Protein AF-A0AAD2CDJ5-F1 (afdb_monomer_lite)

Secondary structure (DSSP, 8-state):
---SEEE-TTT-SEEE-GGGHHHHHHHHHHHHHHHHHHHHHHTT-GGG--TT-S-HHHHHHHHSS-THHHHHHHHHHHHHHHHHHHHHHHHHHHHHTTTGGGGGGSSHHHHHHHHHHHHHTTT-SS--HHHHHTT-S-SEEEETTTTTEEEEHHHHHHHHHHH---GGGGSHHHHHHHHHHHHHHTT--TTS--SHHHHHHHHHHHHHTTTHHHHHHHHHHHHHHHHHHHTSHHHHHHHHHHHHH-SS-TT---GGG----HHHHHHHHHHHHHHHHHHHTT---S--S-----GGG--SSHHHHHHHHHHHHHHHHHHHHH-HHHHHHHHHHHHHHHHHHHHHHHHHHHHHHHHHHHHHH-SPPPPPTTTS--S----TGGGT-EEGGGB-HHHHHHHHHHHHHHTT-S-HHHHHHHHTTPPPSS-HHHHHHHHHHHHHHHHHHHTTTSPPPHHHHHHHTTEE---SSPPP-B--

Organism: NCBI:txid2856

Radius of gyration: 31.12 Å; chains: 1; bounding box: 78×74×76 Å

Foldseek 3Di:
DPQQWFDDPLVGDTAGQLLCLLVVLLVVVVVLVVQLVCLVCCLVVLVCPDPPDPCNVLSVVLVVDDDPVNVVSSVVSNVVSVVVVVVSCVVCLCCLAQVVLSPLQFFLQRNLLSLLCLVCVVPDPDDALCSSNPPPPDQWDQDPGRVRDIDRSSSSSVVSVVSPDHPNNVDPVCVVCVVVSVCSNVRDNLSDDPDPVSVVSNVVCVVPPVCVRRVVVVVVVLVVVLVVVVVVDPVSNLVSVLVVVVLDDQPDDDVVPAPDDCVLVVVQVVQVVQCVVCVVVVHHRPDPDRDDDPCSSPHPDPVRVVVVVVVVVVVLVVVCVVPVPVSVVVVVVSVVVCVVCVVVVVVVVVVVVVVVVCVPPVDDDPDDPVVVPPDDPCDCVNVQKDFPVQFDCVQCVVVLLQQCVLLVQDDPVQNVCVVVVHDGPDGPVRSLVSQLVSQLVVVCVVCVVDDQDPVNSVVSSRIDRGPGPRDTDGDD

pLDDT: mean 70.73, std 19.28, range [29.03, 96.06]

Structure (mmCIF, N/CA/C/O backbone):
data_AF-A0AAD2CDJ5-F1
#
_entry.id   AF-A0AAD2CDJ5-F1
#
loop_
_atom_site.group_PDB
_atom_site.id
_atom_site.type_symbol
_atom_site.label_atom_id
_atom_site.label_alt_id
_atom_site.label_comp_id
_atom_site.label_asym_id
_atom_site.label_entity_id
_atom_site.label_seq_id
_atom_site.pdbx_PDB_ins_code
_atom_site.Cartn_x
_atom_site.Cartn_y
_atom_site.Cartn_z
_atom_site.occupancy
_atom_site.B_iso_or_equiv
_atom_site.auth_seq_id
_atom_site.auth_comp_id
_atom_site.auth_asym_id
_atom_site.auth_atom_id
_atom_site.pdbx_PDB_model_num
ATOM 1 N N . MET A 1 1 ? 6.019 -8.409 8.165 1.00 29.03 1 MET A N 1
ATOM 2 C CA . MET A 1 1 ? 5.757 -7.447 7.067 1.00 29.03 1 MET A CA 1
ATOM 3 C C . MET A 1 1 ? 6.982 -6.548 6.862 1.00 29.03 1 MET A C 1
ATOM 5 O O . MET A 1 1 ? 6.887 -5.334 6.973 1.00 29.03 1 MET A O 1
ATOM 9 N N . GLU A 1 2 ? 8.135 -7.136 6.541 1.00 32.28 2 GLU A N 1
ATOM 10 C CA . GLU A 1 2 ? 9.321 -6.415 6.058 1.00 32.28 2 GLU A CA 1
ATOM 11 C C . GLU A 1 2 ? 9.419 -6.697 4.557 1.00 32.28 2 GLU A C 1
ATOM 13 O O . GLU A 1 2 ? 9.948 -7.720 4.149 1.00 32.28 2 GLU A O 1
ATOM 18 N N . PHE A 1 3 ? 8.775 -5.870 3.731 1.00 44.03 3 PHE A N 1
ATOM 19 C CA . PHE A 1 3 ? 8.705 -6.109 2.278 1.00 44.03 3 PHE A CA 1
ATOM 20 C C . PHE A 1 3 ? 9.034 -4.883 1.430 1.00 44.03 3 PHE A C 1
ATOM 22 O O . PHE A 1 3 ? 9.086 -4.994 0.211 1.00 44.03 3 PHE A O 1
ATOM 29 N N . ASN A 1 4 ? 9.231 -3.707 2.031 1.00 46.84 4 ASN A N 1
ATOM 30 C CA . ASN A 1 4 ? 9.476 -2.491 1.253 1.00 46.84 4 ASN A CA 1
ATOM 31 C C . ASN A 1 4 ? 10.971 -2.250 0.990 1.00 46.84 4 ASN A C 1
ATOM 33 O O . ASN A 1 4 ? 11.303 -1.583 0.014 1.00 46.84 4 ASN A O 1
ATOM 37 N N . HIS A 1 5 ? 11.853 -2.859 1.786 1.00 49.66 5 HIS A N 1
ATOM 38 C CA . HIS A 1 5 ? 13.304 -2.773 1.643 1.00 49.66 5 HIS A CA 1
ATOM 39 C C . HIS A 1 5 ? 13.799 -4.142 1.182 1.00 49.66 5 HIS A C 1
ATOM 41 O O . HIS A 1 5 ? 13.552 -5.138 1.859 1.00 49.66 5 HIS A O 1
ATOM 47 N N . ALA A 1 6 ? 14.442 -4.204 0.020 1.00 50.62 6 ALA A N 1
ATOM 48 C CA . ALA A 1 6 ? 15.076 -5.427 -0.461 1.00 50.62 6 ALA A CA 1
ATOM 49 C C . ALA A 1 6 ? 16.413 -5.092 -1.121 1.00 50.62 6 ALA A C 1
ATOM 51 O O . ALA A 1 6 ? 16.660 -3.944 -1.499 1.00 50.62 6 ALA A O 1
ATOM 52 N N . LEU A 1 7 ? 17.275 -6.099 -1.221 1.00 50.91 7 LEU A N 1
ATOM 53 C CA . LEU A 1 7 ? 18.514 -6.018 -1.976 1.00 50.91 7 LEU A CA 1
ATOM 54 C C . LEU A 1 7 ? 18.220 -6.476 -3.405 1.00 50.91 7 LEU A C 1
ATOM 56 O O . LEU A 1 7 ? 17.924 -7.647 -3.628 1.00 50.91 7 LEU A O 1
ATOM 60 N N . ASP A 1 8 ? 18.295 -5.556 -4.362 1.00 56.50 8 ASP A N 1
ATOM 61 C CA . ASP A 1 8 ? 18.359 -5.916 -5.775 1.00 56.50 8 ASP A CA 1
ATOM 62 C C . ASP A 1 8 ? 19.834 -6.070 -6.155 1.00 56.50 8 ASP A C 1
ATOM 64 O O . ASP A 1 8 ? 20.628 -5.135 -5.986 1.00 56.50 8 ASP A O 1
ATOM 68 N N . LYS A 1 9 ? 20.211 -7.250 -6.657 1.00 63.28 9 LYS A N 1
ATOM 69 C CA . LYS A 1 9 ? 21.583 -7.535 -7.106 1.00 63.28 9 LYS A CA 1
ATOM 70 C C . LYS A 1 9 ? 22.050 -6.555 -8.188 1.00 63.28 9 LYS A C 1
ATOM 72 O O . LYS A 1 9 ? 23.247 -6.314 -8.296 1.00 63.28 9 LYS A O 1
ATOM 77 N N . ASN A 1 10 ? 21.114 -5.964 -8.932 1.00 58.16 10 ASN A N 1
ATOM 78 C CA . ASN A 1 10 ? 21.396 -5.019 -10.007 1.00 58.16 10 ASN A CA 1
ATOM 79 C C . ASN A 1 10 ? 21.607 -3.576 -9.504 1.00 58.16 10 ASN A C 1
ATOM 81 O O . ASN A 1 10 ? 22.060 -2.729 -10.265 1.00 58.16 10 ASN A O 1
ATOM 85 N N . ILE A 1 11 ? 21.298 -3.281 -8.231 1.00 56.53 11 ILE A N 1
ATOM 86 C CA . ILE A 1 11 ? 21.370 -1.925 -7.641 1.00 56.53 11 ILE A CA 1
ATOM 87 C C . ILE A 1 11 ? 22.415 -1.846 -6.516 1.00 56.53 11 ILE A C 1
ATOM 89 O O . ILE A 1 11 ? 22.934 -0.776 -6.205 1.00 56.53 11 ILE A O 1
ATOM 93 N N . GLY A 1 12 ? 22.780 -2.983 -5.914 1.00 45.75 12 GLY A N 1
ATOM 94 C CA . GLY A 1 12 ? 23.959 -3.109 -5.048 1.00 45.75 12 GLY A CA 1
ATOM 95 C C . GLY A 1 12 ? 23.813 -2.567 -3.620 1.00 45.75 12 GLY A C 1
ATOM 96 O O . GLY A 1 12 ? 24.712 -2.775 -2.805 1.00 45.75 12 GLY A O 1
ATOM 97 N N . ARG A 1 13 ? 22.696 -1.911 -3.268 1.00 50.66 13 ARG A N 1
ATOM 98 C CA . ARG A 1 13 ? 22.375 -1.483 -1.892 1.00 50.66 13 ARG A CA 1
ATOM 99 C C . ARG A 1 13 ? 20.931 -1.810 -1.526 1.00 50.66 13 ARG A C 1
ATOM 101 O O . ARG A 1 13 ? 20.034 -1.708 -2.357 1.00 50.66 13 ARG A O 1
ATOM 108 N N . THR A 1 14 ? 20.705 -2.183 -0.267 1.00 50.34 14 THR A N 1
ATOM 109 C CA . THR A 1 14 ? 19.358 -2.393 0.277 1.00 50.34 14 THR A CA 1
ATOM 110 C C . THR A 1 14 ? 18.618 -1.059 0.317 1.00 50.34 14 THR A C 1
ATOM 112 O O . THR A 1 14 ? 19.079 -0.124 0.969 1.00 50.34 14 THR A O 1
ATOM 115 N N . GLY A 1 15 ? 17.471 -0.968 -0.354 1.00 52.53 15 GLY A N 1
ATOM 116 C CA . GLY A 1 15 ? 16.707 0.277 -0.448 1.00 52.53 15 GLY A CA 1
ATOM 117 C C . GLY A 1 15 ? 15.260 0.061 -0.876 1.00 52.53 15 GLY A C 1
ATOM 118 O O . GLY A 1 15 ? 14.814 -1.077 -1.066 1.00 52.53 15 GLY A O 1
ATOM 119 N N . PHE A 1 16 ? 14.515 1.159 -1.002 1.00 58.34 16 PHE A N 1
ATOM 120 C CA . PHE A 1 16 ? 13.162 1.142 -1.544 1.00 58.34 16 PHE A CA 1
ATOM 121 C C . PHE A 1 16 ? 13.201 0.958 -3.064 1.00 58.34 16 PHE A C 1
ATOM 123 O O . PHE A 1 16 ? 13.621 1.835 -3.813 1.00 58.34 16 PHE A O 1
ATOM 130 N N . LEU A 1 17 ? 12.762 -0.212 -3.523 1.00 69.12 17 LEU A N 1
ATOM 131 C CA . LEU A 1 17 ? 12.752 -0.579 -4.939 1.00 69.12 17 LEU A CA 1
ATOM 132 C C . LEU A 1 17 ? 11.373 -0.287 -5.549 1.00 69.12 17 LEU A C 1
ATOM 134 O O . LEU A 1 17 ? 10.502 -1.163 -5.544 1.00 69.12 17 LEU A O 1
ATOM 138 N N . ALA A 1 18 ? 11.140 0.936 -6.037 1.00 68.69 18 ALA A N 1
ATOM 139 C CA . ALA A 1 18 ? 9.824 1.303 -6.583 1.00 68.69 18 ALA A CA 1
ATOM 140 C C . ALA A 1 18 ? 9.414 0.459 -7.795 1.00 68.69 18 ALA A C 1
ATOM 142 O O . ALA A 1 18 ? 8.232 0.168 -7.950 1.00 68.69 18 ALA A O 1
ATOM 143 N N . HIS A 1 19 ? 10.368 0.029 -8.624 1.00 81.81 19 HIS A N 1
ATOM 144 C CA . HIS A 1 19 ? 10.107 -0.801 -9.806 1.00 81.81 19 HIS A CA 1
ATOM 145 C C . HIS A 1 19 ? 9.572 -2.200 -9.468 1.00 81.81 19 HIS A C 1
ATOM 147 O O . HIS A 1 19 ? 8.961 -2.846 -10.311 1.00 81.81 19 HIS A O 1
ATOM 153 N N . HIS A 1 20 ? 9.700 -2.639 -8.211 1.00 84.19 20 HIS A N 1
ATOM 154 C CA . HIS A 1 20 ? 9.076 -3.869 -7.701 1.00 84.19 20 HIS A CA 1
ATOM 155 C C . HIS A 1 20 ? 7.786 -3.608 -6.915 1.00 84.19 20 HIS A C 1
ATOM 157 O O . HIS A 1 20 ? 7.142 -4.537 -6.425 1.00 84.19 20 HIS A O 1
ATOM 163 N N . HIS A 1 21 ? 7.386 -2.347 -6.733 1.00 85.38 21 HIS A N 1
ATOM 164 C CA . HIS A 1 21 ? 6.296 -2.013 -5.821 1.00 85.38 21 HIS A CA 1
ATOM 165 C C . HIS A 1 21 ? 4.924 -2.433 -6.345 1.00 85.38 21 HIS A C 1
ATOM 167 O O . HIS A 1 21 ? 4.111 -2.933 -5.570 1.00 85.38 21 HIS A O 1
ATOM 173 N N . LEU A 1 22 ? 4.709 -2.338 -7.657 1.00 90.81 22 LEU A N 1
ATOM 174 C CA . LEU A 1 22 ? 3.504 -2.828 -8.322 1.00 90.81 22 LEU A CA 1
ATOM 175 C C . LEU A 1 22 ? 3.295 -4.333 -8.092 1.00 90.81 22 LEU A C 1
ATOM 177 O O . LEU A 1 22 ? 2.220 -4.762 -7.678 1.00 90.81 22 LEU A O 1
ATOM 181 N N . VAL A 1 23 ? 4.352 -5.132 -8.266 1.00 91.94 23 VAL A N 1
ATOM 182 C CA . VAL A 1 23 ? 4.313 -6.582 -8.020 1.00 91.94 23 VAL A CA 1
ATOM 183 C C . VAL A 1 23 ? 4.057 -6.875 -6.538 1.00 91.94 23 VAL A C 1
ATOM 185 O O . VAL A 1 23 ? 3.237 -7.726 -6.196 1.00 91.94 23 VAL A O 1
ATOM 188 N N . ARG A 1 24 ? 4.687 -6.127 -5.623 1.00 89.94 24 ARG A N 1
ATOM 189 C CA . ARG A 1 24 ? 4.410 -6.237 -4.178 1.00 89.94 24 ARG A CA 1
ATOM 190 C C . ARG A 1 24 ? 2.962 -5.893 -3.841 1.00 89.94 24 ARG A C 1
ATOM 192 O O . ARG A 1 24 ? 2.388 -6.529 -2.961 1.00 89.94 24 ARG A O 1
ATOM 199 N N . TYR A 1 25 ? 2.387 -4.888 -4.488 1.00 91.50 25 TYR A N 1
ATOM 200 C CA . TYR A 1 25 ? 0.999 -4.494 -4.287 1.00 91.50 25 TYR A CA 1
ATOM 201 C C . TYR A 1 25 ? 0.037 -5.586 -4.769 1.00 91.50 25 TYR A C 1
ATOM 203 O O . TYR A 1 25 ? -0.849 -5.989 -4.011 1.00 91.50 25 TYR A O 1
ATOM 211 N N . PHE A 1 26 ? 0.278 -6.150 -5.951 1.00 94.19 26 PHE A N 1
ATOM 212 C CA . PHE A 1 26 ? -0.442 -7.324 -6.439 1.00 94.19 26 PHE A CA 1
ATOM 213 C C . PHE A 1 26 ? -0.380 -8.495 -5.444 1.00 94.19 26 PHE A C 1
ATOM 215 O O . PHE A 1 26 ? -1.415 -9.002 -5.010 1.00 94.19 26 PHE A O 1
ATOM 222 N N . LEU A 1 27 ? 0.826 -8.869 -5.002 1.00 92.50 27 LEU A N 1
ATOM 223 C CA . LEU A 1 27 ? 1.023 -9.966 -4.050 1.00 92.50 27 LEU A CA 1
ATOM 224 C C . LEU A 1 27 ? 0.288 -9.722 -2.726 1.00 92.50 27 LEU A C 1
ATOM 226 O O . LEU A 1 27 ? -0.370 -10.626 -2.219 1.00 92.50 27 LEU A O 1
ATOM 230 N N . LYS A 1 28 ? 0.346 -8.497 -2.185 1.00 89.81 28 LYS A N 1
ATOM 231 C CA . LYS A 1 28 ? -0.398 -8.120 -0.970 1.00 89.81 28 LYS A CA 1
ATOM 232 C C . LYS A 1 28 ? -1.909 -8.206 -1.174 1.00 89.81 28 LYS A C 1
ATOM 234 O O . LYS A 1 28 ? -2.621 -8.565 -0.243 1.00 89.81 28 LYS A O 1
ATOM 239 N N . THR A 1 29 ? -2.398 -7.880 -2.369 1.00 91.88 29 THR A N 1
ATOM 240 C CA . THR A 1 29 ? -3.826 -7.949 -2.702 1.00 91.88 29 THR A CA 1
ATOM 241 C C . THR A 1 29 ? -4.310 -9.397 -2.736 1.00 91.88 29 THR A C 1
ATOM 243 O O . THR A 1 29 ? -5.363 -9.698 -2.175 1.00 91.88 29 THR A O 1
ATOM 246 N N . ILE A 1 30 ? -3.526 -10.309 -3.322 1.00 91.56 30 ILE A N 1
ATOM 247 C CA . ILE A 1 30 ? -3.819 -11.751 -3.287 1.00 91.56 30 ILE A CA 1
ATOM 248 C C . ILE A 1 30 ? -3.805 -12.264 -1.850 1.00 91.56 30 ILE A C 1
ATOM 250 O O . ILE A 1 30 ? -4.790 -12.855 -1.410 1.00 91.56 30 ILE A O 1
ATOM 254 N N . GLU A 1 31 ? -2.735 -11.982 -1.102 1.00 89.12 31 GLU A N 1
ATOM 255 C CA . GLU A 1 31 ? -2.614 -12.427 0.289 1.00 89.12 31 GLU A CA 1
ATOM 256 C C . GLU A 1 31 ? -3.783 -11.934 1.137 1.00 89.12 31 GLU A C 1
ATOM 258 O O . GLU A 1 31 ? -4.359 -12.693 1.910 1.00 89.12 31 GLU A O 1
ATOM 263 N N . LEU A 1 32 ? -4.190 -10.677 0.962 1.00 89.81 32 LEU A N 1
ATOM 264 C CA . LEU A 1 32 ? -5.322 -10.117 1.681 1.00 89.81 32 LEU A CA 1
ATOM 265 C C . LEU A 1 32 ? -6.651 -10.783 1.302 1.00 89.81 32 LEU A C 1
ATOM 267 O O . LEU A 1 32 ? -7.465 -11.038 2.190 1.00 89.81 32 LEU A O 1
ATOM 271 N N . LYS A 1 33 ? -6.874 -11.092 0.016 1.00 89.94 33 LYS A N 1
ATOM 272 C CA . LYS A 1 33 ? -8.057 -11.847 -0.434 1.00 89.94 33 LYS A CA 1
ATOM 273 C C . LYS A 1 33 ? -8.099 -13.229 0.223 1.00 89.94 33 LYS A C 1
ATOM 275 O O . LYS A 1 33 ? -9.141 -13.613 0.751 1.00 89.94 33 LYS A O 1
ATOM 280 N N . GLU A 1 34 ? -6.976 -13.942 0.259 1.00 87.44 34 GLU A N 1
ATOM 281 C CA . GLU A 1 34 ? -6.879 -15.251 0.918 1.00 87.44 34 GLU A CA 1
ATOM 282 C C . GLU A 1 34 ? -7.115 -15.147 2.430 1.00 87.44 34 GLU A C 1
ATOM 284 O O . GLU A 1 34 ? -7.859 -15.951 2.984 1.00 87.44 34 GLU A O 1
ATOM 289 N N . LEU A 1 35 ? -6.559 -14.128 3.097 1.00 87.06 35 LEU A N 1
ATOM 290 C CA . LEU A 1 35 ? -6.782 -13.887 4.526 1.00 87.06 35 LEU A CA 1
ATOM 291 C C . LEU A 1 35 ? -8.246 -13.568 4.844 1.00 87.06 35 LEU A C 1
ATOM 293 O O . LEU A 1 35 ? -8.772 -14.043 5.848 1.00 87.06 35 LEU A O 1
ATOM 297 N N . LYS A 1 36 ? -8.924 -12.787 3.995 1.00 87.75 36 LYS A N 1
ATOM 298 C CA . LYS A 1 36 ? -10.361 -12.509 4.143 1.00 87.75 36 LYS A CA 1
ATOM 299 C C . LYS A 1 36 ? -11.175 -13.796 4.024 1.00 87.75 36 LYS A C 1
ATOM 301 O O . LYS A 1 36 ? -11.985 -14.066 4.906 1.00 87.75 36 LYS A O 1
ATOM 306 N N . GLN A 1 37 ? -10.893 -14.623 3.016 1.00 86.38 37 GLN A N 1
ATOM 307 C CA . GLN A 1 37 ? -11.535 -15.933 2.866 1.00 86.38 37 GLN A CA 1
ATOM 308 C C . GLN A 1 37 ? -11.241 -16.863 4.051 1.00 86.38 37 GLN A C 1
ATOM 310 O O . GLN A 1 37 ? -12.132 -17.580 4.499 1.00 86.38 37 GLN A O 1
ATOM 315 N N . GLU A 1 38 ? -10.010 -16.859 4.569 1.00 82.50 38 GLU A N 1
ATOM 316 C CA . GLU A 1 38 ? -9.616 -17.645 5.741 1.00 82.50 38 GLU A CA 1
ATOM 317 C C . GLU A 1 38 ? -10.405 -17.213 6.982 1.00 82.50 38 GLU A C 1
ATOM 319 O O . GLU A 1 38 ? -10.957 -18.064 7.670 1.00 82.50 38 GLU A O 1
ATOM 324 N N . VAL A 1 39 ? -10.533 -15.910 7.247 1.00 82.31 39 VAL A N 1
ATOM 325 C CA . VAL A 1 39 ? -11.316 -15.386 8.383 1.00 82.31 39 VAL A CA 1
ATOM 326 C C . VAL A 1 39 ? -12.820 -15.627 8.205 1.00 82.31 39 VAL A C 1
ATOM 328 O O . VAL A 1 39 ? -13.515 -15.925 9.177 1.00 82.31 39 VAL A O 1
ATOM 331 N N . GLU A 1 40 ? -13.340 -15.541 6.980 1.00 79.62 40 GLU A N 1
ATOM 332 C CA . GLU A 1 40 ? -14.743 -15.846 6.672 1.00 79.62 40 GLU A CA 1
ATOM 333 C C . GLU A 1 40 ? -15.075 -17.328 6.890 1.00 79.62 40 GLU A C 1
ATOM 335 O O . GLU A 1 40 ? -16.077 -17.632 7.537 1.00 79.62 40 GLU A O 1
ATOM 340 N N . LYS A 1 41 ? -14.217 -18.241 6.413 1.00 75.50 41 LYS A N 1
ATOM 341 C CA . LYS A 1 41 ? -14.386 -19.698 6.560 1.00 75.50 41 LYS A CA 1
ATOM 342 C C . LYS A 1 41 ? -14.055 -20.190 7.971 1.00 75.50 41 LYS A C 1
ATOM 344 O O . LYS A 1 41 ? -14.767 -21.027 8.517 1.00 75.50 41 LYS A O 1
ATOM 349 N N . GLY A 1 42 ? -12.992 -19.672 8.583 1.00 65.31 42 GLY A N 1
ATOM 350 C CA . GLY A 1 42 ? -12.514 -20.081 9.905 1.00 65.31 42 GLY A CA 1
ATOM 351 C C . GLY A 1 42 ? -13.469 -19.707 11.041 1.00 65.31 42 GLY A C 1
ATOM 352 O O . GLY A 1 42 ? -13.499 -20.401 12.053 1.00 65.31 42 GLY A O 1
ATOM 353 N N . ALA A 1 43 ? -14.351 -18.721 10.831 1.00 56.81 43 ALA A N 1
ATOM 354 C CA . ALA A 1 43 ? -15.487 -18.454 11.718 1.00 56.81 43 ALA A CA 1
ATOM 355 C C . ALA A 1 43 ? -16.427 -19.669 11.893 1.00 56.81 43 ALA A C 1
ATOM 357 O O . ALA A 1 43 ? -17.147 -19.740 12.885 1.00 56.81 43 ALA A O 1
ATOM 358 N N . GLN A 1 44 ? -16.417 -20.627 10.956 1.00 56.16 44 GLN A N 1
ATOM 359 C CA . GLN A 1 44 ? -17.219 -21.856 11.004 1.00 56.16 44 GLN A CA 1
ATOM 360 C C . GLN A 1 44 ? -16.437 -23.081 11.529 1.00 56.16 44 GLN A C 1
ATOM 362 O O . GLN A 1 44 ? -17.052 -24.092 11.851 1.00 56.16 44 GLN A O 1
ATOM 367 N N . TYR A 1 45 ? -15.103 -23.004 11.656 1.00 51.91 45 TYR A N 1
ATOM 368 C CA . TYR A 1 45 ? -14.213 -24.157 11.900 1.00 51.91 45 TYR A CA 1
ATOM 369 C C . TYR A 1 45 ? -13.163 -23.911 12.996 1.00 51.91 45 TYR A C 1
ATOM 371 O O . TYR A 1 45 ? -12.053 -24.435 12.943 1.00 51.91 45 TYR A O 1
ATOM 379 N N . ILE A 1 46 ? -13.504 -23.139 14.026 1.00 55.66 46 ILE A N 1
ATOM 380 C CA . ILE A 1 46 ? -12.589 -22.744 15.118 1.00 55.66 46 ILE A CA 1
ATOM 381 C C . ILE A 1 46 ? -11.957 -23.965 15.821 1.00 55.66 46 ILE A C 1
ATOM 383 O O . ILE A 1 46 ? -10.808 -23.912 16.257 1.00 55.66 46 ILE A O 1
ATOM 387 N N . ALA A 1 47 ? -12.655 -25.106 15.829 1.00 51.94 47 ALA A N 1
ATOM 388 C CA . ALA A 1 47 ? -12.168 -26.379 16.363 1.00 51.94 47 ALA A CA 1
ATOM 389 C C . ALA A 1 47 ? -11.165 -27.129 15.455 1.00 51.94 47 ALA A C 1
ATOM 391 O O . ALA A 1 47 ? -10.455 -28.010 15.930 1.00 51.94 47 ALA A O 1
ATOM 392 N N . GLN A 1 48 ? -11.087 -26.803 14.161 1.00 53.72 48 GLN A N 1
ATOM 393 C CA . GLN A 1 48 ? -10.264 -27.495 13.159 1.00 53.72 48 GLN A CA 1
ATOM 394 C C . GLN A 1 48 ? -9.278 -26.535 12.496 1.00 53.72 48 GLN A C 1
ATOM 396 O O . GLN A 1 48 ? -9.180 -26.487 11.272 1.00 53.72 48 GLN A O 1
ATOM 401 N N . SER A 1 49 ? -8.559 -25.739 13.292 1.00 53.03 49 SER A N 1
ATOM 402 C CA . SER A 1 49 ? -7.505 -24.872 12.765 1.00 53.03 49 SER A CA 1
ATOM 403 C C . SER A 1 49 ? -6.614 -25.646 11.801 1.00 53.03 49 SER A C 1
ATOM 405 O O . SER A 1 49 ? -5.923 -26.574 12.234 1.00 53.03 49 SER A O 1
ATOM 407 N N . PRO A 1 50 ? -6.596 -25.278 10.512 1.00 54.94 50 PRO A N 1
ATOM 408 C CA . PRO A 1 50 ? -5.750 -25.964 9.564 1.00 54.94 50 PRO A CA 1
ATOM 409 C C . PRO A 1 50 ? -4.304 -25.784 10.025 1.00 54.94 50 PRO A C 1
ATOM 411 O O . PRO A 1 50 ? -3.873 -24.662 10.297 1.00 54.94 50 PRO A O 1
ATOM 414 N N . GLN A 1 51 ? -3.524 -26.865 10.075 1.00 57.81 51 GLN A N 1
ATOM 415 C CA . GLN A 1 51 ? -2.059 -26.783 10.212 1.00 57.81 51 GLN A CA 1
ATOM 416 C C . GLN A 1 51 ? -1.426 -25.935 9.087 1.00 57.81 51 GLN A C 1
ATOM 418 O O . GLN A 1 51 ? -0.272 -25.535 9.175 1.00 57.81 51 GLN A O 1
ATOM 423 N N . THR A 1 52 ? -2.208 -25.629 8.049 1.00 63.19 52 THR A N 1
ATOM 424 C CA . THR A 1 52 ? -1.882 -24.822 6.875 1.00 63.19 52 THR A CA 1
ATOM 425 C C . THR A 1 52 ? -2.418 -23.381 6.933 1.00 63.19 52 THR A C 1
ATOM 427 O O . THR A 1 52 ? -2.398 -22.702 5.910 1.00 63.19 52 THR A O 1
ATOM 430 N N . ALA A 1 53 ? -2.949 -22.909 8.070 1.00 67.62 53 ALA A N 1
ATOM 431 C CA . ALA A 1 53 ? -3.497 -21.553 8.186 1.00 67.62 53 ALA A CA 1
ATOM 432 C C . ALA A 1 53 ? -2.409 -20.480 8.012 1.00 67.62 53 ALA A C 1
ATOM 434 O O . ALA A 1 53 ? -1.311 -20.614 8.560 1.00 67.62 53 ALA A O 1
ATOM 435 N N . LYS A 1 54 ? -2.710 -19.387 7.293 1.00 73.56 54 LYS A N 1
ATOM 436 C CA . LYS A 1 54 ? -1.742 -18.299 7.072 1.00 73.56 54 LYS A CA 1
ATOM 437 C C . LYS A 1 54 ? -1.537 -17.434 8.313 1.00 73.56 54 LYS A C 1
ATOM 439 O O . LYS A 1 54 ? -0.479 -16.821 8.453 1.00 73.56 54 LYS A O 1
ATOM 444 N N . LEU A 1 55 ? -2.513 -17.397 9.226 1.00 74.19 55 LEU A N 1
ATOM 445 C CA . LEU A 1 55 ? -2.406 -16.701 10.515 1.00 74.19 55 LEU A CA 1
ATOM 446 C C . LEU A 1 55 ? -2.442 -17.685 11.698 1.00 74.19 55 LEU A C 1
ATOM 448 O O . LEU A 1 55 ? -3.391 -17.676 12.485 1.00 74.19 55 LEU A O 1
ATOM 452 N N . PRO A 1 56 ? -1.412 -18.529 11.878 1.00 70.81 56 PRO A N 1
ATOM 453 C CA . PRO A 1 56 ? -1.438 -19.587 12.886 1.00 70.81 56 PRO A CA 1
ATOM 454 C C . PRO A 1 56 ? -1.550 -19.042 14.317 1.00 70.81 56 PRO A C 1
ATOM 456 O O . PRO A 1 56 ? -2.278 -19.603 15.133 1.00 70.81 56 PRO A O 1
ATOM 459 N N . SER A 1 57 ? -0.889 -17.920 14.619 1.00 72.62 57 SER A N 1
ATOM 460 C CA . SER A 1 57 ? -0.950 -17.272 15.937 1.00 72.62 57 SER A CA 1
ATOM 461 C C . SER A 1 57 ? -2.312 -16.648 16.236 1.00 72.62 57 SER A C 1
ATOM 463 O O . SER A 1 57 ? -2.771 -16.713 17.372 1.00 72.62 57 SER A O 1
ATOM 465 N N . PHE A 1 58 ? -2.974 -16.083 15.222 1.00 76.00 58 PHE A N 1
ATOM 466 C CA . PHE A 1 58 ? -4.336 -15.570 15.353 1.00 76.00 58 PHE A CA 1
ATOM 467 C C . PHE A 1 58 ? -5.290 -16.709 15.704 1.00 76.00 58 PHE A C 1
ATOM 469 O O . PHE A 1 58 ? -5.981 -16.627 16.710 1.00 76.00 58 PHE A O 1
ATOM 476 N N . TRP A 1 59 ? -5.274 -17.806 14.943 1.00 73.50 59 TRP A N 1
ATOM 477 C CA . TRP A 1 59 ? -6.168 -18.932 15.212 1.00 73.50 59 TRP A CA 1
ATOM 478 C C . TRP A 1 59 ? -5.861 -19.654 16.520 1.00 73.50 59 TRP A C 1
ATOM 480 O O . TRP A 1 59 ? -6.784 -20.175 17.139 1.00 73.50 59 TRP A O 1
ATOM 490 N N . GLN A 1 60 ? -4.598 -19.682 16.953 1.00 71.81 60 GLN A N 1
ATOM 491 C CA . GLN A 1 60 ? -4.244 -20.176 18.283 1.00 71.81 60 GLN A CA 1
ATOM 492 C C . GLN A 1 60 ? -4.899 -19.314 19.367 1.00 71.81 60 GLN A C 1
ATOM 494 O O . GLN A 1 60 ? -5.647 -19.848 20.175 1.00 71.81 60 GLN A O 1
ATOM 499 N N . ALA A 1 61 ? -4.729 -17.990 19.308 1.00 72.94 61 ALA A N 1
ATOM 500 C CA . ALA A 1 61 ? -5.376 -17.079 20.250 1.00 72.94 61 ALA A CA 1
ATOM 501 C C . ALA A 1 61 ? -6.912 -17.198 20.223 1.00 72.94 61 ALA A C 1
ATOM 503 O O . ALA A 1 61 ? -7.548 -17.155 21.266 1.00 72.94 61 ALA A O 1
ATOM 504 N N . MET A 1 62 ? -7.508 -17.415 19.045 1.00 72.69 62 MET A N 1
ATOM 505 C CA . MET A 1 62 ? -8.956 -17.610 18.892 1.00 72.69 62 MET A CA 1
ATOM 506 C C . MET A 1 62 ? -9.482 -18.896 19.542 1.00 72.69 62 MET A C 1
ATOM 508 O O . MET A 1 62 ? -10.634 -18.912 19.968 1.00 72.69 62 MET A O 1
ATOM 512 N N . ARG A 1 63 ? -8.677 -19.968 19.596 1.00 72.06 63 ARG A N 1
ATOM 513 C CA . ARG A 1 63 ? -9.030 -21.222 20.293 1.00 72.06 63 ARG A CA 1
ATOM 514 C C . ARG A 1 63 ? -8.987 -21.072 21.805 1.00 72.06 63 ARG A C 1
ATOM 516 O O . ARG A 1 63 ? -9.764 -21.718 22.497 1.00 72.06 63 ARG A O 1
ATOM 523 N N . ASP A 1 64 ? -8.075 -20.232 22.279 1.00 70.81 64 ASP A N 1
ATOM 524 C CA . ASP A 1 64 ? -7.865 -19.976 23.699 1.00 70.81 64 ASP A CA 1
ATOM 525 C C . ASP A 1 64 ? -8.909 -18.971 24.261 1.00 70.81 64 ASP A C 1
ATOM 527 O O . ASP A 1 64 ? -8.967 -18.754 25.469 1.00 70.81 64 ASP A O 1
ATOM 531 N N . CYS A 1 65 ? -9.758 -18.385 23.400 1.00 67.25 65 CYS A N 1
ATOM 532 C CA . CYS A 1 65 ? -10.876 -17.496 23.745 1.00 67.25 65 CYS A CA 1
ATOM 533 C C . CYS A 1 65 ? -12.210 -18.259 23.903 1.00 67.25 65 CYS A C 1
ATOM 535 O O . CYS A 1 65 ? -12.572 -19.074 23.053 1.00 67.25 65 CYS A O 1
ATOM 537 N N . GLU A 1 66 ? -13.009 -17.930 24.926 1.00 58.97 66 GLU A N 1
ATOM 538 C CA . GLU A 1 66 ? -14.323 -18.550 25.175 1.00 58.97 66 GLU A CA 1
ATOM 539 C C . GLU A 1 66 ? -15.501 -17.768 24.544 1.00 58.97 66 GLU A C 1
ATOM 541 O O . GLU A 1 66 ? -15.685 -16.569 24.769 1.00 58.97 66 GLU A O 1
ATOM 546 N N . GLY A 1 67 ? -16.370 -18.470 23.804 1.00 61.38 67 GLY A N 1
ATOM 547 C CA . GLY A 1 67 ? -17.738 -18.043 23.462 1.00 61.38 67 GLY A CA 1
ATOM 548 C C . GLY A 1 67 ? -17.892 -16.657 22.808 1.00 61.38 67 GLY A C 1
ATOM 549 O O . GLY A 1 67 ? -17.601 -16.472 21.625 1.00 61.38 67 GLY A O 1
ATOM 550 N N . LEU A 1 68 ? -18.443 -15.694 23.564 1.00 54.75 68 LEU A N 1
ATOM 551 C CA . LEU A 1 68 ? -18.738 -14.315 23.124 1.00 54.75 68 LEU A CA 1
ATOM 552 C C . LEU A 1 68 ? -17.486 -13.564 22.642 1.00 54.75 68 LEU A C 1
ATOM 554 O O . LEU A 1 68 ? -17.574 -12.754 21.715 1.00 54.75 68 LEU A O 1
ATOM 558 N N . ASP A 1 69 ? -16.320 -13.880 23.209 1.00 66.38 69 ASP A N 1
ATOM 559 C CA . ASP A 1 69 ? -15.043 -13.288 22.808 1.00 66.38 69 ASP A CA 1
ATOM 560 C C . ASP A 1 69 ? -14.665 -13.729 21.385 1.00 66.38 69 ASP A C 1
ATOM 562 O O . ASP A 1 69 ? -14.209 -12.940 20.563 1.00 66.38 69 ASP A O 1
ATOM 566 N N . THR A 1 70 ? -14.988 -14.963 21.001 1.00 65.88 70 THR A N 1
ATOM 567 C CA . THR A 1 70 ? -14.635 -15.505 19.689 1.00 65.88 70 THR A CA 1
ATOM 568 C C . THR A 1 70 ? -15.371 -14.808 18.534 1.00 65.88 70 THR A C 1
ATOM 570 O O . THR A 1 70 ? -14.766 -14.466 17.513 1.00 65.88 70 THR A O 1
ATOM 573 N N . LYS A 1 71 ? -16.676 -14.532 18.673 1.00 71.75 71 LYS A N 1
ATOM 574 C CA . LYS A 1 71 ? -17.421 -13.753 17.662 1.00 71.75 71 LYS A CA 1
ATOM 575 C C . LYS A 1 71 ? -16.864 -12.329 17.565 1.00 71.75 71 LYS A C 1
ATOM 577 O O . LYS A 1 71 ? -16.602 -11.841 16.466 1.00 71.75 71 LYS A O 1
ATOM 582 N N . TYR A 1 72 ? -16.606 -11.711 18.716 1.00 71.81 72 TYR A N 1
ATOM 583 C CA . TYR A 1 72 ? -16.056 -10.365 18.816 1.00 71.81 72 TYR A CA 1
ATOM 584 C C . TYR A 1 72 ? -14.677 -10.228 18.147 1.00 71.81 72 TYR A C 1
ATOM 586 O O . TYR A 1 72 ? -14.469 -9.337 17.316 1.00 71.81 72 TYR A O 1
ATOM 594 N N . GLN A 1 73 ? -13.739 -11.133 18.437 1.00 73.12 73 GLN A N 1
ATOM 595 C CA . GLN A 1 73 ? -12.411 -11.126 17.816 1.00 73.12 73 GLN A CA 1
ATOM 596 C C . GLN A 1 73 ? -12.479 -11.401 16.306 1.00 73.12 73 GLN A C 1
ATOM 598 O O . GLN A 1 73 ? -11.720 -10.805 15.536 1.00 73.12 73 GLN A O 1
ATOM 603 N N . THR A 1 74 ? -13.422 -12.235 15.856 1.00 75.44 74 THR A N 1
ATOM 604 C CA . THR A 1 74 ? -13.655 -12.475 14.423 1.00 75.44 74 THR A CA 1
ATOM 605 C C . THR A 1 74 ? -14.123 -11.201 13.718 1.00 75.44 74 THR A C 1
ATOM 607 O O . THR A 1 74 ? -13.565 -10.822 12.685 1.00 75.44 74 THR A O 1
ATOM 610 N N . ASP A 1 75 ? -15.103 -10.489 14.278 1.00 78.38 75 ASP A N 1
ATOM 611 C CA . ASP A 1 75 ? -15.602 -9.232 13.704 1.00 78.38 75 ASP A CA 1
ATOM 612 C C . ASP A 1 75 ? -14.532 -8.138 13.713 1.00 78.38 75 ASP A C 1
ATOM 614 O O . ASP A 1 75 ? -14.380 -7.376 12.750 1.00 78.38 75 ASP A O 1
ATOM 618 N N . ARG A 1 76 ? -13.701 -8.112 14.755 1.00 79.19 76 ARG A N 1
ATOM 619 C CA . ARG A 1 76 ? -12.533 -7.242 14.824 1.00 79.19 76 ARG A CA 1
ATOM 620 C C . ARG A 1 76 ? -11.503 -7.563 13.739 1.00 79.19 76 ARG A C 1
ATOM 622 O O . ARG A 1 76 ? -10.995 -6.633 13.108 1.00 79.19 76 ARG A O 1
ATOM 629 N N . ALA A 1 77 ? -11.211 -8.839 13.496 1.00 78.94 77 ALA A N 1
ATOM 630 C CA . ALA A 1 77 ? -10.318 -9.266 12.423 1.00 78.94 77 ALA A CA 1
ATOM 631 C C . ALA A 1 77 ? -10.872 -8.862 11.048 1.00 78.94 77 ALA A C 1
ATOM 633 O O . ALA A 1 77 ? -10.155 -8.246 10.259 1.00 78.94 77 ALA A O 1
ATOM 634 N N . ARG A 1 78 ? -12.169 -9.085 10.792 1.00 82.25 78 ARG A N 1
ATOM 635 C CA . ARG A 1 78 ? -12.848 -8.628 9.563 1.00 82.25 78 ARG A CA 1
ATOM 636 C C . ARG A 1 78 ? -12.715 -7.120 9.370 1.00 82.25 78 ARG A C 1
ATOM 638 O O . ARG A 1 78 ? -12.349 -6.657 8.288 1.00 82.25 78 ARG A O 1
ATOM 645 N N . LYS A 1 79 ? -12.966 -6.342 10.427 1.00 80.94 79 LYS A N 1
ATOM 646 C CA . LYS A 1 79 ? -12.842 -4.880 10.389 1.00 80.94 79 LYS A CA 1
ATOM 647 C C . LYS A 1 79 ? -11.405 -4.442 10.118 1.00 80.94 79 LYS A C 1
ATOM 649 O O . LYS A 1 79 ? -11.194 -3.531 9.321 1.00 80.94 79 LYS A O 1
ATOM 654 N N . PHE A 1 80 ? -10.425 -5.095 10.740 1.00 83.62 80 PHE A N 1
ATOM 655 C CA . PHE A 1 80 ? -9.012 -4.836 10.482 1.00 83.62 80 PHE A CA 1
ATOM 656 C C . PHE A 1 80 ? -8.648 -5.105 9.018 1.00 83.62 80 PHE A C 1
ATOM 658 O O . PHE A 1 80 ? -8.083 -4.223 8.378 1.00 83.62 80 PHE A O 1
ATOM 665 N N . LEU A 1 81 ? -9.020 -6.265 8.467 1.00 84.44 81 LEU A N 1
ATOM 666 C CA . LEU A 1 81 ? -8.727 -6.617 7.074 1.00 84.44 81 LEU A CA 1
ATOM 667 C C . LEU A 1 81 ? -9.382 -5.639 6.090 1.00 84.44 81 LEU A C 1
ATOM 669 O O . LEU A 1 81 ? -8.739 -5.226 5.130 1.00 84.44 81 LEU A O 1
ATOM 673 N N . LYS A 1 82 ? -10.614 -5.192 6.364 1.00 84.88 82 LYS A N 1
ATOM 674 C CA . LYS A 1 82 ? -11.292 -4.159 5.565 1.00 84.88 82 LYS A CA 1
ATOM 675 C C . LYS A 1 82 ? -10.559 -2.815 5.607 1.00 84.88 82 LYS A C 1
ATOM 677 O O . LYS A 1 82 ? -10.384 -2.171 4.578 1.00 84.88 82 LYS A O 1
ATOM 682 N N . LEU A 1 83 ? -10.115 -2.375 6.786 1.00 80.00 83 LEU A N 1
ATOM 683 C CA . LEU A 1 83 ? -9.330 -1.141 6.915 1.00 80.00 83 LEU A CA 1
ATOM 684 C C . LEU A 1 83 ? -7.960 -1.267 6.239 1.00 80.00 83 LEU A C 1
ATOM 686 O O . LEU A 1 83 ? -7.481 -0.309 5.630 1.00 80.00 83 LEU A O 1
ATOM 690 N N . TYR A 1 84 ? -7.346 -2.446 6.325 1.00 82.62 84 TYR A N 1
ATOM 691 C CA . TYR A 1 84 ? -6.082 -2.742 5.669 1.00 82.62 84 TYR A CA 1
ATOM 692 C C . TYR A 1 84 ? -6.220 -2.713 4.145 1.00 82.62 84 TYR A C 1
ATOM 694 O O . TYR A 1 84 ? -5.376 -2.116 3.493 1.00 82.62 84 TYR A O 1
ATOM 702 N N . GLU A 1 85 ? -7.301 -3.257 3.582 1.00 87.06 85 GLU A N 1
ATOM 703 C CA . GLU A 1 85 ? -7.619 -3.196 2.147 1.00 87.06 85 GLU A CA 1
ATOM 704 C C . GLU A 1 85 ? -7.720 -1.751 1.651 1.00 87.06 85 GLU A C 1
ATOM 706 O O . GLU A 1 85 ? -7.034 -1.362 0.708 1.00 87.06 85 GLU A O 1
ATOM 711 N N . VAL A 1 86 ? -8.496 -0.914 2.349 1.00 81.81 86 VAL A N 1
ATOM 712 C CA . VAL A 1 86 ? -8.623 0.516 2.019 1.00 81.81 86 VAL A CA 1
ATOM 713 C C . VAL A 1 86 ? -7.265 1.217 2.077 1.00 81.81 86 VAL A C 1
ATOM 715 O O . VAL A 1 86 ? -6.930 2.006 1.194 1.00 81.81 86 VAL A O 1
ATOM 718 N N . SER A 1 87 ? -6.469 0.935 3.110 1.00 79.94 87 SER A N 1
ATOM 719 C CA . SER A 1 87 ? -5.125 1.496 3.254 1.00 79.94 87 SER A CA 1
ATOM 720 C C . SER A 1 87 ? -4.193 1.021 2.135 1.00 79.94 87 SER A C 1
ATOM 722 O O . SER A 1 87 ? -3.473 1.835 1.557 1.00 79.94 87 SER A O 1
ATOM 724 N N . LEU A 1 88 ? -4.243 -0.266 1.790 1.00 83.88 88 LEU A N 1
ATOM 725 C CA . LEU A 1 88 ? -3.441 -0.872 0.737 1.00 83.88 88 LEU A CA 1
ATOM 726 C C . LEU A 1 88 ? -3.729 -0.197 -0.607 1.00 83.88 88 LEU A C 1
ATOM 728 O O . LEU A 1 88 ? -2.799 0.318 -1.220 1.00 83.88 88 LEU A O 1
ATOM 732 N N . HIS A 1 89 ? -4.994 -0.105 -1.019 1.00 85.69 89 HIS A N 1
ATOM 733 C CA . HIS A 1 89 ? -5.357 0.568 -2.266 1.00 85.69 89 HIS A CA 1
ATOM 734 C C . HIS A 1 89 ? -4.924 2.036 -2.258 1.00 85.69 89 HIS A C 1
ATOM 736 O O . HIS A 1 89 ? -4.211 2.478 -3.155 1.00 85.69 89 HIS A O 1
ATOM 742 N N . LYS A 1 90 ? -5.252 2.775 -1.191 1.00 81.50 90 LYS A N 1
ATOM 743 C CA . LYS A 1 90 ? -4.937 4.204 -1.079 1.00 81.50 90 LYS A CA 1
ATOM 744 C C . LYS A 1 90 ? -3.444 4.510 -1.205 1.00 81.50 90 LYS A C 1
ATOM 746 O O . LYS A 1 90 ? -3.078 5.510 -1.808 1.00 81.50 90 LYS A O 1
ATOM 751 N N . HIS A 1 91 ? -2.581 3.697 -0.599 1.00 77.75 91 HIS A N 1
ATOM 752 C CA . HIS A 1 91 ? -1.140 3.962 -0.595 1.00 77.75 91 HIS A CA 1
ATOM 753 C C . HIS A 1 91 ? -0.413 3.449 -1.837 1.00 77.75 91 HIS A C 1
ATOM 755 O O . HIS A 1 91 ? 0.706 3.885 -2.084 1.00 77.75 91 HIS A O 1
ATOM 761 N N . ASN A 1 92 ? -1.022 2.544 -2.607 1.00 83.38 92 ASN A N 1
ATOM 762 C CA . ASN A 1 92 ? -0.388 1.960 -3.790 1.00 83.38 92 ASN A CA 1
ATOM 763 C C . ASN A 1 92 ? -1.014 2.441 -5.107 1.00 83.38 92 ASN A C 1
ATOM 765 O O . ASN A 1 92 ? -0.464 2.152 -6.163 1.00 83.38 92 ASN A O 1
ATOM 769 N N . GLN A 1 93 ? -2.106 3.215 -5.062 1.00 82.81 93 GLN A N 1
ATOM 770 C CA . GLN A 1 93 ? -2.822 3.696 -6.248 1.00 82.81 93 GLN A CA 1
ATOM 771 C C . GLN A 1 93 ? -1.909 4.403 -7.262 1.00 82.81 93 GLN A C 1
ATOM 773 O O . GLN A 1 93 ? -2.016 4.140 -8.454 1.00 82.81 93 GLN A O 1
ATOM 778 N N . HIS A 1 94 ? -0.962 5.227 -6.805 1.00 82.38 94 HIS A N 1
ATOM 779 C CA . HIS A 1 94 ? -0.025 5.926 -7.695 1.00 82.38 94 HIS A CA 1
ATOM 780 C C . HIS A 1 94 ? 0.842 4.969 -8.531 1.00 82.38 94 HIS A C 1
ATOM 782 O O . HIS A 1 94 ? 1.183 5.291 -9.661 1.00 82.38 94 HIS A O 1
ATOM 788 N N . PHE A 1 95 ? 1.152 3.771 -8.024 1.00 84.56 95 PHE A N 1
ATOM 789 C CA . PHE A 1 95 ? 1.947 2.760 -8.739 1.00 84.56 95 PHE A CA 1
ATOM 790 C C . PHE A 1 95 ? 1.149 1.987 -9.789 1.00 84.56 95 PHE A C 1
ATOM 792 O O . PHE A 1 95 ? 1.743 1.305 -10.615 1.00 84.56 95 PHE A O 1
ATOM 799 N N . CYS A 1 96 ? -0.177 2.104 -9.764 1.00 85.25 96 CYS A N 1
ATOM 800 C CA . CYS A 1 96 ? -1.073 1.607 -10.804 1.00 85.25 96 CYS A CA 1
ATOM 801 C C . CYS A 1 96 ? -1.533 2.715 -11.756 1.00 85.25 96 CYS A C 1
ATOM 803 O O . CYS A 1 96 ? -2.235 2.431 -12.718 1.00 85.25 96 CYS A O 1
ATOM 805 N N . ASN A 1 97 ? -1.143 3.960 -11.477 1.00 83.75 97 ASN A N 1
ATOM 806 C CA . ASN A 1 97 ?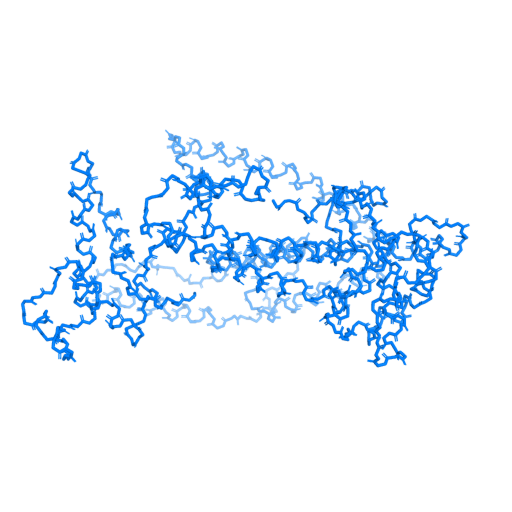 -1.522 5.137 -12.238 1.00 83.75 97 ASN A CA 1
ATOM 807 C C . ASN A 1 97 ? -0.246 5.878 -12.686 1.00 83.75 97 ASN A C 1
ATOM 809 O O . ASN A 1 97 ? 0.585 5.280 -13.362 1.00 83.75 97 ASN A O 1
ATOM 813 N N . GLU A 1 98 ? -0.023 7.115 -12.238 1.00 83.00 98 GLU A N 1
ATOM 814 C CA . GLU A 1 98 ? 1.106 8.002 -12.585 1.00 83.00 98 GLU A CA 1
ATOM 815 C C . GLU A 1 98 ? 2.497 7.331 -12.646 1.00 83.00 98 GLU A C 1
ATOM 817 O O . GLU A 1 98 ? 3.314 7.659 -13.504 1.00 83.00 98 GLU A O 1
ATOM 822 N N . LEU A 1 99 ? 2.785 6.388 -11.743 1.00 84.56 99 LEU A N 1
ATOM 823 C CA . LEU A 1 99 ? 4.083 5.715 -11.615 1.00 84.56 99 LEU A CA 1
ATOM 824 C C . LEU A 1 99 ? 4.104 4.296 -12.203 1.00 84.56 99 LEU A C 1
ATOM 826 O O . LEU A 1 99 ? 5.075 3.567 -11.993 1.00 84.56 99 LEU A O 1
ATOM 830 N N . LEU A 1 100 ? 3.064 3.888 -12.934 1.00 88.62 100 LEU A N 1
ATOM 831 C CA . LEU A 1 100 ? 2.937 2.542 -13.502 1.00 88.62 100 LEU A CA 1
ATOM 832 C C . LEU A 1 100 ? 4.126 2.164 -14.396 1.00 88.62 100 LEU A C 1
ATOM 834 O O . LEU A 1 100 ? 4.591 1.024 -14.353 1.00 88.62 100 LEU A O 1
ATOM 838 N N . PHE A 1 101 ? 4.685 3.131 -15.130 1.00 88.56 101 PHE A N 1
ATOM 839 C CA . PHE A 1 101 ? 5.857 2.921 -15.984 1.00 88.56 101 PHE A CA 1
ATOM 840 C C . PHE A 1 101 ? 7.070 2.360 -15.221 1.00 88.56 101 PHE A C 1
ATOM 842 O O . PHE A 1 101 ? 7.860 1.618 -15.802 1.00 88.56 101 PHE A O 1
ATOM 849 N N . LEU A 1 102 ? 7.200 2.628 -13.913 1.00 87.75 102 LEU A N 1
ATOM 850 C CA . LEU A 1 102 ? 8.278 2.063 -13.094 1.00 87.75 102 LEU A CA 1
ATOM 851 C C . LEU A 1 102 ? 8.200 0.532 -13.016 1.00 87.75 102 LEU A C 1
ATOM 853 O O . LEU A 1 102 ? 9.233 -0.124 -12.897 1.00 87.75 102 LEU A O 1
ATOM 857 N N . GLY A 1 103 ? 7.001 -0.048 -13.129 1.00 90.88 103 GLY A N 1
ATOM 858 C CA . GLY A 1 103 ? 6.802 -1.497 -13.166 1.00 90.88 103 GLY A CA 1
ATOM 859 C C . GLY A 1 103 ? 7.454 -2.180 -14.374 1.00 90.88 103 GLY A C 1
ATOM 860 O O . GLY A 1 103 ? 7.740 -3.375 -14.312 1.00 90.88 103 GLY A O 1
ATOM 861 N N . CYS A 1 104 ? 7.769 -1.432 -15.438 1.00 93.00 104 CYS A N 1
ATOM 862 C CA . CYS A 1 104 ? 8.482 -1.950 -16.611 1.00 93.00 104 CYS A CA 1
ATOM 863 C C . CYS A 1 104 ? 9.954 -2.262 -16.322 1.00 93.00 104 CYS A C 1
ATOM 865 O O . CYS A 1 104 ? 10.596 -2.962 -17.093 1.00 93.00 104 CYS A O 1
ATOM 867 N N . PHE A 1 105 ? 10.494 -1.780 -15.204 1.00 90.75 105 PHE A N 1
ATOM 868 C CA . PHE A 1 105 ? 11.886 -2.000 -14.814 1.00 90.75 105 PHE A CA 1
ATOM 869 C C . PHE A 1 105 ? 12.005 -3.039 -13.689 1.00 90.75 105 PHE A C 1
ATOM 871 O O . PHE A 1 105 ? 13.005 -3.080 -12.979 1.00 90.75 105 PHE A O 1
ATOM 878 N N . GLY A 1 106 ? 10.976 -3.869 -13.491 1.00 89.75 106 GLY A N 1
ATOM 879 C CA . GLY A 1 106 ? 10.973 -4.994 -12.552 1.00 89.75 106 GLY A CA 1
ATOM 880 C C . GLY A 1 106 ? 11.706 -6.239 -13.075 1.00 89.75 106 GLY A C 1
ATOM 881 O O . GLY A 1 106 ? 12.590 -6.162 -13.926 1.00 89.75 106 GLY A O 1
ATOM 882 N N . GLU A 1 107 ? 11.337 -7.420 -12.567 1.00 91.62 107 GLU A N 1
ATOM 883 C CA . GLU A 1 107 ? 11.815 -8.694 -13.125 1.00 91.62 107 GLU A CA 1
ATOM 884 C C . GLU A 1 107 ? 11.204 -8.926 -14.514 1.00 91.62 107 GLU A C 1
ATOM 886 O O . GLU A 1 107 ? 10.015 -8.664 -14.717 1.00 91.62 107 GLU A O 1
ATOM 891 N N . LYS A 1 108 ? 12.007 -9.453 -15.451 1.00 93.31 108 LYS A N 1
ATOM 892 C CA . LYS A 1 108 ? 11.669 -9.578 -16.879 1.00 93.31 108 LYS A CA 1
ATOM 893 C C . LYS A 1 108 ? 10.221 -10.029 -17.154 1.00 93.31 108 LYS A C 1
ATOM 895 O O . LYS A 1 108 ? 9.536 -9.313 -17.879 1.00 93.31 108 LYS A O 1
ATOM 900 N N . PRO A 1 109 ? 9.697 -11.133 -16.582 1.00 94.75 109 PRO A N 1
ATOM 901 C CA . PRO A 1 109 ? 8.352 -11.600 -16.934 1.00 94.75 109 PRO A CA 1
ATOM 902 C C . PRO A 1 109 ? 7.250 -10.612 -16.538 1.00 94.75 109 PRO A C 1
ATOM 904 O O . PRO A 1 109 ? 6.351 -10.330 -17.325 1.00 94.75 109 PRO A O 1
ATOM 907 N N . THR A 1 110 ? 7.344 -10.030 -15.339 1.00 95.06 110 THR A N 1
ATOM 908 C CA . THR A 1 110 ? 6.392 -9.013 -14.871 1.00 95.06 110 THR A CA 1
ATOM 909 C C . THR A 1 110 ? 6.562 -7.683 -15.603 1.00 95.06 110 THR A C 1
ATOM 911 O O . THR A 1 110 ? 5.570 -7.052 -15.950 1.00 95.06 110 THR A O 1
ATOM 914 N N . ALA A 1 111 ? 7.803 -7.289 -15.895 1.00 95.31 111 ALA A N 1
ATOM 915 C CA . ALA A 1 111 ? 8.132 -6.074 -16.631 1.00 95.31 111 ALA A CA 1
ATOM 916 C C . ALA A 1 111 ? 7.553 -6.087 -18.050 1.00 95.31 111 ALA A C 1
ATOM 918 O O . ALA A 1 111 ? 6.938 -5.110 -18.471 1.00 95.31 111 ALA A O 1
ATOM 919 N N . THR A 1 112 ? 7.685 -7.210 -18.762 1.00 95.56 112 THR A N 1
ATOM 920 C CA . THR A 1 112 ? 7.117 -7.377 -20.105 1.00 95.56 112 THR A CA 1
ATOM 921 C C . THR A 1 112 ? 5.596 -7.238 -20.101 1.00 95.56 112 THR A C 1
ATOM 923 O O . THR A 1 112 ? 5.060 -6.593 -20.993 1.00 95.56 112 THR A O 1
ATOM 926 N N . ILE A 1 113 ? 4.898 -7.777 -19.096 1.00 95.62 113 ILE A N 1
ATOM 927 C CA . ILE A 1 113 ? 3.435 -7.641 -18.976 1.00 95.62 113 ILE A CA 1
ATOM 928 C C . ILE A 1 113 ? 3.033 -6.174 -18.787 1.00 95.62 113 ILE A C 1
ATOM 930 O O . ILE A 1 113 ? 2.126 -5.701 -19.466 1.00 95.62 113 ILE A O 1
ATOM 934 N N . VAL A 1 114 ? 3.720 -5.442 -17.903 1.00 95.06 114 VAL A N 1
ATOM 935 C CA . VAL A 1 114 ? 3.437 -4.014 -17.672 1.00 95.06 114 VAL A CA 1
ATOM 936 C C . VAL A 1 114 ? 3.735 -3.196 -18.929 1.00 95.06 114 VAL A C 1
ATOM 938 O O . VAL A 1 114 ? 2.926 -2.360 -19.317 1.00 95.06 114 VAL A O 1
ATOM 941 N N . ALA A 1 115 ? 4.855 -3.462 -19.603 1.00 94.62 115 ALA A N 1
ATOM 942 C CA . ALA A 1 115 ? 5.205 -2.771 -20.838 1.00 94.62 115 ALA A CA 1
ATOM 943 C C . ALA A 1 115 ? 4.183 -3.053 -21.949 1.00 94.62 115 ALA A C 1
ATOM 945 O O . ALA A 1 115 ? 3.718 -2.120 -22.590 1.00 94.62 115 ALA A O 1
ATOM 946 N N . LYS A 1 116 ? 3.769 -4.312 -22.141 1.00 93.50 116 LYS A N 1
ATOM 947 C CA . LYS A 1 116 ? 2.697 -4.670 -23.085 1.00 93.50 116 LYS A CA 1
ATOM 948 C C . LYS A 1 116 ? 1.388 -3.959 -22.768 1.00 93.50 116 LYS A C 1
ATOM 950 O O . LYS A 1 116 ? 0.770 -3.422 -23.676 1.00 93.50 116 LYS A O 1
ATOM 955 N N . TYR A 1 117 ? 1.007 -3.907 -21.493 1.00 93.06 117 TYR A N 1
ATOM 956 C CA . TYR A 1 117 ? -0.176 -3.173 -21.054 1.00 93.06 117 TYR A CA 1
ATOM 957 C C . TYR A 1 117 ? -0.106 -1.703 -21.464 1.00 93.06 117 TYR A C 1
ATOM 959 O O . TYR A 1 117 ? -1.022 -1.206 -22.106 1.00 93.06 117 TYR A O 1
ATOM 967 N N . LEU A 1 118 ? 1.006 -1.026 -21.177 1.00 91.19 118 LEU A N 1
ATOM 968 C CA . LEU A 1 118 ? 1.176 0.378 -21.551 1.00 91.19 118 LEU A CA 1
ATOM 969 C C . LEU A 1 118 ? 1.198 0.606 -23.066 1.00 91.19 118 LEU A C 1
ATOM 971 O O . LEU A 1 118 ? 0.734 1.644 -23.518 1.00 91.19 118 LEU A O 1
ATOM 975 N N . MET A 1 119 ? 1.723 -0.345 -23.841 1.00 89.00 119 MET A N 1
ATOM 976 C CA . MET A 1 119 ? 1.763 -0.237 -25.300 1.00 89.00 119 MET A CA 1
ATOM 977 C C . MET A 1 119 ? 0.396 -0.476 -25.950 1.00 89.00 119 MET A C 1
ATOM 979 O O . MET A 1 119 ? 0.087 0.182 -26.932 1.00 89.00 119 MET A O 1
ATOM 983 N N . LEU A 1 120 ? -0.416 -1.391 -25.413 1.00 85.56 120 LEU A N 1
ATOM 984 C CA . LEU A 1 120 ? -1.690 -1.786 -26.025 1.00 85.56 120 LEU A CA 1
ATOM 985 C C . LEU A 1 120 ? -2.885 -0.949 -25.544 1.00 85.56 120 LEU A C 1
ATOM 987 O O . LEU A 1 120 ? -3.810 -0.715 -26.311 1.00 85.56 120 LEU A O 1
ATOM 991 N N . VAL A 1 121 ? -2.859 -0.424 -24.313 1.00 77.94 121 VAL A N 1
ATOM 992 C CA . VAL A 1 121 ? -3.912 0.481 -23.791 1.00 77.94 121 VAL A CA 1
ATOM 993 C C . VAL A 1 121 ? -3.961 1.822 -24.541 1.00 77.94 121 VAL A C 1
ATOM 995 O O . VAL A 1 121 ? -4.941 2.564 -24.438 1.00 77.94 121 VAL A O 1
ATOM 998 N N . CYS A 1 122 ? -2.916 2.147 -25.306 1.00 62.12 122 CYS A N 1
ATOM 999 C CA . CYS A 1 122 ? -2.927 3.269 -26.240 1.00 62.12 122 CYS A CA 1
ATOM 1000 C C . CYS A 1 122 ? -3.866 3.039 -27.436 1.00 62.12 122 CYS A C 1
ATOM 1002 O O . CYS A 1 122 ? -4.406 4.016 -27.952 1.00 62.12 122 CYS A O 1
ATOM 1004 N N . ASP A 1 123 ? -4.081 1.779 -27.832 1.00 60.84 123 ASP A N 1
ATOM 1005 C CA . ASP A 1 123 ? -4.653 1.417 -29.132 1.00 60.84 123 ASP A CA 1
ATOM 1006 C C . ASP A 1 123 ? -5.951 0.585 -29.043 1.00 60.84 123 ASP A C 1
ATOM 1008 O O . ASP A 1 123 ? -6.740 0.608 -29.989 1.00 60.84 123 ASP A O 1
ATOM 1012 N N . GLU A 1 124 ? -6.214 -0.123 -27.934 1.00 63.22 124 GLU A N 1
ATOM 1013 C CA . GLU A 1 124 ? -7.349 -1.054 -27.810 1.00 63.22 124 GLU A CA 1
ATOM 1014 C C . GLU A 1 124 ? -8.265 -0.764 -26.606 1.00 63.22 124 GLU A C 1
ATOM 1016 O O . GLU A 1 124 ? -7.809 -0.630 -25.469 1.00 63.22 124 GLU A O 1
ATOM 1021 N N . ASP A 1 125 ? -9.582 -0.725 -26.856 1.00 62.84 125 ASP A N 1
ATOM 1022 C CA . ASP A 1 125 ? -10.611 -0.497 -25.827 1.00 62.84 125 ASP A CA 1
ATOM 1023 C C . ASP A 1 125 ? -10.932 -1.758 -24.989 1.00 62.84 125 ASP A C 1
ATOM 1025 O O . ASP A 1 125 ? -11.375 -1.628 -23.849 1.00 62.84 125 ASP A O 1
ATOM 1029 N N . ASP A 1 126 ? -10.672 -2.968 -25.508 1.00 73.06 126 ASP A N 1
ATOM 1030 C CA . ASP A 1 126 ? -11.022 -4.256 -24.876 1.00 73.06 126 ASP A CA 1
ATOM 1031 C C . ASP A 1 126 ? -9.799 -5.182 -24.729 1.00 73.06 126 ASP A C 1
ATOM 1033 O O . ASP A 1 126 ? -9.687 -6.234 -25.359 1.00 73.06 126 ASP A O 1
ATOM 1037 N N . LEU A 1 127 ? -8.869 -4.792 -23.857 1.00 84.31 127 LEU A N 1
ATOM 1038 C CA . LEU A 1 127 ? -7.652 -5.556 -23.591 1.00 84.31 127 LEU A CA 1
ATOM 1039 C C . LEU A 1 127 ? -7.923 -6.792 -22.715 1.00 84.31 127 LEU A C 1
ATOM 1041 O O 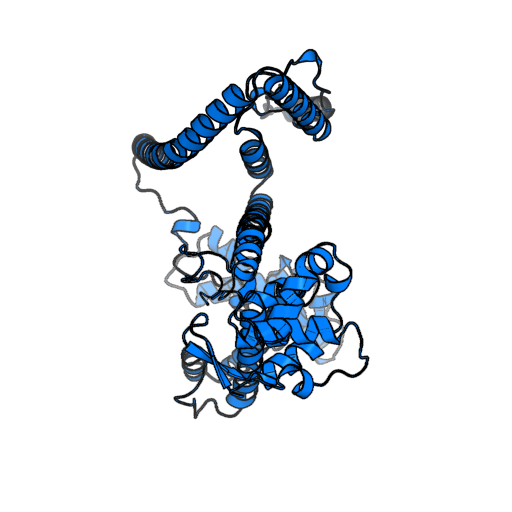. LEU A 1 127 ? -8.438 -6.670 -21.598 1.00 84.31 127 LEU A O 1
ATOM 1045 N N . SER A 1 128 ? -7.507 -7.984 -23.152 1.00 88.12 128 SER A N 1
ATOM 1046 C CA . SER A 1 128 ? -7.603 -9.201 -22.342 1.00 88.12 128 SER A CA 1
ATOM 1047 C C . SER A 1 128 ? -6.282 -9.544 -21.644 1.00 88.12 128 SER A C 1
ATOM 1049 O O . SER A 1 128 ? -5.182 -9.199 -22.076 1.00 88.12 128 SER A O 1
ATOM 1051 N N . ALA A 1 129 ? -6.365 -10.297 -20.543 1.00 88.25 129 ALA A N 1
ATOM 1052 C CA . ALA A 1 129 ? -5.165 -10.780 -19.858 1.00 88.25 129 ALA A CA 1
ATOM 1053 C C . ALA A 1 129 ? -4.323 -11.722 -20.732 1.00 88.25 129 ALA A C 1
ATOM 1055 O O . ALA A 1 129 ? -3.118 -11.834 -20.506 1.00 88.25 129 ALA A O 1
ATOM 1056 N N . GLN A 1 130 ? -4.941 -12.387 -21.715 1.00 88.69 130 GLN A N 1
ATOM 1057 C CA . GLN A 1 130 ? -4.259 -13.313 -22.613 1.00 88.69 130 GLN A CA 1
ATOM 1058 C C . GLN A 1 130 ? -3.304 -12.571 -23.559 1.00 88.69 130 GLN A C 1
ATOM 1060 O O . GLN A 1 130 ? -2.186 -13.043 -23.769 1.00 88.69 130 GLN A O 1
ATOM 1065 N N . ASP A 1 131 ? -3.700 -11.387 -24.032 1.00 88.12 131 ASP A N 1
ATOM 1066 C CA . ASP A 1 131 ? -2.902 -10.538 -24.932 1.00 88.12 131 ASP A CA 1
ATOM 1067 C C . ASP A 1 131 ? -1.601 -10.081 -24.243 1.00 88.12 131 ASP A C 1
ATOM 1069 O O . ASP A 1 131 ? -0.510 -10.042 -24.824 1.00 88.12 131 ASP A O 1
ATOM 1073 N N . LEU A 1 132 ? -1.686 -9.833 -22.933 1.00 90.38 132 LEU A N 1
ATOM 1074 C CA . LEU A 1 132 ? -0.549 -9.422 -22.110 1.00 90.38 132 LEU A CA 1
ATOM 1075 C C . LEU A 1 132 ? 0.446 -10.548 -21.817 1.00 90.38 132 LEU A C 1
ATOM 1077 O O . LEU A 1 132 ? 1.650 -10.299 -21.714 1.00 90.38 132 LEU A O 1
ATOM 1081 N N . VAL A 1 133 ? -0.034 -11.783 -21.666 1.00 92.06 133 VAL A N 1
ATOM 1082 C CA . VAL A 1 133 ? 0.821 -12.943 -21.355 1.00 92.06 133 VAL A CA 1
ATOM 1083 C C . VAL A 1 133 ? 1.283 -13.700 -22.597 1.00 92.06 133 VAL A C 1
ATOM 1085 O O . VAL A 1 133 ? 2.096 -14.619 -22.482 1.00 92.06 133 VAL A O 1
ATOM 1088 N N . GLU A 1 134 ? 0.812 -13.328 -23.788 1.00 86.88 134 GLU A N 1
ATOM 1089 C CA . GLU A 1 134 ? 1.238 -13.955 -25.035 1.00 86.88 134 GLU A CA 1
ATOM 1090 C C . GLU A 1 134 ? 2.769 -13.886 -25.196 1.00 86.88 134 GLU A C 1
ATOM 1092 O O . GLU A 1 134 ? 3.406 -12.877 -24.889 1.00 86.88 134 GLU A O 1
ATOM 1097 N N . GLY A 1 135 ? 3.396 -14.980 -25.636 1.00 81.12 135 GLY A N 1
ATOM 1098 C CA . GLY A 1 135 ? 4.854 -15.069 -25.783 1.00 81.12 135 GLY A CA 1
ATOM 1099 C C . GLY A 1 135 ? 5.637 -15.273 -24.477 1.00 81.12 135 GLY A C 1
ATOM 1100 O O . GLY A 1 135 ? 6.857 -15.437 -24.525 1.00 81.12 135 GLY A O 1
ATOM 1101 N N . GLN A 1 136 ? 4.974 -15.322 -23.314 1.00 85.31 136 GLN A N 1
ATOM 1102 C CA . GLN A 1 136 ? 5.623 -15.736 -22.067 1.00 85.31 136 GLN A CA 1
ATOM 1103 C C . GLN A 1 136 ? 5.909 -17.243 -22.077 1.00 85.31 136 GLN A C 1
ATOM 1105 O O . GLN A 1 136 ? 5.064 -18.057 -22.447 1.00 85.31 136 GLN A O 1
ATOM 1110 N N . GLN A 1 137 ? 7.106 -17.629 -21.627 1.00 78.69 137 GLN A N 1
ATOM 1111 C CA . GLN A 1 137 ? 7.541 -19.034 -21.620 1.00 78.69 137 GLN A CA 1
ATOM 1112 C C . GLN A 1 137 ? 6.804 -19.893 -20.581 1.00 78.69 137 GLN A C 1
ATOM 1114 O O . GLN A 1 137 ? 6.691 -21.105 -20.753 1.00 78.69 137 GLN A O 1
ATOM 1119 N N . ALA A 1 138 ? 6.318 -19.287 -19.495 1.00 83.88 138 ALA A N 1
ATOM 1120 C CA . ALA A 1 138 ? 5.641 -19.984 -18.409 1.00 83.88 138 ALA A CA 1
ATOM 1121 C C . ALA A 1 138 ? 4.507 -19.130 -17.837 1.00 83.88 138 ALA A C 1
ATOM 1123 O O . ALA A 1 138 ? 4.647 -17.919 -17.707 1.00 83.88 138 ALA A O 1
ATOM 1124 N N . LYS A 1 139 ? 3.405 -19.776 -17.435 1.00 87.12 139 LYS A N 1
ATOM 1125 C CA . LYS A 1 139 ? 2.284 -19.113 -16.739 1.00 87.12 139 LYS A CA 1
ATOM 1126 C C . LYS A 1 139 ? 2.619 -18.728 -15.295 1.00 87.12 139 LYS A C 1
ATOM 1128 O O . LYS A 1 139 ? 2.076 -17.766 -14.763 1.00 87.12 139 LYS A O 1
ATOM 1133 N N . LEU A 1 140 ? 3.508 -19.496 -14.668 1.00 93.12 140 LEU A N 1
ATOM 1134 C CA . LEU A 1 140 ? 3.972 -19.284 -13.303 1.00 93.12 140 LEU A CA 1
ATOM 1135 C C . LEU A 1 140 ? 5.429 -18.830 -13.334 1.00 93.12 140 LEU A C 1
ATOM 1137 O O . LEU A 1 140 ? 6.276 -19.486 -13.938 1.00 93.12 140 LEU A O 1
ATOM 1141 N N . PHE A 1 141 ? 5.717 -17.729 -12.652 1.00 93.31 141 PHE A N 1
ATOM 1142 C CA . PHE A 1 141 ? 7.050 -17.157 -12.540 1.00 93.31 141 PHE A CA 1
ATOM 1143 C C . PHE A 1 141 ? 7.518 -17.188 -11.085 1.00 93.31 141 PHE A C 1
ATOM 1145 O O . PHE A 1 141 ? 6.873 -16.622 -10.208 1.00 93.31 141 PHE A O 1
ATOM 1152 N N . MET A 1 142 ? 8.653 -17.828 -10.810 1.00 93.25 142 MET A N 1
ATOM 1153 C CA . MET A 1 142 ? 9.268 -17.777 -9.485 1.00 93.25 142 MET A CA 1
ATOM 1154 C C . MET A 1 142 ? 10.157 -16.539 -9.384 1.00 93.25 142 MET A C 1
ATOM 1156 O O . MET A 1 142 ? 11.234 -16.482 -9.973 1.00 93.25 142 MET A O 1
ATOM 1160 N N . SER A 1 143 ? 9.698 -15.554 -8.620 1.00 88.56 143 SER A N 1
ATOM 1161 C CA . SER A 1 143 ? 10.389 -14.282 -8.463 1.00 88.56 143 SER A CA 1
ATOM 1162 C C . SER A 1 143 ? 11.525 -14.414 -7.447 1.00 88.56 143 SER A C 1
ATOM 1164 O O . SER A 1 143 ? 11.277 -14.669 -6.264 1.00 88.56 143 SER A O 1
ATOM 1166 N N . SER A 1 144 ? 12.748 -14.115 -7.866 1.00 84.75 144 SER A N 1
ATOM 1167 C CA . SER A 1 144 ? 13.921 -14.114 -6.986 1.00 84.75 144 SER A CA 1
ATOM 1168 C C . SER A 1 144 ? 13.915 -12.951 -5.989 1.00 84.75 144 SER A C 1
ATOM 1170 O O . SER A 1 144 ? 14.447 -13.069 -4.886 1.00 84.75 144 SER A O 1
ATOM 1172 N N . ILE A 1 145 ? 13.263 -11.840 -6.343 1.00 82.50 145 ILE A N 1
ATOM 1173 C CA . ILE A 1 145 ? 13.283 -10.596 -5.558 1.00 82.50 145 ILE A CA 1
ATOM 1174 C C . ILE A 1 145 ? 12.216 -10.592 -4.459 1.00 82.50 145 ILE A C 1
ATOM 1176 O O . ILE A 1 145 ? 12.424 -10.064 -3.367 1.00 82.50 145 ILE A O 1
ATOM 1180 N N . HIS A 1 146 ? 11.076 -11.230 -4.707 1.00 83.25 146 HIS A N 1
ATOM 1181 C CA . HIS A 1 146 ? 9.961 -11.337 -3.766 1.00 83.25 146 HIS A CA 1
ATOM 1182 C C . HIS A 1 146 ? 10.035 -12.613 -2.913 1.00 83.25 146 HIS A C 1
ATOM 1184 O O . HIS A 1 146 ? 9.017 -13.267 -2.693 1.00 83.25 146 HIS A O 1
ATOM 1190 N N . ASN A 1 147 ? 11.228 -12.966 -2.419 1.00 81.38 147 ASN A N 1
ATOM 1191 C CA . ASN A 1 147 ? 11.480 -14.134 -1.561 1.00 81.38 147 ASN A CA 1
ATOM 1192 C C . ASN A 1 147 ? 11.041 -15.471 -2.187 1.00 81.38 147 ASN A C 1
ATOM 1194 O O . ASN A 1 147 ? 10.372 -16.270 -1.532 1.00 81.38 147 ASN A O 1
ATOM 1198 N N . ASN A 1 148 ? 11.390 -15.709 -3.456 1.00 84.56 148 ASN A N 1
ATOM 1199 C CA . ASN A 1 148 ? 11.044 -16.930 -4.201 1.00 84.56 148 ASN A CA 1
ATOM 1200 C C . ASN A 1 148 ? 9.534 -17.213 -4.276 1.00 84.56 148 ASN A C 1
ATOM 1202 O O . ASN A 1 148 ? 9.111 -18.358 -4.441 1.00 84.56 148 ASN A O 1
ATOM 1206 N N . LYS A 1 149 ? 8.699 -16.172 -4.168 1.00 87.38 149 LYS A N 1
ATOM 1207 C CA . LYS A 1 149 ? 7.258 -16.306 -4.382 1.00 87.38 149 LYS A CA 1
ATOM 1208 C C . LYS A 1 149 ? 6.964 -16.656 -5.834 1.00 87.38 149 LYS A C 1
ATOM 1210 O O . LYS A 1 149 ? 7.552 -16.094 -6.757 1.00 87.38 149 LYS A O 1
ATOM 1215 N N . THR A 1 150 ? 6.014 -17.566 -6.015 1.00 93.06 150 THR A N 1
ATOM 1216 C CA . THR A 1 150 ? 5.462 -17.884 -7.331 1.00 93.06 150 THR A CA 1
ATOM 1217 C C . THR A 1 150 ? 4.383 -16.864 -7.678 1.00 93.06 150 THR A C 1
ATOM 1219 O O . THR A 1 150 ? 3.458 -16.642 -6.899 1.00 93.06 150 THR A O 1
ATOM 1222 N N . ILE A 1 151 ? 4.529 -16.232 -8.834 1.00 94.25 151 ILE A N 1
ATOM 1223 C CA . ILE A 1 151 ? 3.647 -15.214 -9.390 1.00 94.25 151 ILE A CA 1
ATOM 1224 C C . ILE A 1 151 ? 2.902 -15.853 -10.558 1.00 94.25 151 ILE A C 1
ATOM 1226 O O . ILE A 1 151 ? 3.524 -16.329 -11.506 1.00 94.25 151 ILE A O 1
ATOM 1230 N N . ASP A 1 152 ? 1.575 -15.859 -10.487 1.00 95.69 152 ASP A N 1
ATOM 1231 C CA . ASP A 1 152 ? 0.725 -16.181 -11.630 1.00 95.69 152 ASP A CA 1
ATOM 1232 C C . ASP A 1 152 ? 0.658 -14.955 -12.548 1.00 95.69 152 ASP A C 1
ATOM 1234 O O . ASP A 1 152 ? 0.137 -13.903 -12.166 1.00 95.69 152 ASP A O 1
ATOM 1238 N N . LEU A 1 153 ? 1.242 -15.088 -13.739 1.00 95.50 153 LEU A N 1
ATOM 1239 C CA . LEU A 1 153 ? 1.356 -14.000 -14.706 1.00 95.50 153 LEU A CA 1
ATOM 1240 C C . LEU A 1 153 ? -0.002 -13.596 -15.291 1.00 95.50 153 LEU A C 1
ATOM 1242 O O . LEU A 1 153 ? -0.217 -12.420 -15.572 1.00 95.50 153 LEU A O 1
ATOM 1246 N N . GLU A 1 154 ? -0.935 -14.538 -15.427 1.00 95.25 154 GLU A N 1
ATOM 1247 C CA . GLU A 1 154 ? -2.279 -14.271 -15.942 1.00 95.25 154 GLU A CA 1
ATOM 1248 C C . GLU A 1 154 ? -3.118 -13.542 -14.885 1.00 95.25 154 GLU A C 1
ATOM 1250 O O . GLU A 1 154 ? -3.809 -12.568 -15.183 1.00 95.25 154 GLU A O 1
ATOM 1255 N N . ALA A 1 155 ? -3.008 -13.949 -13.617 1.00 95.00 155 ALA A N 1
ATOM 1256 C CA . ALA A 1 155 ? -3.620 -13.220 -12.509 1.00 95.00 155 ALA A CA 1
ATOM 1257 C C . ALA A 1 155 ? -3.030 -11.809 -12.348 1.00 95.00 155 ALA A C 1
ATOM 1259 O O . ALA A 1 155 ? -3.773 -10.870 -12.057 1.00 95.00 155 ALA A O 1
ATOM 1260 N N . PHE A 1 156 ? -1.721 -11.648 -12.563 1.00 96.06 156 PHE A N 1
ATOM 1261 C CA . PHE A 1 156 ? -1.071 -10.338 -12.545 1.00 96.06 156 PHE A CA 1
ATOM 1262 C C . PHE A 1 156 ? -1.557 -9.442 -13.689 1.00 96.06 156 PHE A C 1
ATOM 1264 O O . PHE A 1 156 ? -1.892 -8.284 -13.453 1.00 96.06 156 PHE A O 1
ATOM 1271 N N . ALA A 1 157 ? -1.682 -9.985 -14.901 1.00 94.69 157 ALA A N 1
ATOM 1272 C CA . ALA A 1 157 ? -2.243 -9.278 -16.049 1.00 94.69 157 ALA A CA 1
ATOM 1273 C C . ALA A 1 157 ? -3.689 -8.811 -15.792 1.00 94.69 157 ALA A C 1
ATOM 1275 O O . ALA A 1 157 ? -3.996 -7.636 -15.989 1.00 94.69 157 ALA A O 1
ATOM 1276 N N . ARG A 1 158 ? -4.560 -9.686 -15.261 1.00 94.19 158 ARG A N 1
ATOM 1277 C CA . ARG A 1 158 ? -5.933 -9.303 -14.869 1.00 94.19 158 ARG A CA 1
ATOM 1278 C C . ARG A 1 158 ? -5.943 -8.190 -13.826 1.00 94.19 158 ARG A C 1
ATOM 1280 O O . ARG A 1 158 ? -6.723 -7.256 -13.947 1.00 94.19 158 ARG A O 1
ATOM 1287 N N . PHE A 1 159 ? -5.060 -8.264 -12.832 1.00 94.12 159 PHE A N 1
ATOM 1288 C CA . PHE A 1 159 ? -4.937 -7.221 -11.816 1.00 94.12 159 PHE A CA 1
ATOM 1289 C C . PHE A 1 159 ? -4.589 -5.851 -12.419 1.00 94.12 159 PHE A C 1
ATOM 1291 O O . PHE A 1 159 ? -5.140 -4.847 -11.976 1.00 94.12 159 PHE A O 1
ATOM 1298 N N . LEU A 1 160 ? -3.713 -5.793 -13.429 1.00 92.12 160 LEU A N 1
ATOM 1299 C CA . LEU A 1 160 ? -3.390 -4.536 -14.115 1.00 92.12 160 LEU A CA 1
ATOM 1300 C C . LEU A 1 160 ? -4.591 -3.978 -14.877 1.00 92.12 160 LEU A C 1
ATOM 1302 O O . LEU A 1 160 ? -4.876 -2.792 -14.757 1.00 92.12 160 LEU A O 1
ATOM 1306 N N . ILE A 1 161 ? -5.326 -4.835 -15.587 1.00 90.56 161 ILE A N 1
ATOM 1307 C CA . ILE A 1 161 ? -6.548 -4.439 -16.301 1.00 90.56 161 ILE A CA 1
ATOM 1308 C C . ILE A 1 161 ? -7.604 -3.914 -15.312 1.00 90.56 161 ILE A C 1
ATOM 1310 O O . ILE A 1 161 ? -8.206 -2.870 -15.545 1.00 90.56 161 ILE A O 1
ATOM 1314 N N . GLU A 1 162 ? -7.776 -4.575 -14.162 1.00 89.31 162 GLU A N 1
ATOM 1315 C CA . GLU A 1 162 ? -8.682 -4.135 -13.087 1.00 89.31 162 GLU A CA 1
ATOM 1316 C C . GLU A 1 162 ? -8.291 -2.775 -12.482 1.00 89.31 162 GLU A C 1
ATOM 1318 O O . GLU A 1 162 ? -9.147 -2.086 -11.926 1.00 89.31 162 GLU A O 1
ATOM 1323 N N . CYS A 1 163 ? -7.019 -2.369 -12.577 1.00 84.62 163 CYS A N 1
ATOM 1324 C CA . CYS A 1 163 ? -6.583 -1.045 -12.129 1.00 84.62 163 CYS A CA 1
ATOM 1325 C C . CYS A 1 163 ? -7.069 0.085 -13.048 1.00 84.62 163 CYS A C 1
ATOM 1327 O O . CYS A 1 163 ? -7.138 1.229 -12.598 1.00 84.62 163 CYS A O 1
ATOM 1329 N N . GLY A 1 164 ? -7.445 -0.234 -14.289 1.00 79.44 164 GLY A N 1
ATOM 1330 C CA . GLY A 1 164 ? -7.972 0.710 -15.267 1.00 79.44 164 GLY A CA 1
ATOM 1331 C C . GLY A 1 164 ? -6.901 1.535 -15.982 1.00 79.44 164 GLY A C 1
ATOM 1332 O O . GLY A 1 164 ? -5.693 1.371 -15.774 1.00 79.44 164 GLY A O 1
ATOM 1333 N N . LYS A 1 165 ? -7.365 2.428 -16.865 1.00 76.94 165 LYS A N 1
ATOM 1334 C CA . LYS A 1 165 ? -6.495 3.287 -17.675 1.00 76.94 165 LYS A CA 1
ATOM 1335 C C . LYS A 1 165 ? -5.624 4.160 -16.773 1.00 76.94 165 LYS A C 1
ATOM 1337 O O . LYS A 1 165 ? -6.111 4.744 -15.808 1.00 76.94 165 LYS A O 1
ATOM 1342 N N . SER A 1 166 ? -4.340 4.216 -17.104 1.00 79.19 166 SER A N 1
ATOM 1343 C CA . SER A 1 166 ? -3.344 4.945 -16.331 1.00 79.19 166 SER A CA 1
ATOM 1344 C C . SER A 1 166 ? -3.052 6.308 -16.955 1.00 79.19 166 SER A C 1
ATOM 1346 O O . SER A 1 166 ? -2.707 6.392 -18.132 1.00 79.19 166 SER A O 1
ATOM 1348 N N . ASP A 1 167 ? -3.080 7.347 -16.128 1.00 81.69 167 ASP A N 1
ATOM 1349 C CA . ASP A 1 167 ? -2.656 8.718 -16.421 1.00 81.69 167 ASP A CA 1
ATOM 1350 C C . ASP A 1 167 ? -1.157 8.799 -16.764 1.00 81.69 167 ASP A C 1
ATOM 1352 O O . ASP A 1 167 ? -0.679 9.828 -17.236 1.00 81.69 167 ASP A O 1
ATOM 1356 N N . CYS A 1 168 ? -0.376 7.729 -16.540 1.00 82.12 168 CYS A N 1
ATOM 1357 C CA . CYS A 1 168 ? 1.049 7.726 -16.877 1.00 82.12 168 CYS A CA 1
ATOM 1358 C C . CYS A 1 168 ? 1.309 7.933 -18.377 1.00 82.12 168 CYS A C 1
ATOM 1360 O O . CYS A 1 168 ? 2.363 8.468 -18.723 1.00 82.12 168 CYS A O 1
ATOM 1362 N N . LEU A 1 169 ? 0.356 7.557 -19.240 1.00 81.88 169 LEU A N 1
ATOM 1363 C CA . LEU A 1 169 ? 0.459 7.692 -20.696 1.00 81.88 169 LEU A CA 1
ATOM 1364 C C . LEU A 1 169 ? 0.555 9.161 -21.132 1.00 81.88 169 LEU A C 1
ATOM 1366 O O . LEU A 1 169 ? 1.238 9.468 -22.103 1.00 81.88 169 LEU A O 1
ATOM 1370 N N . ASP A 1 170 ? -0.043 10.069 -20.358 1.00 81.44 170 ASP A N 1
ATOM 1371 C CA . ASP A 1 170 ? -0.049 11.511 -20.627 1.00 81.44 170 ASP A CA 1
ATOM 1372 C C . ASP A 1 170 ? 1.167 12.236 -20.018 1.00 81.44 170 ASP A C 1
ATOM 1374 O O . ASP A 1 170 ? 1.264 13.466 -20.041 1.00 81.44 170 ASP A O 1
ATOM 1378 N N . THR A 1 171 ? 2.114 11.496 -19.431 1.00 80.62 171 THR A N 1
ATOM 1379 C CA . THR A 1 171 ? 3.279 12.085 -18.760 1.00 80.62 171 THR A CA 1
ATOM 1380 C C . THR A 1 171 ? 4.492 12.183 -19.682 1.00 80.62 171 THR A C 1
ATOM 1382 O O . THR A 1 171 ? 4.782 11.287 -20.474 1.00 80.62 171 THR A O 1
ATOM 1385 N N . MET A 1 172 ? 5.319 13.215 -19.469 1.00 79.44 172 MET A N 1
ATOM 1386 C CA . MET A 1 172 ? 6.616 13.356 -20.155 1.00 79.44 172 MET A CA 1
ATOM 1387 C C . MET A 1 172 ? 7.567 12.167 -19.915 1.00 79.44 172 MET A C 1
ATOM 1389 O O . MET A 1 172 ? 8.554 11.998 -20.629 1.00 79.44 172 MET A O 1
ATOM 1393 N N . HIS A 1 173 ? 7.331 11.382 -18.859 1.00 81.50 173 HIS A N 1
ATOM 1394 C CA . HIS A 1 173 ? 8.139 10.213 -18.530 1.00 81.50 173 HIS A CA 1
ATOM 1395 C C . HIS A 1 173 ? 7.855 9.058 -19.483 1.00 81.50 173 HIS A C 1
ATOM 1397 O O . HIS A 1 173 ? 8.799 8.396 -19.909 1.00 81.50 173 HIS A O 1
ATOM 1403 N N . PHE A 1 174 ? 6.587 8.854 -19.845 1.00 82.75 174 PHE A N 1
ATOM 1404 C CA . PHE A 1 174 ? 6.195 7.842 -20.816 1.00 82.75 174 PHE A CA 1
ATOM 1405 C C . PHE A 1 174 ? 6.781 8.149 -22.195 1.00 82.75 174 PHE A C 1
ATOM 1407 O O . PHE A 1 174 ? 7.475 7.304 -22.751 1.00 82.75 174 PHE A O 1
ATOM 1414 N N . GLU A 1 175 ? 6.631 9.385 -22.680 1.00 83.81 175 GLU A N 1
ATOM 1415 C CA . GLU A 1 175 ? 7.213 9.828 -23.956 1.00 83.81 175 GLU A CA 1
ATOM 1416 C C . GLU A 1 175 ? 8.735 9.602 -24.003 1.00 83.81 175 GLU A C 1
ATOM 1418 O O . GLU A 1 175 ? 9.262 9.016 -24.945 1.00 83.81 175 GLU A O 1
ATOM 1423 N N . ARG A 1 176 ? 9.454 9.988 -22.940 1.00 85.81 176 ARG A N 1
ATOM 1424 C CA . ARG A 1 176 ? 10.916 9.817 -22.855 1.00 85.81 176 ARG A CA 1
ATOM 1425 C C . ARG A 1 176 ? 11.376 8.366 -22.777 1.00 85.81 176 ARG A C 1
ATOM 1427 O O . ARG A 1 176 ? 12.534 8.093 -23.081 1.00 85.81 176 ARG A O 1
ATOM 1434 N N . LEU A 1 177 ? 10.530 7.466 -22.288 1.00 89.25 177 LEU A N 1
ATOM 1435 C CA . LEU A 1 177 ? 10.864 6.055 -22.100 1.00 89.25 177 LEU A CA 1
ATOM 1436 C C . LEU A 1 177 ? 10.276 5.162 -23.193 1.00 89.25 177 LEU A C 1
ATOM 1438 O O . LEU A 1 177 ? 10.591 3.975 -23.205 1.00 89.25 177 LEU A O 1
ATOM 1442 N N . TYR A 1 178 ? 9.475 5.707 -24.110 1.00 90.56 178 TYR A N 1
ATOM 1443 C CA . TYR A 1 178 ? 8.690 4.956 -25.088 1.00 90.56 178 TYR A CA 1
ATOM 1444 C C . TYR A 1 178 ? 9.504 3.886 -25.831 1.00 90.56 178 TYR A C 1
ATOM 1446 O O . TYR A 1 178 ? 9.138 2.711 -25.823 1.00 90.56 178 TYR A O 1
ATOM 1454 N N . ASP A 1 179 ? 10.667 4.250 -26.377 1.00 91.94 179 ASP A N 1
ATOM 1455 C CA . ASP A 1 179 ? 11.532 3.313 -27.106 1.00 91.94 179 ASP A CA 1
ATOM 1456 C C . ASP A 1 179 ? 12.048 2.168 -26.223 1.00 91.94 179 ASP A C 1
ATOM 1458 O O . ASP A 1 179 ? 12.182 1.029 -26.674 1.00 91.94 179 ASP A O 1
ATOM 1462 N N . ILE A 1 180 ? 12.329 2.454 -24.950 1.00 93.94 180 ILE A N 1
ATOM 1463 C CA . ILE A 1 180 ? 12.767 1.452 -23.973 1.00 93.94 180 ILE A CA 1
ATOM 1464 C C . ILE A 1 180 ? 11.595 0.524 -23.637 1.00 93.94 180 ILE A C 1
ATOM 1466 O O . ILE A 1 180 ? 11.756 -0.698 -23.637 1.00 93.94 180 ILE A O 1
ATOM 1470 N N . LEU A 1 181 ? 10.405 1.086 -23.410 1.00 93.62 181 LEU A N 1
ATOM 1471 C CA . LEU A 1 181 ? 9.189 0.324 -23.123 1.00 93.62 181 LEU A CA 1
ATOM 1472 C C . LEU A 1 181 ? 8.812 -0.599 -24.288 1.00 93.62 181 LEU A C 1
ATOM 1474 O O . LEU A 1 181 ? 8.496 -1.763 -24.055 1.00 93.62 181 LEU A O 1
ATOM 1478 N N . CYS A 1 182 ? 8.944 -0.132 -25.530 1.00 93.19 182 CYS A N 1
ATOM 1479 C CA . CYS A 1 182 ? 8.720 -0.935 -26.732 1.00 93.19 182 CYS A CA 1
ATOM 1480 C C . CYS A 1 182 ? 9.690 -2.129 -26.828 1.00 93.19 182 CYS A C 1
ATOM 1482 O O . CYS A 1 182 ? 9.311 -3.238 -27.205 1.00 93.19 182 CYS A O 1
ATOM 1484 N N . LYS A 1 183 ? 10.956 -1.969 -26.426 1.00 94.25 183 LYS A N 1
ATOM 1485 C CA . LYS A 1 183 ? 11.896 -3.106 -26.361 1.00 94.25 183 LYS A CA 1
ATOM 1486 C C . LYS A 1 183 ? 11.480 -4.111 -25.281 1.00 94.25 183 LYS A C 1
ATOM 1488 O O . LYS A 1 183 ? 11.527 -5.320 -25.514 1.00 94.25 183 LYS A O 1
ATOM 1493 N N . ILE A 1 184 ? 11.055 -3.628 -24.113 1.00 94.94 184 ILE A N 1
ATOM 1494 C CA . ILE A 1 184 ? 10.639 -4.472 -22.979 1.00 94.94 184 ILE A CA 1
ATOM 1495 C C . ILE A 1 184 ? 9.334 -5.224 -23.287 1.00 94.94 184 ILE A C 1
ATOM 1497 O O . ILE A 1 184 ? 9.221 -6.405 -22.943 1.00 94.94 184 ILE A O 1
ATOM 1501 N N . SER A 1 185 ? 8.373 -4.590 -23.970 1.00 93.75 185 SER A N 1
ATOM 1502 C CA . SER A 1 185 ? 7.113 -5.225 -24.389 1.00 93.75 185 SER A CA 1
ATOM 1503 C C . SER A 1 185 ? 7.350 -6.372 -25.380 1.00 93.75 185 SER A C 1
ATOM 1505 O O . SER A 1 185 ? 6.670 -7.396 -25.314 1.00 93.75 185 SER A O 1
ATOM 1507 N N . ASN A 1 186 ? 8.392 -6.256 -26.209 1.00 91.75 186 ASN A N 1
ATOM 1508 C CA . ASN A 1 186 ? 8.885 -7.307 -27.103 1.00 91.75 186 ASN A CA 1
ATOM 1509 C C . ASN A 1 186 ? 9.742 -8.382 -26.397 1.00 91.75 186 ASN A C 1
ATOM 1511 O O . ASN A 1 186 ? 10.296 -9.269 -27.046 1.00 91.75 186 ASN A O 1
ATOM 1515 N N . GLY A 1 187 ? 9.861 -8.334 -25.066 1.00 90.75 187 GLY A N 1
ATOM 1516 C CA . GLY A 1 187 ? 10.531 -9.361 -24.267 1.00 90.75 187 GLY A CA 1
ATOM 1517 C C . GLY A 1 187 ? 12.034 -9.150 -24.060 1.00 90.75 187 GLY A C 1
ATOM 1518 O O . GLY A 1 187 ? 12.725 -10.095 -23.655 1.00 90.75 187 GLY A O 1
ATOM 1519 N N . ALA A 1 188 ? 12.561 -7.947 -24.314 1.00 91.75 188 ALA A N 1
ATOM 1520 C CA . ALA A 1 188 ? 13.931 -7.608 -23.932 1.00 91.75 188 ALA A CA 1
ATOM 1521 C C . ALA A 1 188 ? 14.099 -7.632 -22.402 1.00 91.75 188 ALA A C 1
ATOM 1523 O O . ALA A 1 188 ? 13.218 -7.207 -21.656 1.00 91.75 188 ALA A O 1
ATOM 1524 N N . ASP A 1 189 ? 15.243 -8.132 -21.931 1.00 91.44 189 ASP A N 1
ATOM 1525 C CA . ASP A 1 189 ? 15.608 -8.061 -20.515 1.00 91.44 189 ASP A CA 1
ATOM 1526 C C . ASP A 1 189 ? 16.361 -6.758 -20.247 1.00 91.44 189 ASP A C 1
ATOM 1528 O O . ASP A 1 189 ? 17.520 -6.611 -20.637 1.00 91.44 189 ASP A O 1
ATOM 1532 N N . PHE A 1 190 ? 15.693 -5.811 -19.592 1.00 90.19 190 PHE A N 1
ATOM 1533 C CA . PHE A 1 190 ? 16.257 -4.496 -19.302 1.00 90.19 190 PHE A CA 1
ATOM 1534 C C . PHE A 1 190 ? 17.531 -4.564 -18.445 1.00 90.19 190 PHE A C 1
ATOM 1536 O O . PHE A 1 190 ? 18.461 -3.785 -18.640 1.00 90.19 190 PHE A O 1
ATOM 1543 N N . TRP A 1 191 ? 17.592 -5.515 -17.510 1.00 87.25 191 TRP A N 1
ATOM 1544 C CA . TRP A 1 191 ? 18.704 -5.641 -16.565 1.00 87.25 191 TRP A CA 1
ATOM 1545 C C . TRP A 1 191 ? 19.855 -6.500 -17.088 1.00 87.25 191 TRP A C 1
ATOM 1547 O O . TRP A 1 191 ? 20.903 -6.570 -16.448 1.00 87.25 191 TRP A O 1
ATOM 1557 N N . ASN A 1 192 ? 19.676 -7.149 -18.238 1.00 89.25 192 ASN A N 1
ATOM 1558 C CA . ASN A 1 192 ? 20.711 -7.931 -18.903 1.00 89.25 192 ASN A CA 1
ATOM 1559 C C . ASN A 1 192 ? 20.833 -7.521 -20.382 1.00 89.25 192 ASN A C 1
ATOM 1561 O O . ASN A 1 192 ? 20.502 -8.311 -21.276 1.00 89.25 192 ASN A O 1
ATOM 1565 N N . PRO A 1 193 ? 21.262 -6.273 -20.655 1.00 87.50 193 PRO A N 1
ATOM 1566 C CA . PRO A 1 193 ? 21.356 -5.760 -22.012 1.00 87.50 193 PRO A CA 1
ATOM 1567 C C . PRO A 1 193 ? 22.425 -6.512 -22.813 1.00 87.50 193 PRO A C 1
ATOM 1569 O O . PRO A 1 193 ? 23.587 -6.611 -22.422 1.00 87.50 193 PRO A O 1
ATOM 1572 N N . THR A 1 194 ? 22.033 -7.011 -23.983 1.00 86.62 194 THR A N 1
ATOM 1573 C CA . THR A 1 194 ? 22.923 -7.719 -24.920 1.00 86.62 194 THR A CA 1
ATOM 1574 C C . THR A 1 194 ? 23.441 -6.827 -26.049 1.00 86.62 194 THR A C 1
ATOM 1576 O O . THR A 1 194 ? 24.272 -7.261 -26.843 1.00 86.62 194 THR A O 1
ATOM 1579 N N . THR A 1 195 ? 22.959 -5.585 -26.135 1.00 89.12 195 THR A N 1
ATOM 1580 C CA . THR A 1 195 ? 23.302 -4.615 -27.184 1.00 89.12 195 THR A CA 1
ATOM 1581 C C . THR A 1 195 ? 23.874 -3.341 -26.574 1.00 89.12 195 THR A C 1
ATOM 1583 O O . THR A 1 195 ? 23.541 -2.988 -25.443 1.00 89.12 195 THR A O 1
ATOM 1586 N N . GLU A 1 196 ? 24.705 -2.624 -27.332 1.00 87.06 196 GLU A N 1
ATOM 1587 C CA . GLU A 1 196 ? 25.258 -1.322 -26.927 1.00 87.06 196 GLU A CA 1
ATOM 1588 C C . GLU A 1 196 ? 24.148 -0.316 -26.590 1.00 87.06 196 GLU A C 1
ATOM 1590 O O . GLU A 1 196 ? 24.173 0.317 -25.537 1.00 87.06 196 GLU A O 1
ATOM 1595 N N . GLN A 1 197 ? 23.103 -0.254 -27.420 1.00 86.56 197 GLN A N 1
ATOM 1596 C CA . GLN A 1 197 ? 21.941 0.587 -27.141 1.00 86.56 197 GLN A CA 1
ATOM 1597 C C . GLN A 1 197 ? 21.245 0.198 -25.826 1.00 86.56 197 GLN A C 1
ATOM 1599 O O . GLN A 1 197 ? 20.846 1.077 -25.071 1.00 86.56 197 GLN A O 1
ATOM 1604 N N . GLY A 1 198 ? 21.133 -1.097 -25.513 1.00 83.56 198 GLY A N 1
ATOM 1605 C CA . GLY A 1 198 ? 20.572 -1.547 -24.235 1.00 83.56 198 GLY A CA 1
ATOM 1606 C C . GLY A 1 198 ? 21.385 -1.071 -23.025 1.00 83.56 198 GLY A C 1
ATOM 1607 O O . GLY A 1 198 ? 20.809 -0.727 -21.995 1.00 83.56 198 GLY A O 1
ATOM 1608 N N . TRP A 1 199 ? 22.713 -0.986 -23.149 1.00 83.25 199 TRP A N 1
ATOM 1609 C CA . TRP A 1 199 ? 23.564 -0.396 -22.110 1.00 83.25 199 TRP A CA 1
ATOM 1610 C C . TRP A 1 199 ? 23.330 1.109 -21.954 1.00 83.25 199 TRP A C 1
ATOM 1612 O O . TRP A 1 199 ? 23.261 1.596 -20.824 1.00 83.25 199 TRP A O 1
ATOM 1622 N N . HIS A 1 200 ? 23.160 1.844 -23.056 1.00 83.44 200 HIS A N 1
ATOM 1623 C CA . HIS A 1 200 ? 22.794 3.262 -23.005 1.00 83.44 200 HIS A CA 1
ATOM 1624 C C . HIS A 1 200 ? 21.439 3.485 -22.324 1.00 83.44 200 HIS A C 1
ATOM 1626 O O . HIS A 1 200 ? 21.330 4.360 -21.464 1.00 83.44 200 HIS A O 1
ATOM 1632 N N . ASP A 1 201 ? 20.441 2.663 -22.652 1.00 83.50 201 ASP A N 1
ATOM 1633 C CA . ASP A 1 201 ? 19.106 2.709 -22.050 1.00 83.50 201 ASP A CA 1
ATOM 1634 C C . ASP A 1 201 ? 19.169 2.443 -20.531 1.00 83.50 201 ASP A C 1
ATOM 1636 O O . ASP A 1 201 ? 18.542 3.153 -19.738 1.00 83.50 201 ASP A O 1
ATOM 1640 N N . LEU A 1 202 ? 19.986 1.469 -20.105 1.00 81.75 202 LEU A N 1
ATOM 1641 C CA . LEU A 1 202 ? 20.224 1.170 -18.691 1.00 81.75 202 LEU A CA 1
ATOM 1642 C C . LEU A 1 202 ? 20.878 2.349 -17.960 1.00 81.75 202 LEU A C 1
ATOM 1644 O O . LEU A 1 202 ? 20.402 2.758 -16.903 1.00 81.75 202 LEU A O 1
ATOM 1648 N N . ILE A 1 203 ? 21.943 2.928 -18.520 1.00 77.00 203 ILE A N 1
ATOM 1649 C CA . ILE A 1 203 ? 22.629 4.089 -17.929 1.00 77.00 203 ILE A CA 1
ATOM 1650 C C . ILE A 1 203 ? 21.675 5.283 -17.820 1.00 77.00 203 ILE A C 1
ATOM 1652 O O . ILE A 1 203 ? 21.636 5.955 -16.788 1.00 77.00 203 ILE A O 1
ATOM 1656 N N . PHE A 1 204 ? 20.876 5.530 -18.860 1.00 79.75 204 PHE A N 1
ATOM 1657 C CA . PHE A 1 204 ? 19.861 6.576 -18.857 1.00 79.75 204 PHE A CA 1
ATOM 1658 C C . PHE A 1 204 ? 18.869 6.383 -17.702 1.00 79.75 204 PHE A C 1
ATOM 1660 O O . PHE A 1 204 ? 18.688 7.284 -16.881 1.00 79.75 204 PHE A O 1
ATOM 1667 N N . TYR A 1 205 ? 18.286 5.191 -17.564 1.00 79.81 205 TYR A N 1
ATOM 1668 C CA . TYR A 1 205 ? 17.391 4.890 -16.447 1.00 79.81 205 TYR A CA 1
ATOM 1669 C C . TYR A 1 205 ? 18.067 5.074 -15.084 1.00 79.81 205 TYR A C 1
ATOM 1671 O O . TYR A 1 205 ? 17.494 5.696 -14.186 1.00 79.81 205 TYR A O 1
ATOM 1679 N N . MET A 1 206 ? 19.298 4.581 -14.928 1.00 75.50 206 MET A N 1
ATOM 1680 C CA . MET A 1 206 ? 20.036 4.673 -13.667 1.00 75.50 206 MET A CA 1
ATOM 1681 C C . MET A 1 206 ? 20.318 6.120 -13.251 1.00 75.50 206 MET A C 1
ATOM 1683 O O . MET A 1 206 ? 20.278 6.430 -12.063 1.00 75.50 206 MET A O 1
ATOM 1687 N N . ASN A 1 207 ? 20.540 7.018 -14.211 1.00 69.56 207 ASN A N 1
ATOM 1688 C CA . ASN A 1 207 ? 20.806 8.428 -13.932 1.00 69.56 207 ASN A CA 1
ATOM 1689 C C . ASN A 1 207 ? 19.537 9.229 -13.608 1.00 69.56 207 ASN A C 1
ATOM 1691 O O . ASN A 1 207 ? 19.579 10.116 -12.757 1.00 69.56 207 ASN A O 1
ATOM 1695 N N . PHE A 1 208 ? 18.418 8.939 -14.278 1.00 71.44 208 PHE A N 1
ATOM 1696 C CA . PHE A 1 208 ? 17.225 9.794 -14.216 1.00 71.44 208 PHE A CA 1
ATOM 1697 C C . PHE A 1 208 ? 16.073 9.224 -13.383 1.00 71.44 208 PHE A C 1
ATOM 1699 O O . PHE A 1 208 ? 15.282 9.994 -12.841 1.00 71.44 208 PHE A O 1
ATOM 1706 N N . TYR A 1 209 ? 15.970 7.900 -13.259 1.00 74.06 209 TYR A N 1
ATOM 1707 C CA . TYR A 1 209 ? 14.791 7.236 -12.696 1.00 74.06 209 TYR A CA 1
ATOM 1708 C C . TYR A 1 209 ? 15.107 6.322 -11.517 1.00 74.06 209 TYR A C 1
ATOM 1710 O O . TYR A 1 209 ? 14.321 6.278 -10.576 1.00 74.06 209 TYR A O 1
ATOM 1718 N N . ALA A 1 210 ? 16.263 5.654 -11.491 1.00 66.94 210 ALA A N 1
ATOM 1719 C CA . ALA A 1 210 ? 16.655 4.830 -10.344 1.00 66.94 210 ALA A CA 1
ATOM 1720 C C . ALA A 1 210 ? 16.757 5.587 -8.995 1.00 66.94 210 ALA A C 1
ATOM 1722 O O . ALA A 1 210 ? 16.514 4.953 -7.966 1.00 66.94 210 ALA A O 1
ATOM 1723 N N . PRO A 1 211 ? 17.063 6.904 -8.935 1.00 63.19 211 PRO A N 1
ATOM 1724 C CA . PRO A 1 211 ? 17.055 7.662 -7.676 1.00 63.19 211 PRO A CA 1
ATOM 1725 C C . PRO A 1 211 ? 15.654 8.068 -7.186 1.00 63.19 211 PRO A C 1
ATOM 1727 O O . PRO A 1 211 ? 15.454 8.239 -5.982 1.00 63.19 211 PRO A O 1
ATOM 1730 N N . LEU A 1 212 ? 14.683 8.190 -8.101 1.00 62.94 212 LEU A N 1
ATOM 1731 C CA . LEU A 1 212 ? 13.304 8.633 -7.840 1.00 62.94 212 LEU A CA 1
ATOM 1732 C C . LEU A 1 212 ? 12.630 7.909 -6.643 1.00 62.94 212 LEU A C 1
ATOM 1734 O O . LEU A 1 212 ? 12.010 8.580 -5.813 1.00 62.94 212 LEU A O 1
ATOM 1738 N N . PRO A 1 213 ? 12.775 6.576 -6.483 1.00 53.41 213 PRO A N 1
ATOM 1739 C CA . PRO A 1 213 ? 12.191 5.803 -5.384 1.00 53.41 213 PRO A CA 1
ATOM 1740 C C . PRO A 1 213 ? 12.760 6.170 -4.012 1.00 53.41 213 PRO A C 1
ATOM 1742 O O . PRO A 1 213 ? 12.008 6.331 -3.052 1.00 53.41 213 PRO A O 1
ATOM 1745 N N . SER A 1 214 ? 14.082 6.325 -3.929 1.00 48.66 214 SER A N 1
ATOM 1746 C CA . SER A 1 214 ? 14.796 6.652 -2.691 1.00 48.66 214 SER A CA 1
ATOM 1747 C C . SER A 1 214 ? 14.463 8.070 -2.234 1.00 48.66 214 SER A C 1
ATOM 1749 O O . SER A 1 214 ? 14.188 8.299 -1.059 1.00 48.66 214 SER A O 1
ATOM 1751 N N . THR A 1 215 ? 14.392 9.020 -3.172 1.00 50.22 215 THR A N 1
ATOM 1752 C CA . THR A 1 215 ? 14.007 10.403 -2.870 1.00 50.22 215 THR A CA 1
ATOM 1753 C C . THR A 1 215 ? 12.546 10.495 -2.420 1.00 50.22 215 THR A C 1
ATOM 1755 O O . THR A 1 215 ? 12.244 11.215 -1.471 1.00 50.22 215 THR A O 1
ATOM 1758 N N . MET A 1 216 ? 11.632 9.730 -3.031 1.00 52.34 216 MET A N 1
ATOM 1759 C CA . MET A 1 216 ? 10.233 9.676 -2.591 1.00 52.34 216 MET A CA 1
ATOM 1760 C C . MET A 1 216 ? 10.069 9.059 -1.198 1.00 52.34 216 MET A C 1
ATOM 1762 O O . MET A 1 216 ? 9.295 9.589 -0.400 1.00 52.34 216 MET A O 1
ATOM 1766 N N . GLU A 1 217 ? 10.798 7.987 -0.871 1.00 51.50 217 GLU A N 1
ATOM 1767 C CA . GLU A 1 217 ? 10.766 7.390 0.470 1.00 51.50 217 GLU A CA 1
ATOM 1768 C C . GLU A 1 217 ? 11.290 8.373 1.524 1.00 51.50 217 GLU A C 1
ATOM 1770 O O . GLU A 1 217 ? 10.656 8.563 2.562 1.00 51.50 217 GLU A O 1
ATOM 1775 N N . GLU A 1 218 ? 12.414 9.042 1.260 1.00 48.81 218 GLU A N 1
ATOM 1776 C CA . GLU A 1 218 ? 12.977 10.037 2.174 1.00 48.81 218 GLU A CA 1
ATOM 1777 C C . GLU A 1 218 ? 12.031 11.220 2.383 1.00 48.81 218 GLU A C 1
ATOM 1779 O O . GLU A 1 218 ? 11.841 11.661 3.522 1.00 48.81 218 GLU A O 1
ATOM 1784 N N . ILE A 1 219 ? 11.372 11.693 1.323 1.00 44.81 219 ILE A N 1
ATOM 1785 C CA . ILE A 1 219 ? 10.348 12.738 1.408 1.00 44.81 219 ILE A CA 1
ATOM 1786 C C . ILE A 1 219 ? 9.140 12.238 2.204 1.00 44.81 219 ILE A C 1
ATOM 1788 O O . ILE A 1 219 ? 8.697 12.920 3.127 1.00 44.81 219 ILE A O 1
ATOM 1792 N N . GLU A 1 220 ? 8.611 11.047 1.919 1.00 47.41 220 GLU A N 1
ATOM 1793 C CA . GLU A 1 220 ? 7.433 10.518 2.611 1.00 47.41 220 GLU A CA 1
ATOM 1794 C C . GLU A 1 220 ? 7.735 10.241 4.091 1.00 47.41 220 GLU A C 1
ATOM 1796 O O . GLU A 1 220 ? 6.940 10.575 4.975 1.00 47.41 220 GLU A O 1
ATOM 1801 N N . ARG A 1 221 ? 8.916 9.697 4.391 1.00 48.25 221 ARG A N 1
ATOM 1802 C CA . ARG A 1 221 ? 9.421 9.509 5.751 1.00 48.25 221 ARG A CA 1
ATOM 1803 C C . ARG A 1 221 ? 9.590 10.847 6.452 1.00 48.25 221 ARG A C 1
ATOM 1805 O O . ARG A 1 221 ? 9.199 10.959 7.613 1.00 48.25 221 ARG A O 1
ATOM 1812 N N . SER A 1 222 ? 10.087 11.868 5.762 1.00 43.16 222 SER A N 1
ATOM 1813 C CA . SER A 1 222 ? 10.199 13.228 6.292 1.00 43.16 222 SER A CA 1
ATOM 1814 C C . SER A 1 222 ? 8.829 13.851 6.552 1.00 43.16 222 SER A C 1
ATOM 1816 O O . SER A 1 222 ? 8.627 14.428 7.613 1.00 43.16 222 SER A O 1
ATOM 1818 N N . VAL A 1 223 ? 7.842 13.660 5.672 1.00 43.53 223 VAL A N 1
ATOM 1819 C CA . VAL A 1 223 ? 6.458 14.132 5.856 1.00 43.53 223 VAL A CA 1
ATOM 1820 C C . VAL A 1 223 ? 5.769 13.398 7.007 1.00 43.53 223 VAL A C 1
ATOM 1822 O O . VAL A 1 223 ? 5.112 14.033 7.833 1.00 43.53 223 VAL A O 1
ATOM 1825 N N . LYS A 1 224 ? 5.930 12.075 7.115 1.00 49.19 224 LYS A N 1
ATOM 1826 C CA . LYS A 1 224 ? 5.406 11.270 8.231 1.00 49.19 224 LYS A CA 1
ATOM 1827 C C . LYS A 1 224 ? 6.060 11.678 9.548 1.00 49.19 224 LYS A C 1
ATOM 1829 O O . LYS A 1 224 ? 5.353 11.871 10.535 1.00 49.19 224 LYS A O 1
ATOM 1834 N N . THR A 1 225 ? 7.374 11.890 9.545 1.00 44.34 225 THR A N 1
ATOM 1835 C CA . THR A 1 225 ? 8.136 12.386 10.700 1.00 44.34 225 THR A CA 1
ATOM 1836 C C . THR A 1 225 ? 7.688 13.796 11.076 1.00 44.34 225 THR A C 1
ATOM 1838 O O . THR A 1 225 ? 7.364 14.036 12.230 1.00 44.34 225 THR A O 1
ATOM 1841 N N . ALA A 1 226 ? 7.515 14.701 10.112 1.00 40.94 226 ALA A N 1
ATOM 1842 C CA . ALA A 1 226 ? 6.991 16.046 10.335 1.00 40.94 226 ALA A CA 1
ATOM 1843 C C . ALA A 1 226 ? 5.537 16.034 10.834 1.00 40.94 226 ALA A C 1
ATOM 1845 O O . ALA A 1 226 ? 5.151 16.867 11.650 1.00 40.94 226 ALA A O 1
ATOM 1846 N N . ARG A 1 227 ? 4.710 15.081 10.389 1.00 39.56 227 ARG A N 1
ATOM 1847 C CA . ARG A 1 227 ? 3.335 14.883 10.876 1.00 39.56 227 ARG A CA 1
ATOM 1848 C C . ARG A 1 227 ? 3.308 14.318 12.299 1.00 39.56 227 ARG A C 1
ATOM 1850 O O . ARG A 1 227 ? 2.429 14.686 13.075 1.00 39.56 227 ARG A O 1
ATOM 1857 N N . LEU A 1 228 ? 4.282 13.482 12.654 1.00 36.75 228 LEU A N 1
ATOM 1858 C CA . LEU A 1 228 ? 4.553 13.062 14.029 1.00 36.75 228 LEU A CA 1
ATOM 1859 C C . LEU A 1 228 ? 5.013 14.255 14.885 1.00 36.75 228 LEU A C 1
ATOM 1861 O O . LEU A 1 228 ? 4.434 14.466 15.945 1.00 36.75 228 LEU A O 1
ATOM 1865 N N . CYS A 1 229 ? 5.911 15.104 14.374 1.00 37.03 229 CYS A N 1
ATOM 1866 C CA . CYS A 1 229 ? 6.341 16.352 15.019 1.00 37.03 229 CYS A CA 1
ATOM 1867 C C . CYS A 1 229 ? 5.207 17.387 15.144 1.00 37.03 229 CYS A C 1
ATOM 1869 O O . CYS A 1 229 ? 5.147 18.148 16.103 1.00 37.03 229 CYS A O 1
ATOM 1871 N N . LYS A 1 230 ? 4.232 17.399 14.220 1.00 37.03 230 LYS A N 1
ATOM 1872 C CA . LYS A 1 230 ? 2.996 18.197 14.356 1.00 37.03 230 LYS A CA 1
ATOM 1873 C C . LYS A 1 230 ? 2.160 17.773 15.566 1.00 37.03 230 LYS A C 1
ATOM 1875 O O . LYS A 1 230 ? 1.427 18.603 16.099 1.00 37.03 230 LYS A O 1
ATOM 1880 N N . ARG A 1 231 ? 2.264 16.512 16.000 1.00 43.09 231 ARG A N 1
ATOM 1881 C CA . ARG A 1 231 ? 1.610 15.992 17.211 1.00 43.09 231 ARG A CA 1
ATOM 1882 C C . ARG A 1 231 ? 2.319 16.447 18.493 1.00 43.09 231 ARG A C 1
ATOM 1884 O O . ARG A 1 231 ? 1.699 16.432 19.550 1.00 43.09 231 ARG A O 1
ATOM 1891 N N . THR A 1 232 ? 3.573 16.883 18.393 1.00 40.66 232 THR A N 1
ATOM 1892 C CA . THR A 1 232 ? 4.464 17.263 19.497 1.00 40.66 232 THR A CA 1
ATOM 1893 C C . THR A 1 232 ? 4.889 18.737 19.393 1.00 40.66 232 THR A C 1
ATOM 1895 O O . THR A 1 232 ? 6.056 19.095 19.403 1.00 40.66 232 THR A O 1
ATOM 1898 N N . GLY A 1 233 ? 3.902 19.637 19.356 1.00 39.88 233 GLY A N 1
ATOM 1899 C CA . GLY A 1 233 ? 4.088 21.059 19.671 1.00 39.88 233 GLY A CA 1
ATOM 1900 C C . GLY A 1 233 ? 4.832 21.933 18.641 1.00 39.88 233 GLY A C 1
ATOM 1901 O O . GLY A 1 233 ? 5.604 21.496 17.794 1.00 39.88 233 GLY A O 1
ATOM 1902 N N . LYS A 1 234 ? 4.589 23.247 18.745 1.00 40.44 234 LYS A N 1
ATOM 1903 C CA . LYS A 1 234 ? 5.079 24.307 17.835 1.00 40.44 234 LYS A CA 1
ATOM 1904 C C . LYS A 1 234 ? 6.617 24.406 17.767 1.00 40.44 234 LYS A C 1
ATOM 1906 O O . LYS A 1 234 ? 7.166 24.828 16.754 1.00 40.44 234 LYS A O 1
ATOM 1911 N N . ASN A 1 235 ? 7.312 23.993 18.829 1.00 42.56 235 ASN A N 1
ATOM 1912 C CA . ASN A 1 235 ? 8.772 24.074 18.922 1.00 42.56 235 ASN A CA 1
ATOM 1913 C C . ASN A 1 235 ? 9.489 23.026 18.054 1.00 42.56 235 ASN A C 1
ATOM 1915 O O . ASN A 1 235 ? 10.529 23.340 17.484 1.00 42.56 235 ASN A O 1
ATOM 1919 N N . GLU A 1 236 ? 8.930 21.824 17.878 1.00 43.16 236 GLU A N 1
ATOM 1920 C CA . GLU A 1 236 ? 9.546 20.779 17.042 1.00 43.16 236 GLU A CA 1
ATOM 1921 C C . GLU A 1 236 ? 9.303 21.000 15.541 1.00 43.16 236 GLU A C 1
ATOM 1923 O O . GLU A 1 236 ? 10.150 20.649 14.714 1.00 43.16 236 GLU A O 1
ATOM 1928 N N . GLN A 1 237 ? 8.195 21.666 15.187 1.00 41.38 237 GLN A N 1
ATOM 1929 C CA . GLN A 1 237 ? 7.943 22.151 13.823 1.00 41.38 237 GLN A CA 1
ATOM 1930 C C . GLN A 1 237 ? 9.026 23.138 13.376 1.00 41.38 237 GLN A C 1
ATOM 1932 O O . GLN A 1 237 ? 9.586 22.984 12.294 1.00 41.38 237 GLN A O 1
ATOM 1937 N N . ASN A 1 238 ? 9.371 24.108 14.228 1.00 44.09 238 ASN A N 1
ATOM 1938 C CA . ASN A 1 238 ? 10.420 25.080 13.929 1.00 44.09 238 ASN A CA 1
ATOM 1939 C C . ASN A 1 238 ? 11.797 24.411 13.839 1.00 44.09 238 ASN A C 1
ATOM 1941 O O . ASN A 1 238 ? 12.538 24.682 12.903 1.00 44.09 238 ASN A O 1
ATOM 1945 N N . VAL A 1 239 ? 12.132 23.485 14.741 1.00 40.09 239 VAL A N 1
ATOM 1946 C CA . VAL A 1 239 ? 13.422 22.769 14.699 1.00 40.09 239 VAL A CA 1
ATOM 1947 C C . VAL A 1 239 ? 13.575 21.919 13.430 1.00 40.09 239 VAL A C 1
ATOM 1949 O O . VAL A 1 239 ? 14.675 21.856 12.889 1.00 40.09 239 VAL A O 1
ATOM 1952 N N . SER A 1 240 ? 12.495 21.332 12.906 1.00 39.56 240 SER A N 1
ATOM 1953 C CA . SER A 1 240 ? 12.534 20.556 11.654 1.00 39.56 240 SER A CA 1
ATOM 1954 C C . SER A 1 240 ? 12.665 21.450 10.416 1.00 39.56 240 SER A C 1
ATOM 1956 O O . SER A 1 240 ? 13.509 21.190 9.562 1.00 39.56 240 SER A O 1
ATOM 1958 N N . SER A 1 241 ? 11.902 22.545 10.344 1.00 41.41 241 SER A N 1
ATOM 1959 C CA . SER A 1 241 ? 12.003 23.526 9.253 1.00 41.41 241 SER A CA 1
ATOM 1960 C C . SER A 1 241 ? 13.372 24.218 9.231 1.00 41.41 241 SER A C 1
ATOM 1962 O O . SER A 1 241 ? 13.975 24.376 8.172 1.00 41.41 241 SER A O 1
ATOM 1964 N N . TYR A 1 242 ? 13.914 24.563 10.405 1.00 40.56 242 TYR A N 1
ATOM 1965 C CA . TYR A 1 242 ? 15.259 25.122 10.531 1.00 40.56 242 TYR A CA 1
ATOM 1966 C C . TYR A 1 242 ? 16.357 24.078 10.334 1.00 40.56 242 TYR A C 1
ATOM 1968 O O . TYR A 1 242 ? 17.421 24.439 9.853 1.00 40.56 242 TYR A O 1
ATOM 1976 N N . GLY A 1 243 ? 16.121 22.801 10.644 1.00 37.44 243 GLY A N 1
ATOM 1977 C CA . GLY A 1 243 ? 17.048 21.707 10.337 1.00 37.44 243 GLY A CA 1
ATOM 1978 C C . GLY A 1 243 ? 17.248 21.514 8.833 1.00 37.44 243 GLY A C 1
ATOM 1979 O O . GLY A 1 243 ? 18.370 21.282 8.395 1.00 37.44 243 GLY A O 1
ATOM 1980 N N . ILE A 1 244 ? 16.184 21.707 8.048 1.00 40.34 244 ILE A N 1
ATOM 1981 C CA . ILE A 1 244 ? 16.224 21.686 6.579 1.00 40.34 244 ILE A CA 1
ATOM 1982 C C . ILE A 1 244 ? 16.884 22.966 6.025 1.00 40.34 244 ILE A C 1
ATOM 1984 O O . ILE A 1 244 ? 17.634 22.900 5.056 1.00 40.34 244 ILE A O 1
ATOM 1988 N N . ALA A 1 245 ? 16.674 24.126 6.660 1.00 38.44 245 ALA A N 1
ATOM 1989 C CA . ALA A 1 245 ? 17.215 25.410 6.197 1.00 38.44 245 ALA A CA 1
ATOM 1990 C C . ALA A 1 245 ? 18.659 25.730 6.660 1.00 38.44 245 ALA A C 1
ATOM 1992 O O . ALA A 1 245 ? 19.334 26.545 6.035 1.00 38.44 245 ALA A O 1
ATOM 1993 N N . ARG A 1 246 ? 19.160 25.126 7.751 1.00 37.94 246 ARG A N 1
ATOM 1994 C CA . ARG A 1 246 ? 20.442 25.500 8.399 1.00 37.94 246 ARG A CA 1
ATOM 1995 C C . ARG A 1 246 ? 21.707 24.904 7.781 1.00 37.94 246 ARG A C 1
ATOM 1997 O O . ARG A 1 246 ? 22.790 25.193 8.284 1.00 37.94 246 ARG A O 1
ATOM 2004 N N . ALA A 1 247 ? 21.621 24.081 6.741 1.00 38.41 247 ALA A N 1
ATOM 2005 C CA . ALA A 1 247 ? 22.782 23.296 6.323 1.00 38.41 247 ALA A CA 1
ATOM 2006 C C . ALA A 1 247 ? 23.935 24.099 5.668 1.00 38.41 247 ALA A C 1
ATOM 2008 O O . ALA A 1 247 ? 25.048 23.576 5.688 1.00 38.41 247 ALA A O 1
ATOM 2009 N N . PRO A 1 248 ? 23.754 25.343 5.153 1.00 35.66 248 PRO A N 1
ATOM 2010 C CA . PRO A 1 248 ? 24.949 26.136 4.807 1.00 35.66 248 PRO A CA 1
ATOM 2011 C C . PRO A 1 248 ? 24.984 27.659 5.091 1.00 35.66 248 PRO A C 1
ATOM 2013 O O . PRO A 1 248 ? 26.006 28.265 4.791 1.00 35.66 248 PRO A O 1
ATOM 2016 N N . LEU A 1 249 ? 23.951 28.342 5.607 1.00 39.88 249 LEU A N 1
ATOM 2017 C CA . LEU A 1 249 ? 23.799 29.794 5.309 1.00 39.88 249 LEU A CA 1
ATOM 2018 C C . LEU A 1 249 ? 23.686 30.764 6.497 1.00 39.88 249 LEU A C 1
ATOM 2020 O O . LEU A 1 249 ? 23.005 31.784 6.426 1.00 39.88 249 LEU A O 1
ATOM 2024 N N . LEU A 1 250 ? 24.401 30.505 7.590 1.00 35.78 250 LEU A N 1
ATOM 2025 C CA . LEU A 1 250 ? 24.330 31.322 8.812 1.00 35.78 250 LEU A CA 1
ATOM 2026 C C . LEU A 1 250 ? 25.153 32.631 8.808 1.00 35.78 250 LEU A C 1
ATOM 2028 O O . LEU A 1 250 ? 25.582 33.072 9.870 1.00 35.78 250 LEU A O 1
ATOM 2032 N N . THR A 1 251 ? 25.363 33.293 7.667 1.00 43.72 251 THR A N 1
ATOM 2033 C CA . THR A 1 251 ? 26.155 34.547 7.643 1.00 43.72 251 THR A CA 1
ATOM 2034 C C . THR A 1 251 ? 25.532 35.756 6.952 1.00 43.72 251 THR A C 1
ATOM 2036 O O . THR A 1 251 ? 26.170 36.802 6.946 1.00 43.72 251 THR A O 1
ATOM 2039 N N . LYS A 1 252 ? 24.299 35.703 6.428 1.00 42.03 252 LYS A N 1
ATOM 2040 C CA . LYS A 1 252 ? 23.673 36.894 5.812 1.00 42.03 252 LYS A CA 1
ATOM 2041 C C . LYS A 1 252 ? 22.179 37.015 6.109 1.00 42.03 252 LYS A C 1
ATOM 2043 O O . LYS A 1 252 ? 21.339 36.828 5.233 1.00 42.03 252 LYS A O 1
ATOM 2048 N N . CYS A 1 253 ? 21.841 37.335 7.353 1.00 39.59 253 CYS A N 1
ATOM 2049 C CA . CYS A 1 253 ? 20.550 37.944 7.667 1.00 39.59 253 CYS A CA 1
ATOM 2050 C C . CYS A 1 253 ? 20.830 39.368 8.148 1.00 39.59 253 CYS A C 1
ATOM 2052 O O . CYS A 1 253 ? 21.122 39.570 9.321 1.00 39.59 253 CYS A O 1
ATOM 2054 N N . ASP A 1 254 ? 20.781 40.336 7.235 1.00 48.16 254 ASP A N 1
ATOM 2055 C CA . ASP A 1 254 ? 20.847 41.748 7.608 1.00 48.16 254 ASP A CA 1
ATOM 2056 C C . ASP A 1 254 ? 19.504 42.143 8.241 1.00 48.16 254 ASP A C 1
ATOM 2058 O O . ASP A 1 254 ? 18.462 42.150 7.576 1.00 48.16 254 ASP A O 1
ATOM 2062 N N . GLU A 1 255 ? 19.535 42.456 9.540 1.00 43.75 255 GLU A N 1
ATOM 2063 C CA . GLU A 1 255 ? 18.380 42.865 10.355 1.00 43.75 255 GLU A CA 1
ATOM 2064 C C . GLU A 1 255 ? 17.478 43.956 9.735 1.00 43.75 255 GLU A C 1
ATOM 2066 O O . GLU A 1 255 ? 16.261 43.849 9.904 1.00 43.75 255 GLU A O 1
ATOM 2071 N N . PRO A 1 256 ? 17.977 44.954 8.970 1.00 50.56 256 PRO A N 1
ATOM 2072 C CA . PRO A 1 256 ? 17.128 46.014 8.418 1.00 50.56 256 PRO A CA 1
ATOM 2073 C C . PRO A 1 256 ? 16.085 45.548 7.390 1.00 50.56 256 PRO A C 1
ATOM 2075 O O . PRO A 1 256 ? 15.128 46.273 7.134 1.00 50.56 256 PRO A O 1
ATOM 2078 N N . ASN A 1 257 ? 16.249 44.361 6.792 1.00 45.28 257 ASN A N 1
ATOM 2079 C CA . ASN A 1 257 ? 15.378 43.861 5.717 1.00 45.28 257 ASN A CA 1
ATOM 2080 C C . ASN A 1 257 ? 14.341 42.826 6.186 1.00 45.28 257 ASN A C 1
ATOM 2082 O O . ASN A 1 257 ? 13.600 42.265 5.373 1.00 45.28 257 ASN A O 1
ATOM 2086 N N . LEU A 1 258 ? 14.282 42.545 7.490 1.00 48.38 258 LEU A N 1
ATOM 2087 C CA . LEU A 1 258 ? 13.301 41.637 8.070 1.00 48.38 258 LEU A CA 1
ATOM 2088 C C . LEU A 1 258 ? 11.959 42.354 8.249 1.00 48.38 258 LEU A C 1
ATOM 2090 O O . LEU A 1 258 ? 11.844 43.299 9.026 1.00 48.38 258 LEU A O 1
ATOM 2094 N N . LEU A 1 259 ? 10.909 41.867 7.579 1.00 47.06 259 LEU A N 1
ATOM 2095 C CA . LEU A 1 259 ? 9.547 42.308 7.880 1.00 47.06 259 LEU A CA 1
ATOM 2096 C C . LEU A 1 259 ? 9.161 41.785 9.267 1.00 47.06 259 LEU A C 1
ATOM 2098 O O . LEU A 1 259 ? 8.866 40.594 9.419 1.00 47.06 259 LEU A O 1
ATOM 2102 N N . LEU A 1 260 ? 9.190 42.666 10.269 1.00 49.00 260 LEU A N 1
ATOM 2103 C CA . LEU A 1 260 ? 8.784 42.355 11.638 1.00 49.00 260 LEU A CA 1
ATOM 2104 C C . LEU A 1 260 ? 7.348 41.826 11.652 1.00 49.00 260 LEU A C 1
ATOM 2106 O O . LEU A 1 260 ? 6.463 42.300 10.933 1.00 49.00 260 LEU A O 1
ATOM 2110 N N . SER A 1 261 ? 7.123 40.782 12.444 1.00 49.44 261 SER A N 1
ATOM 2111 C CA . SER A 1 261 ? 5.807 40.173 12.543 1.00 49.44 261 SER A CA 1
ATOM 2112 C C . SER A 1 261 ? 4.922 40.925 13.539 1.00 49.44 261 SER A C 1
ATOM 2114 O O . SER A 1 261 ? 5.370 41.301 14.620 1.00 49.44 261 SER A O 1
ATOM 2116 N N . SER A 1 262 ? 3.628 41.063 13.230 1.00 53.56 262 SER A N 1
ATOM 2117 C CA . SER A 1 262 ? 2.614 41.569 14.177 1.00 53.56 262 SER A CA 1
ATOM 2118 C C . SER A 1 262 ? 2.469 40.690 15.430 1.00 53.56 262 SER A C 1
ATOM 2120 O O . SER A 1 262 ? 1.800 41.067 16.385 1.00 53.56 262 SER A O 1
ATOM 2122 N N . TYR A 1 263 ? 3.114 39.518 15.457 1.00 52.03 263 TYR A N 1
ATOM 2123 C CA . TYR A 1 263 ? 3.173 38.640 16.621 1.00 52.03 263 TYR A CA 1
ATOM 2124 C C . TYR A 1 263 ? 3.955 39.274 17.776 1.00 52.03 263 TYR A C 1
ATOM 2126 O O . TYR A 1 263 ? 3.571 39.100 18.927 1.00 52.03 263 TYR A O 1
ATOM 2134 N N . GLY A 1 264 ? 5.007 40.053 17.492 1.00 57.06 264 GLY A N 1
ATOM 2135 C CA . GLY A 1 264 ? 5.732 40.787 18.532 1.00 57.06 264 GLY A CA 1
ATOM 2136 C C . GLY A 1 264 ? 4.880 41.873 19.195 1.00 57.06 264 GLY A C 1
ATOM 2137 O O . GLY A 1 264 ? 4.988 42.100 20.397 1.00 57.06 264 GLY A O 1
ATOM 2138 N N . GLU A 1 265 ? 3.994 42.519 18.440 1.00 59.06 265 GLU A N 1
ATOM 2139 C CA . GLU A 1 265 ? 3.004 43.470 18.965 1.00 59.06 265 GLU A CA 1
ATOM 2140 C C . GLU A 1 265 ? 1.896 42.754 19.739 1.00 59.06 265 GLU A C 1
ATOM 2142 O O . GLU A 1 265 ? 1.681 43.072 20.905 1.00 59.06 265 GLU A O 1
ATOM 2147 N N . ALA A 1 266 ? 1.303 41.702 19.170 1.00 59.91 266 ALA A N 1
ATOM 2148 C CA . ALA A 1 266 ? 0.259 40.916 19.827 1.00 59.91 266 ALA A CA 1
ATOM 2149 C C . ALA A 1 266 ? 0.733 40.277 21.147 1.00 59.91 266 ALA A C 1
ATOM 2151 O O . ALA A 1 266 ? 0.005 40.271 22.136 1.00 59.91 266 ALA A O 1
ATOM 2152 N N . MET A 1 267 ? 1.972 39.776 21.204 1.00 58.66 267 MET A N 1
ATOM 2153 C CA . MET A 1 267 ? 2.553 39.228 22.435 1.00 58.66 267 MET A CA 1
ATOM 2154 C C . MET A 1 267 ? 2.876 40.314 23.464 1.00 58.66 267 MET A C 1
ATOM 2156 O O . MET A 1 267 ? 2.819 40.040 24.663 1.00 58.66 267 MET A O 1
ATOM 2160 N N . ARG A 1 268 ? 3.212 41.537 23.029 1.00 67.50 268 ARG A N 1
ATOM 2161 C CA . ARG A 1 268 ? 3.376 42.686 23.932 1.00 67.50 268 ARG A CA 1
ATOM 2162 C C . ARG A 1 268 ? 2.036 43.107 24.525 1.00 67.50 268 ARG A C 1
ATOM 2164 O O . ARG A 1 268 ? 1.956 43.259 25.739 1.00 67.50 268 ARG A O 1
ATOM 2171 N N . GLU A 1 269 ? 0.990 43.208 23.709 1.00 70.56 269 GLU A N 1
ATOM 2172 C CA . GLU A 1 269 ? -0.369 43.522 24.167 1.00 70.56 269 GLU A CA 1
ATOM 2173 C C . GLU A 1 269 ? -0.917 42.446 25.108 1.00 70.56 269 GLU A C 1
ATOM 2175 O O . GLU A 1 269 ? -1.417 42.762 26.188 1.00 70.56 269 GLU A O 1
ATOM 2180 N N . GLN A 1 270 ? -0.751 41.168 24.756 1.00 69.06 270 GLN A N 1
ATOM 2181 C CA . GLN A 1 270 ? -1.189 40.056 25.594 1.00 69.06 270 GLN A CA 1
ATOM 2182 C C . GLN A 1 270 ? -0.458 40.046 26.943 1.00 69.06 270 GLN A C 1
ATOM 2184 O O . GLN A 1 270 ? -1.099 39.927 27.984 1.00 69.06 270 GLN A O 1
ATOM 2189 N N . ARG A 1 271 ? 0.870 40.233 26.958 1.00 70.62 271 ARG A N 1
ATOM 2190 C CA . ARG A 1 271 ? 1.638 40.298 28.213 1.00 70.62 271 ARG A CA 1
ATOM 2191 C C . ARG A 1 271 ? 1.304 41.530 29.044 1.00 70.62 271 ARG A C 1
ATOM 2193 O O . ARG A 1 271 ? 1.284 41.429 30.265 1.00 70.62 271 ARG A O 1
ATOM 2200 N N . ALA A 1 272 ? 1.024 42.670 28.412 1.00 71.56 272 ALA A N 1
ATOM 2201 C CA . ALA A 1 272 ? 0.565 43.867 29.112 1.00 71.56 272 ALA A CA 1
ATOM 2202 C C . ALA A 1 272 ? -0.809 43.637 29.764 1.00 71.56 272 ALA A C 1
ATOM 2204 O O . ALA A 1 272 ? -1.011 44.006 30.920 1.00 71.56 272 ALA A O 1
ATOM 2205 N N . SER A 1 273 ? -1.722 42.961 29.062 1.00 73.06 273 SER A N 1
ATOM 2206 C CA . SER A 1 273 ? -3.033 42.574 29.590 1.00 73.06 273 SER A CA 1
ATOM 2207 C C . SER A 1 273 ? -2.915 41.581 30.753 1.00 73.06 273 SER A C 1
ATOM 2209 O O . SER A 1 273 ? -3.512 41.796 31.806 1.00 73.06 273 SER A O 1
ATOM 2211 N N . GLU A 1 274 ? -2.081 40.547 30.620 1.00 69.81 274 GLU A N 1
ATOM 2212 C CA . GLU A 1 274 ? -1.837 39.549 31.671 1.00 69.81 274 GLU A CA 1
ATOM 2213 C C . GLU A 1 274 ? -1.133 40.151 32.897 1.00 69.81 274 GLU A C 1
ATOM 2215 O O . GLU A 1 274 ? -1.477 39.820 34.031 1.00 69.81 274 GLU A O 1
ATOM 2220 N N . ALA A 1 275 ? -0.188 41.075 32.696 1.00 70.81 275 ALA A N 1
ATOM 2221 C CA . ALA A 1 275 ? 0.465 41.794 33.787 1.00 70.81 275 ALA A CA 1
ATOM 2222 C C . ALA A 1 275 ? -0.506 42.735 34.517 1.00 70.81 275 ALA A C 1
ATOM 2224 O O . ALA A 1 275 ? -0.484 42.809 35.746 1.00 70.81 275 ALA A O 1
ATOM 2225 N N . SER A 1 276 ? -1.386 43.414 33.776 1.00 72.81 276 SER A N 1
ATOM 2226 C CA . SER A 1 276 ? -2.435 44.259 34.351 1.00 72.81 276 SER A CA 1
ATOM 2227 C C . SER A 1 276 ? -3.444 43.431 35.159 1.00 72.81 276 SER A C 1
ATOM 2229 O O . SER A 1 276 ? -3.766 43.801 36.287 1.00 72.81 276 SER A O 1
ATOM 2231 N N . ALA A 1 277 ? -3.859 42.269 34.643 1.00 71.44 277 ALA A N 1
ATOM 2232 C CA . ALA A 1 277 ? -4.749 41.342 35.340 1.00 71.44 277 ALA A CA 1
ATOM 2233 C C . ALA A 1 277 ? -4.107 40.743 36.606 1.00 71.44 277 ALA A C 1
ATOM 2235 O O . ALA A 1 277 ? -4.743 40.693 37.655 1.00 71.44 277 ALA A O 1
ATOM 2236 N N . ALA A 1 278 ? -2.831 40.347 36.546 1.00 67.38 278 ALA A N 1
ATOM 2237 C CA . ALA A 1 278 ? -2.112 39.819 37.706 1.00 67.38 278 ALA A CA 1
ATOM 2238 C C . ALA A 1 278 ? -1.945 40.877 38.813 1.00 67.38 278 ALA A C 1
ATOM 2240 O O . ALA A 1 278 ? -2.170 40.578 39.986 1.00 67.38 278 ALA A O 1
ATOM 2241 N N . SER A 1 279 ? -1.638 42.124 38.432 1.00 71.00 279 SER A N 1
ATOM 2242 C CA . SER A 1 279 ? -1.555 43.265 39.353 1.00 71.00 279 SER A CA 1
ATOM 2243 C C . SER A 1 279 ? -2.894 43.546 40.045 1.00 71.00 279 SER A C 1
ATOM 2245 O O . SER A 1 279 ? -2.935 43.713 41.263 1.00 71.00 279 SER A O 1
ATOM 2247 N N . ALA A 1 280 ? -4.005 43.503 39.299 1.00 71.56 280 ALA A N 1
ATOM 2248 C CA . ALA A 1 280 ? -5.349 43.664 39.859 1.00 71.56 280 ALA A CA 1
ATOM 2249 C C . ALA A 1 280 ? -5.719 42.556 40.868 1.00 71.56 280 ALA A C 1
ATOM 2251 O O . ALA A 1 280 ? -6.480 42.800 41.801 1.00 71.56 280 ALA A O 1
ATOM 2252 N N . GLU A 1 281 ? -5.152 41.356 40.717 1.00 74.94 281 GLU A N 1
ATOM 2253 C CA . GLU A 1 281 ? -5.320 40.229 41.644 1.00 74.94 281 GLU A CA 1
ATOM 2254 C C . GLU A 1 281 ? -4.272 40.181 42.777 1.00 74.94 281 GLU A C 1
ATOM 2256 O O . GLU A 1 281 ? -4.274 39.235 43.568 1.00 74.94 281 GLU A O 1
ATOM 2261 N N . GLY A 1 282 ? -3.363 41.162 42.866 1.00 67.75 282 GLY A N 1
ATOM 2262 C CA . GLY A 1 282 ? -2.292 41.201 43.871 1.00 67.75 282 GLY A CA 1
ATOM 2263 C C . GLY A 1 282 ? -1.228 40.108 43.703 1.00 67.75 282 GLY A C 1
ATOM 2264 O O . GLY A 1 282 ? -0.562 39.742 44.672 1.00 67.75 282 GLY A O 1
ATOM 2265 N N . LYS A 1 283 ? -1.079 39.556 42.493 1.00 64.56 283 LYS A N 1
ATOM 2266 C CA . LYS A 1 283 ? -0.128 38.487 42.157 1.00 64.56 283 LYS A CA 1
ATOM 2267 C C . LYS A 1 283 ? 0.973 39.018 41.242 1.00 64.56 283 LYS A C 1
ATOM 2269 O O . LYS A 1 283 ? 0.723 39.826 40.351 1.00 64.56 283 LYS A O 1
ATOM 2274 N N . GLU A 1 284 ? 2.193 38.512 41.402 1.00 55.56 284 GLU A N 1
ATOM 2275 C CA . GLU A 1 284 ? 3.259 38.785 40.436 1.00 55.56 284 GLU A CA 1
ATOM 2276 C C . GLU A 1 284 ? 2.963 38.104 39.092 1.00 55.56 284 GLU A C 1
ATOM 2278 O O . GLU A 1 284 ? 2.635 36.915 39.020 1.00 55.56 284 GLU A O 1
ATOM 2283 N N . SER A 1 285 ? 3.093 38.870 38.006 1.00 54.25 285 SER A N 1
ATOM 2284 C CA . SER A 1 285 ? 3.008 38.343 36.643 1.00 54.25 285 SER A CA 1
ATOM 2285 C C . SER A 1 285 ? 4.087 37.284 36.415 1.00 54.25 285 SER A C 1
ATOM 2287 O O . SER A 1 285 ? 5.267 37.516 36.673 1.00 54.25 285 SER A O 1
ATOM 2289 N N . ARG A 1 286 ? 3.705 36.138 35.835 1.00 52.91 286 ARG A N 1
ATOM 2290 C CA . ARG A 1 286 ? 4.648 35.074 35.435 1.00 52.91 286 ARG A CA 1
ATOM 2291 C C . ARG A 1 286 ? 5.623 35.503 34.330 1.00 52.91 286 ARG A C 1
ATOM 2293 O O . ARG A 1 286 ? 6.581 34.781 34.062 1.00 52.91 286 ARG A O 1
ATOM 2300 N N . TYR A 1 287 ? 5.392 36.649 33.688 1.00 57.31 287 TYR A N 1
ATOM 2301 C CA . TYR A 1 287 ? 6.216 37.174 32.604 1.00 57.31 287 TYR A CA 1
ATOM 2302 C C . TYR A 1 287 ? 6.579 38.636 32.892 1.00 57.31 287 TYR A C 1
ATOM 2304 O O . TYR A 1 287 ? 5.830 39.547 32.554 1.00 57.31 287 TYR A O 1
ATOM 2312 N N . SER A 1 288 ? 7.734 38.858 33.524 1.00 47.72 288 SER A N 1
ATOM 2313 C CA . SER A 1 288 ? 8.218 40.185 33.943 1.00 47.72 288 SER A CA 1
ATOM 2314 C C . SER A 1 288 ? 9.118 40.897 32.919 1.00 47.72 288 SER A C 1
ATOM 2316 O O . SER A 1 288 ? 9.637 41.971 33.206 1.00 47.72 288 SER A O 1
ATOM 2318 N N . GLY A 1 289 ? 9.325 40.323 31.727 1.00 57.62 289 GLY A N 1
ATOM 2319 C CA . GLY A 1 289 ? 10.251 40.856 30.718 1.00 57.62 289 GLY A CA 1
ATOM 2320 C C . GLY A 1 289 ? 9.587 41.300 29.412 1.00 57.62 289 GLY A C 1
ATOM 2321 O O . GLY A 1 289 ? 8.652 40.648 28.925 1.00 57.62 289 GLY A O 1
ATOM 2322 N N . GLU A 1 290 ? 10.135 42.361 28.803 1.00 57.91 290 GLU A N 1
ATOM 2323 C CA . GLU A 1 290 ? 9.837 42.746 27.418 1.00 57.91 290 GLU A CA 1
ATOM 2324 C C . GLU A 1 290 ? 10.034 41.552 26.477 1.00 57.91 290 GLU A C 1
ATOM 2326 O O . GLU A 1 290 ? 11.028 40.823 26.539 1.00 57.91 290 GLU A O 1
ATOM 2331 N N . TYR A 1 291 ? 9.064 41.332 25.591 1.00 56.00 291 TYR A N 1
ATOM 2332 C CA . TYR A 1 291 ? 9.196 40.324 24.550 1.00 56.00 291 TYR A CA 1
ATOM 2333 C C . TYR A 1 291 ? 10.222 40.794 23.509 1.00 56.00 291 TYR A C 1
ATOM 2335 O O . TYR A 1 291 ? 9.972 41.757 22.788 1.00 56.00 291 TYR A O 1
ATOM 2343 N N . LYS A 1 292 ? 11.357 40.092 23.416 1.00 57.41 292 LYS A N 1
ATOM 2344 C CA . LYS A 1 292 ? 12.300 40.195 22.296 1.00 57.41 292 LYS A CA 1
ATOM 2345 C C . LYS A 1 292 ? 12.178 38.950 21.425 1.00 57.41 292 LYS A C 1
ATOM 2347 O O . LYS A 1 292 ? 12.270 37.830 21.928 1.00 57.41 292 LYS A O 1
ATOM 2352 N N . GLU A 1 293 ? 11.944 39.148 20.133 1.00 53.78 293 GLU A N 1
ATOM 2353 C CA . GLU A 1 293 ? 11.912 38.058 19.160 1.00 53.78 293 GLU A CA 1
ATOM 2354 C C . GLU A 1 293 ? 13.341 37.519 18.966 1.00 53.78 293 GLU A C 1
ATOM 2356 O O . GLU A 1 293 ? 14.272 38.277 18.702 1.00 53.78 293 GLU A O 1
ATOM 2361 N N . ASP A 1 294 ? 13.541 36.212 19.162 1.00 54.72 294 ASP A N 1
ATOM 2362 C CA . ASP A 1 294 ? 14.855 35.569 19.043 1.00 54.72 294 ASP A CA 1
ATOM 2363 C C . ASP A 1 294 ? 15.202 35.331 17.564 1.00 54.72 294 ASP A C 1
ATOM 2365 O O . ASP A 1 294 ? 14.933 34.264 17.004 1.00 54.72 294 ASP A O 1
ATOM 2369 N N . LEU A 1 295 ? 15.805 36.342 16.931 1.00 48.53 295 LEU A N 1
ATOM 2370 C CA . LEU A 1 295 ? 16.211 36.312 15.521 1.00 48.53 295 LEU A CA 1
ATOM 2371 C C . LEU A 1 295 ? 17.361 35.328 15.238 1.00 48.53 295 LEU A C 1
ATOM 2373 O O . LEU A 1 295 ? 17.542 34.920 14.091 1.00 48.53 295 LEU A O 1
ATOM 2377 N N . SER A 1 296 ? 18.086 34.857 16.265 1.00 43.31 296 SER A N 1
ATOM 2378 C CA . SER A 1 296 ? 19.149 33.842 16.112 1.00 43.31 296 SER A CA 1
ATOM 2379 C C . SER A 1 296 ? 18.616 32.478 15.640 1.00 43.31 296 SER A C 1
ATOM 2381 O O . SER A 1 296 ? 19.362 31.605 15.174 1.00 43.31 296 SER A O 1
ATOM 2383 N N . ARG A 1 297 ? 17.295 32.291 15.743 1.00 42.28 297 ARG A N 1
ATOM 2384 C CA . ARG A 1 297 ? 16.579 31.106 15.271 1.00 42.28 297 ARG A CA 1
ATOM 2385 C C . ARG A 1 297 ? 16.077 31.235 13.836 1.00 42.28 297 ARG A C 1
ATOM 2387 O O . ARG A 1 297 ? 15.624 30.226 13.321 1.00 42.28 297 ARG A O 1
ATOM 2394 N N . GLY A 1 298 ? 16.224 32.391 13.186 1.00 43.62 298 GLY A N 1
ATOM 2395 C CA . GLY A 1 298 ? 15.749 32.657 11.825 1.00 43.62 298 GLY A CA 1
ATOM 2396 C C . GLY A 1 298 ? 14.375 33.340 11.787 1.00 43.62 298 GLY A C 1
ATOM 2397 O O . GLY A 1 298 ? 13.686 33.419 12.809 1.00 43.62 298 GLY A O 1
ATOM 2398 N N . PRO A 1 299 ? 13.967 33.882 10.626 1.00 46.72 299 PRO A N 1
ATOM 2399 C CA . PRO A 1 299 ? 12.772 34.705 10.550 1.00 46.72 299 PRO A CA 1
ATOM 2400 C C . PRO A 1 299 ? 11.487 33.871 10.607 1.00 46.72 299 PRO A C 1
ATOM 2402 O O . PRO A 1 299 ? 11.268 32.977 9.795 1.00 46.72 299 PRO A O 1
ATOM 2405 N N . ALA A 1 300 ? 10.589 34.210 11.534 1.00 47.44 300 ALA A N 1
ATOM 2406 C CA . ALA A 1 300 ? 9.373 33.439 11.804 1.00 47.44 300 ALA A CA 1
ATOM 2407 C C . ALA A 1 300 ? 8.294 33.519 10.700 1.00 47.44 300 ALA A C 1
ATOM 2409 O O . ALA A 1 300 ? 7.376 32.697 10.671 1.00 47.44 300 ALA A O 1
ATOM 2410 N N . ARG A 1 301 ? 8.369 34.506 9.794 1.00 47.62 301 ARG A N 1
ATOM 2411 C CA . ARG A 1 301 ? 7.402 34.688 8.698 1.00 47.62 301 ARG A CA 1
ATOM 2412 C C . ARG A 1 301 ? 7.847 33.958 7.435 1.00 47.62 301 ARG A C 1
ATOM 2414 O O . ARG A 1 301 ? 8.955 34.177 6.957 1.00 47.62 301 ARG A O 1
ATOM 2421 N N . LEU A 1 302 ? 6.928 33.190 6.843 1.00 45.62 302 LEU A N 1
ATOM 2422 C CA . LEU A 1 302 ? 7.126 32.472 5.576 1.00 45.62 302 LEU A CA 1
ATOM 2423 C C . LEU A 1 302 ? 7.669 33.385 4.465 1.00 45.62 302 LEU A C 1
ATOM 2425 O O . LEU A 1 302 ? 8.540 32.983 3.709 1.00 45.62 302 LEU A O 1
ATOM 2429 N N . GLU A 1 303 ? 7.215 34.635 4.403 1.00 45.97 303 GLU A N 1
ATOM 2430 C CA . GLU A 1 303 ? 7.681 35.609 3.412 1.00 45.97 303 GLU A CA 1
ATOM 2431 C C . GLU A 1 303 ? 9.155 36.010 3.602 1.00 45.97 303 GLU A C 1
ATOM 2433 O O . GLU A 1 303 ? 9.892 36.153 2.630 1.00 45.97 303 GLU A O 1
ATOM 2438 N N . ASN A 1 304 ? 9.620 36.122 4.848 1.00 48.81 304 ASN A N 1
ATOM 2439 C CA . ASN A 1 304 ? 11.028 36.379 5.149 1.00 48.81 304 ASN A CA 1
ATOM 2440 C C . ASN A 1 304 ? 11.885 35.132 4.893 1.00 48.81 304 ASN A C 1
ATOM 2442 O O . ASN A 1 304 ? 13.020 35.264 4.448 1.00 48.81 304 ASN A O 1
ATOM 2446 N N . VAL A 1 305 ? 11.337 33.930 5.122 1.00 51.25 305 VAL A N 1
ATOM 2447 C CA . VAL A 1 305 ? 11.980 32.667 4.725 1.00 51.25 305 VAL A CA 1
ATOM 2448 C C . VAL A 1 305 ? 12.158 32.629 3.207 1.00 51.25 305 VAL A C 1
ATOM 2450 O O . VAL A 1 305 ? 13.263 32.389 2.738 1.00 51.25 305 VAL A O 1
ATOM 2453 N N . LEU A 1 306 ? 11.113 32.954 2.441 1.00 48.88 306 LEU A N 1
ATOM 2454 C CA . LEU A 1 306 ? 11.159 32.985 0.978 1.00 48.88 306 LEU A CA 1
ATOM 2455 C C . LEU A 1 306 ? 12.138 34.043 0.450 1.00 48.88 306 LEU A C 1
ATOM 2457 O O . LEU A 1 306 ? 12.948 33.735 -0.421 1.00 48.88 306 LEU A O 1
ATOM 2461 N N . LYS A 1 307 ? 12.127 35.262 1.005 1.00 52.75 307 LYS A N 1
ATOM 2462 C CA . LYS A 1 307 ? 13.087 36.324 0.649 1.00 52.75 307 LYS A CA 1
ATOM 2463 C C . LYS A 1 307 ? 14.525 35.926 0.971 1.00 52.75 307 LYS A C 1
ATOM 2465 O O . LYS A 1 307 ? 15.422 36.155 0.164 1.00 52.75 307 LYS A O 1
ATOM 2470 N N . HIS A 1 308 ? 14.748 35.285 2.115 1.00 51.09 308 HIS A N 1
ATOM 2471 C CA . HIS A 1 308 ? 16.067 34.791 2.490 1.00 51.09 308 HIS A CA 1
ATOM 2472 C C . HIS A 1 308 ? 16.535 33.673 1.547 1.00 51.09 308 HIS A C 1
ATOM 2474 O O . HIS A 1 308 ? 17.633 33.763 1.004 1.00 51.09 308 HIS A O 1
ATOM 2480 N N . SER A 1 309 ? 15.686 32.678 1.266 1.00 49.22 309 SER A N 1
ATOM 2481 C CA . SER A 1 309 ? 15.969 31.611 0.296 1.00 49.22 309 SER A CA 1
ATOM 2482 C C . SER A 1 309 ? 16.270 32.151 -1.104 1.00 49.22 309 SER A C 1
ATOM 2484 O O . SER A 1 309 ? 17.161 31.638 -1.775 1.00 49.22 309 SER A O 1
ATOM 2486 N N . LEU A 1 310 ? 15.581 33.212 -1.531 1.00 52.50 310 LEU A N 1
ATOM 2487 C CA . LEU A 1 310 ? 15.826 33.855 -2.819 1.00 52.50 310 LEU A CA 1
ATOM 2488 C C . LEU A 1 310 ? 17.178 34.589 -2.852 1.00 52.50 310 LEU A C 1
ATOM 2490 O O . LEU A 1 310 ? 17.928 34.459 -3.815 1.00 52.50 310 LEU A O 1
ATOM 2494 N N . ASN A 1 311 ? 17.534 35.304 -1.782 1.00 56.19 311 ASN A N 1
ATOM 2495 C CA . ASN A 1 311 ? 18.834 35.976 -1.672 1.00 56.19 311 ASN A CA 1
ATOM 2496 C C . ASN A 1 311 ? 19.998 34.980 -1.655 1.00 56.19 311 ASN A C 1
ATOM 2498 O O . ASN A 1 311 ? 21.030 35.206 -2.283 1.00 56.19 311 ASN A O 1
ATOM 2502 N N . ILE A 1 312 ? 19.810 33.858 -0.963 1.00 53.31 312 ILE A N 1
ATOM 2503 C CA . ILE A 1 312 ? 20.738 32.728 -0.958 1.00 53.31 312 ILE A CA 1
ATOM 2504 C C . ILE A 1 312 ? 20.933 32.189 -2.373 1.00 53.31 312 ILE A C 1
ATOM 2506 O O . ILE A 1 312 ? 22.069 32.009 -2.808 1.00 53.31 312 ILE A O 1
ATOM 2510 N N . TYR A 1 313 ? 19.829 31.919 -3.071 1.00 54.16 313 TYR A N 1
ATOM 2511 C CA . TYR A 1 313 ? 19.852 31.374 -4.422 1.00 54.16 313 TYR A CA 1
ATOM 2512 C C . TYR A 1 313 ? 20.635 32.294 -5.362 1.00 54.16 313 TYR A C 1
ATOM 2514 O O . TYR A 1 313 ? 21.566 31.849 -6.028 1.00 54.16 313 TYR A O 1
ATOM 2522 N N . ASN A 1 314 ? 20.338 33.593 -5.329 1.00 59.78 314 ASN A N 1
ATOM 2523 C CA . ASN A 1 314 ? 21.021 34.583 -6.156 1.00 59.78 314 ASN A CA 1
ATOM 2524 C C . ASN A 1 314 ? 22.524 34.668 -5.842 1.00 59.78 314 ASN A C 1
ATOM 2526 O O . ASN A 1 314 ? 23.337 34.696 -6.761 1.00 59.78 314 ASN A O 1
ATOM 2530 N N . TYR A 1 315 ? 22.908 34.631 -4.561 1.00 62.12 315 TYR A N 1
ATOM 2531 C CA . TYR A 1 315 ? 24.316 34.634 -4.153 1.00 62.12 315 TYR A CA 1
ATOM 2532 C C . TYR A 1 315 ? 25.066 33.381 -4.628 1.00 62.12 315 TYR A C 1
ATOM 2534 O O . TYR A 1 315 ? 26.194 33.473 -5.109 1.00 62.12 315 TYR A O 1
ATOM 2542 N N . VAL A 1 316 ? 24.448 32.203 -4.512 1.00 56.97 316 VAL A N 1
ATOM 2543 C CA . VAL A 1 316 ? 25.029 30.945 -5.003 1.00 56.97 316 VAL A CA 1
ATOM 2544 C C . VAL A 1 316 ? 25.207 30.983 -6.519 1.00 56.97 316 VAL A C 1
ATOM 2546 O O . VAL A 1 316 ? 26.259 30.590 -7.021 1.00 56.97 316 VAL A O 1
ATOM 2549 N N . GLU A 1 317 ? 24.216 31.491 -7.246 1.00 62.88 317 GLU A N 1
ATOM 2550 C CA . GLU A 1 317 ? 24.290 31.636 -8.699 1.00 62.88 317 GLU A CA 1
ATOM 2551 C C . GLU A 1 317 ? 25.368 32.643 -9.132 1.00 62.88 317 GLU A C 1
ATOM 2553 O O . GLU A 1 317 ? 26.070 32.409 -10.115 1.00 62.88 317 GLU A O 1
ATOM 2558 N N . GLU A 1 318 ? 25.578 33.727 -8.383 1.00 67.81 318 GLU A N 1
ATOM 2559 C CA . GLU A 1 318 ? 26.690 34.655 -8.620 1.00 67.81 318 GLU A CA 1
ATOM 2560 C C . GLU A 1 318 ? 28.059 34.016 -8.359 1.00 67.81 318 GLU A C 1
ATOM 2562 O O . GLU A 1 318 ? 28.974 34.186 -9.164 1.00 67.81 318 GLU A O 1
ATOM 2567 N N . GLN A 1 319 ? 28.207 33.238 -7.283 1.00 62.03 319 GLN A N 1
ATOM 2568 C CA . GLN A 1 319 ? 29.461 32.537 -6.981 1.00 62.03 319 GLN A CA 1
ATOM 2569 C C . GLN A 1 319 ? 29.796 31.476 -8.037 1.00 62.03 319 GLN A C 1
ATOM 2571 O O . GLN A 1 319 ? 30.936 31.405 -8.492 1.00 62.03 319 GLN A O 1
ATOM 2576 N N . LYS A 1 320 ? 28.799 30.712 -8.502 1.00 61.19 320 LYS A N 1
ATOM 2577 C CA . LYS A 1 320 ? 28.972 29.758 -9.610 1.00 61.19 320 LYS A CA 1
ATOM 2578 C C . LYS A 1 320 ? 29.396 30.432 -10.913 1.00 61.19 320 LYS A C 1
ATOM 2580 O O . LYS A 1 320 ? 30.149 29.840 -11.679 1.00 61.19 320 LYS A O 1
ATOM 2585 N N . LYS A 1 321 ? 28.911 31.649 -11.185 1.00 69.44 321 LYS A N 1
ATOM 2586 C CA . LYS A 1 321 ? 29.318 32.423 -12.369 1.00 69.44 321 LYS A CA 1
ATOM 2587 C C . LYS A 1 321 ? 30.759 32.927 -12.278 1.00 69.44 321 LYS A C 1
ATOM 2589 O O . LYS A 1 321 ? 31.387 33.100 -13.316 1.00 69.44 321 LYS A O 1
ATOM 2594 N N . GLN A 1 322 ? 31.262 33.181 -11.070 1.00 70.94 322 GLN A N 1
ATOM 2595 C CA . GLN A 1 322 ? 32.612 33.704 -10.842 1.00 70.94 322 GLN A CA 1
ATOM 2596 C C . GLN A 1 322 ? 33.687 32.609 -10.826 1.00 70.94 322 GLN A C 1
ATOM 2598 O O . GLN A 1 322 ? 34.759 32.820 -11.383 1.00 70.94 322 GLN A O 1
ATOM 2603 N N . ASP A 1 323 ? 33.410 31.457 -10.210 1.00 68.06 323 ASP A N 1
ATOM 2604 C CA . ASP A 1 323 ? 34.353 30.336 -10.105 1.00 68.06 323 ASP A CA 1
ATOM 2605 C C . ASP A 1 323 ? 33.591 29.015 -9.917 1.00 68.06 323 ASP A C 1
ATOM 2607 O O . ASP A 1 323 ? 33.344 28.549 -8.800 1.00 68.06 323 ASP A O 1
ATOM 2611 N N . LYS A 1 324 ? 33.162 28.434 -11.041 1.00 65.50 324 LYS A N 1
ATOM 2612 C CA . LYS A 1 324 ? 32.319 27.235 -11.055 1.00 65.50 324 LYS A CA 1
ATOM 2613 C C . LYS A 1 324 ? 33.039 26.017 -10.471 1.00 65.50 324 LYS A C 1
ATOM 2615 O O . LYS A 1 324 ? 32.477 25.344 -9.610 1.00 65.50 324 LYS A O 1
ATOM 2620 N N . GLU A 1 325 ? 34.275 25.764 -10.895 1.00 65.00 325 GLU A N 1
ATOM 2621 C CA . GLU A 1 325 ? 35.058 24.603 -10.449 1.00 65.00 325 GLU A CA 1
ATOM 2622 C C . GLU A 1 325 ? 35.460 24.724 -8.974 1.00 65.00 325 GLU A C 1
ATOM 2624 O O . GLU A 1 325 ? 35.334 23.761 -8.215 1.00 65.00 325 GLU A O 1
ATOM 2629 N N . GLY A 1 326 ? 35.868 25.915 -8.518 1.00 62.16 326 GLY A N 1
ATOM 2630 C CA . GLY A 1 326 ? 36.177 26.144 -7.108 1.00 62.16 326 GLY A CA 1
ATOM 2631 C C . GLY A 1 326 ? 34.947 26.053 -6.202 1.00 62.16 326 GLY A C 1
ATOM 2632 O O . GLY A 1 326 ? 35.060 25.609 -5.053 1.00 62.16 326 GLY A O 1
ATOM 2633 N N . TYR A 1 327 ? 33.764 26.428 -6.699 1.00 62.19 327 TYR A N 1
ATOM 2634 C CA . TYR A 1 327 ? 32.500 26.237 -5.987 1.00 62.19 327 TYR A CA 1
ATOM 2635 C C . TYR A 1 327 ? 32.109 24.756 -5.894 1.00 62.19 327 TYR A C 1
ATOM 2637 O O . TYR A 1 327 ? 31.799 24.289 -4.799 1.00 62.19 327 TYR A O 1
ATOM 2645 N N . GLU A 1 328 ? 32.160 24.012 -7.003 1.00 57.31 328 GLU A N 1
ATOM 2646 C CA . GLU A 1 328 ? 31.847 22.575 -7.042 1.00 57.31 328 GLU A CA 1
ATOM 2647 C C . GLU A 1 328 ? 32.801 21.774 -6.141 1.00 57.31 328 GLU A C 1
ATOM 2649 O O . GLU A 1 328 ? 32.349 20.988 -5.309 1.00 57.31 328 GLU A O 1
ATOM 2654 N N . HIS A 1 329 ? 34.101 22.081 -6.162 1.00 58.06 329 HIS A N 1
ATOM 2655 C CA . HIS A 1 329 ? 35.073 21.447 -5.270 1.00 58.06 329 HIS A CA 1
ATOM 2656 C C . HIS A 1 329 ? 34.807 21.739 -3.779 1.00 58.06 329 HIS A C 1
ATOM 2658 O O . HIS A 1 329 ? 34.870 20.843 -2.932 1.00 58.06 329 HIS A O 1
ATOM 2664 N N . LYS A 1 330 ? 34.467 22.989 -3.426 1.00 54.72 330 LYS A N 1
ATOM 2665 C CA . LYS A 1 330 ? 34.082 23.359 -2.049 1.00 54.72 330 LYS A CA 1
ATOM 2666 C C . LYS A 1 330 ? 32.773 22.698 -1.623 1.00 54.72 330 LYS A C 1
ATOM 2668 O O . LYS A 1 330 ? 32.636 22.341 -0.449 1.00 54.72 330 LYS A O 1
ATOM 2673 N N . LEU A 1 331 ? 31.820 22.545 -2.540 1.00 51.28 331 LEU A N 1
ATOM 2674 C CA . LEU A 1 331 ? 30.561 21.845 -2.304 1.00 51.28 331 LEU A CA 1
ATOM 2675 C C . LEU A 1 331 ? 30.813 20.363 -2.011 1.00 51.28 331 LEU A C 1
ATOM 2677 O O . LEU A 1 331 ? 30.325 19.874 -0.994 1.00 51.28 331 LEU A O 1
ATOM 2681 N N . ASP A 1 332 ? 31.648 19.691 -2.802 1.00 52.28 332 ASP A N 1
ATOM 2682 C CA . ASP A 1 332 ? 32.016 18.286 -2.591 1.00 52.28 332 ASP A CA 1
ATOM 2683 C C . ASP A 1 332 ? 32.740 18.073 -1.258 1.00 52.28 332 ASP A C 1
ATOM 2685 O O . ASP A 1 332 ? 32.390 17.173 -0.490 1.00 52.28 332 ASP A O 1
ATOM 2689 N N . ILE A 1 333 ? 33.685 18.954 -0.908 1.00 47.88 333 ILE A N 1
ATOM 2690 C CA . ILE A 1 333 ? 34.350 18.932 0.404 1.00 47.88 333 ILE A CA 1
ATOM 2691 C C . ILE A 1 333 ? 33.333 19.135 1.536 1.00 47.88 333 ILE A C 1
ATOM 2693 O O . ILE A 1 333 ? 33.426 18.503 2.590 1.00 47.88 333 ILE A O 1
ATOM 2697 N N . THR A 1 334 ? 32.352 20.016 1.347 1.00 44.69 334 THR A N 1
ATOM 2698 C CA . THR A 1 334 ? 31.319 20.302 2.353 1.00 44.69 334 THR A CA 1
ATOM 2699 C C . THR A 1 334 ? 30.367 19.118 2.521 1.00 44.69 334 THR A C 1
ATOM 2701 O O . THR A 1 334 ? 30.077 18.741 3.656 1.00 44.69 334 THR A O 1
ATOM 2704 N N . LEU A 1 335 ? 29.947 18.477 1.429 1.00 46.31 335 LEU A N 1
ATOM 2705 C CA . LEU A 1 335 ? 29.126 17.263 1.445 1.00 46.31 335 LEU A CA 1
ATOM 2706 C C . LEU A 1 335 ? 29.871 16.089 2.097 1.00 46.31 335 LEU A C 1
ATOM 2708 O O . LEU A 1 335 ? 29.305 15.407 2.953 1.00 46.31 335 LEU A O 1
ATOM 2712 N N . ALA A 1 336 ? 31.159 15.912 1.788 1.00 45.12 336 ALA A N 1
ATOM 2713 C CA . ALA A 1 336 ? 32.011 14.911 2.429 1.00 45.12 336 ALA A CA 1
ATOM 2714 C C . ALA A 1 336 ? 32.166 15.167 3.942 1.00 45.12 336 ALA A C 1
ATOM 2716 O O . ALA A 1 336 ? 32.006 14.258 4.758 1.00 45.12 336 ALA A O 1
ATOM 2717 N N . ASN A 1 337 ? 32.392 16.423 4.340 1.00 40.97 337 ASN A N 1
ATOM 2718 C CA . ASN A 1 337 ? 32.500 16.819 5.747 1.00 40.97 337 ASN A CA 1
ATOM 2719 C C . ASN A 1 337 ? 31.174 16.689 6.517 1.00 40.97 337 ASN A C 1
ATOM 2721 O O . ASN A 1 337 ? 31.190 16.397 7.715 1.00 40.97 337 ASN A O 1
ATOM 2725 N N . LEU A 1 338 ? 30.030 16.903 5.861 1.00 38.75 338 LEU A N 1
ATOM 2726 C CA . LEU A 1 338 ? 28.700 16.704 6.445 1.00 38.75 338 LEU A CA 1
ATOM 2727 C C . LEU A 1 338 ? 28.405 15.216 6.678 1.00 38.75 338 LEU A C 1
ATOM 2729 O O . LEU A 1 338 ? 27.891 14.858 7.742 1.00 38.75 338 LEU A O 1
ATOM 2733 N N . GLY A 1 339 ? 28.801 14.352 5.739 1.00 39.59 339 GLY A N 1
ATOM 2734 C CA . GLY A 1 339 ? 28.742 12.899 5.908 1.00 39.59 339 GLY A CA 1
ATOM 2735 C C . GLY A 1 339 ? 29.544 12.425 7.125 1.00 39.59 339 GLY A C 1
ATOM 2736 O O . GLY A 1 339 ? 29.021 11.689 7.963 1.00 39.59 339 GLY A O 1
ATOM 2737 N N . ASP A 1 340 ? 30.771 12.930 7.283 1.00 43.16 340 ASP A N 1
ATOM 2738 C CA . ASP A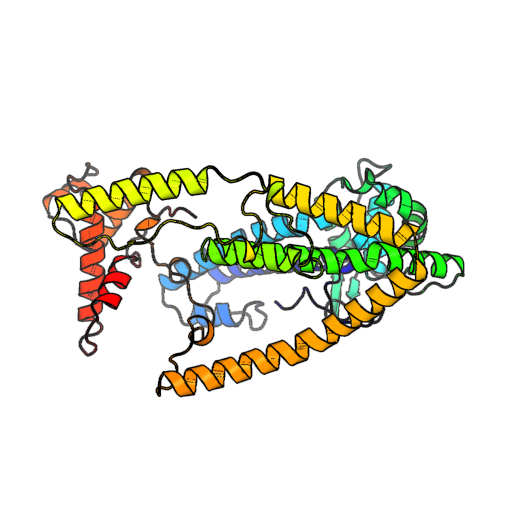 1 340 ? 31.712 12.469 8.313 1.00 43.16 340 ASP A CA 1
ATOM 2739 C C . ASP A 1 340 ? 31.447 13.074 9.717 1.00 43.16 340 ASP A C 1
ATOM 2741 O O . ASP A 1 340 ? 31.658 12.421 10.747 1.00 43.16 340 ASP A O 1
ATOM 2745 N N . LYS A 1 341 ? 30.906 14.304 9.794 1.00 40.03 341 LYS A N 1
ATOM 2746 C CA . LYS A 1 341 ? 30.515 14.951 11.065 1.00 40.03 341 LYS A CA 1
ATOM 2747 C C . LYS A 1 341 ? 29.196 14.431 11.638 1.00 40.03 341 LYS A C 1
ATOM 2749 O O . LYS A 1 341 ? 29.078 14.369 12.862 1.00 40.03 341 LYS A O 1
ATOM 2754 N N . SER A 1 342 ? 28.228 14.015 10.815 1.00 45.03 342 SER A N 1
ATOM 2755 C CA . SER A 1 342 ? 26.919 13.557 11.319 1.00 45.03 342 SER A CA 1
ATOM 2756 C C . SER A 1 342 ? 27.020 12.290 12.188 1.00 45.03 342 SER A C 1
ATOM 2758 O O . SER A 1 342 ? 26.338 12.182 13.214 1.00 45.03 342 SER A O 1
ATOM 2760 N N . ALA A 1 343 ? 27.944 11.384 11.843 1.00 42.41 343 ALA A N 1
ATOM 2761 C CA . ALA A 1 343 ? 28.206 10.151 12.580 1.00 42.41 343 ALA A CA 1
ATOM 2762 C C . ALA A 1 343 ? 28.985 10.404 13.885 1.00 42.41 343 ALA A C 1
ATOM 2764 O O . ALA A 1 343 ? 28.618 9.891 14.946 1.00 42.41 343 ALA A O 1
ATOM 2765 N N . LYS A 1 344 ? 30.031 11.243 13.836 1.00 43.00 344 LYS A N 1
ATOM 2766 C CA . LYS A 1 344 ? 30.891 11.548 14.996 1.00 43.00 344 LYS A CA 1
ATOM 2767 C C . LYS A 1 344 ? 30.207 12.471 16.013 1.00 43.00 344 LYS A C 1
ATOM 2769 O O . LYS A 1 344 ? 30.350 12.261 17.218 1.00 43.00 344 LYS A O 1
ATOM 2774 N N . GLU A 1 345 ? 29.425 13.456 15.570 1.00 42.31 345 GLU A N 1
ATOM 2775 C CA . GLU A 1 345 ? 28.724 14.378 16.473 1.00 42.31 345 GLU A CA 1
ATOM 2776 C C . GLU A 1 345 ? 27.456 13.790 17.095 1.00 42.31 345 GLU A C 1
ATOM 2778 O O . GLU A 1 345 ? 27.158 14.140 18.233 1.00 42.31 345 GLU A O 1
ATOM 2783 N N . SER A 1 346 ? 26.721 12.899 16.417 1.00 45.38 346 SER A N 1
ATOM 2784 C CA . SER A 1 346 ? 25.555 12.233 17.029 1.00 45.38 346 SER A CA 1
ATOM 2785 C C . SER A 1 346 ? 25.979 11.301 18.163 1.00 45.38 346 SER A C 1
ATOM 2787 O O . SER A 1 346 ? 25.400 11.347 19.248 1.00 45.38 346 SER A O 1
ATOM 2789 N N . ALA A 1 347 ? 27.048 10.523 17.953 1.00 41.12 347 ALA A N 1
ATOM 2790 C CA . ALA A 1 347 ? 27.610 9.648 18.977 1.00 41.12 347 ALA A CA 1
ATOM 2791 C C . ALA A 1 347 ? 28.190 10.444 20.158 1.00 41.12 347 ALA A C 1
ATOM 2793 O O . ALA A 1 347 ? 27.971 10.084 21.314 1.00 41.12 347 ALA A O 1
ATOM 2794 N N . ARG A 1 348 ? 28.884 11.559 19.889 1.00 44.31 348 ARG A N 1
ATOM 2795 C CA . ARG A 1 348 ? 29.421 12.444 20.932 1.00 44.31 348 ARG A CA 1
ATOM 2796 C C . ARG A 1 348 ? 28.317 13.182 21.697 1.00 44.31 348 ARG A C 1
ATOM 2798 O O . ARG A 1 348 ? 28.362 13.195 22.917 1.00 44.31 348 ARG A O 1
ATOM 2805 N N . ARG A 1 349 ? 27.288 13.714 21.025 1.00 46.34 349 ARG A N 1
ATOM 2806 C CA . ARG A 1 349 ? 26.146 14.380 21.683 1.00 46.34 349 ARG A CA 1
ATOM 2807 C C . ARG A 1 349 ? 25.333 13.421 22.547 1.00 46.34 349 ARG A C 1
ATOM 2809 O O . ARG A 1 349 ? 24.926 13.815 23.631 1.00 46.34 349 ARG A O 1
ATOM 2816 N N . GLN A 1 350 ? 25.130 12.174 22.120 1.00 45.09 350 GLN A N 1
ATOM 2817 C CA . GLN A 1 350 ? 24.474 11.160 22.956 1.00 45.09 350 GLN A CA 1
ATOM 2818 C C . GLN A 1 350 ? 25.315 10.800 24.186 1.00 45.09 350 GLN A C 1
ATOM 2820 O O . GLN A 1 350 ? 24.763 10.658 25.275 1.00 45.09 350 GLN A O 1
ATOM 2825 N N . ARG A 1 351 ? 26.641 10.710 24.032 1.00 47.56 351 ARG A N 1
ATOM 2826 C CA . ARG A 1 351 ? 27.570 10.399 25.126 1.00 47.56 351 ARG A CA 1
ATOM 2827 C C . ARG A 1 351 ? 27.697 11.560 26.126 1.00 47.56 351 ARG A C 1
ATOM 2829 O O . ARG A 1 351 ? 27.614 11.328 27.326 1.00 47.56 351 ARG A O 1
ATOM 2836 N N . ASP A 1 352 ? 27.795 12.798 25.641 1.00 51.03 352 ASP A N 1
ATOM 2837 C CA . ASP A 1 352 ? 27.875 14.014 26.464 1.00 51.03 352 ASP A CA 1
ATOM 2838 C C . ASP A 1 352 ? 26.529 14.334 27.144 1.00 51.03 352 ASP A C 1
ATOM 2840 O O . ASP A 1 352 ? 26.508 14.789 28.286 1.00 51.03 352 ASP A O 1
ATOM 2844 N N . TYR A 1 353 ? 25.397 14.057 26.483 1.00 46.53 353 TYR A N 1
ATOM 2845 C CA . TYR A 1 353 ? 24.062 14.179 27.079 1.00 46.53 353 TYR A CA 1
ATOM 2846 C C . TYR A 1 353 ? 23.836 13.127 28.171 1.00 46.53 353 TYR A C 1
ATOM 2848 O O . TYR A 1 353 ? 23.389 13.477 29.258 1.00 46.53 353 TYR A O 1
ATOM 2856 N N . ALA A 1 354 ? 24.211 11.864 27.932 1.00 44.22 354 ALA A N 1
ATOM 2857 C CA . ALA A 1 354 ? 24.146 10.816 28.952 1.00 44.22 354 ALA A CA 1
ATOM 2858 C C . ALA A 1 354 ? 25.024 11.156 30.172 1.00 44.22 354 ALA A C 1
ATOM 2860 O O . ALA A 1 354 ? 24.545 11.108 31.303 1.00 44.22 354 ALA A O 1
ATOM 2861 N N . ALA A 1 355 ? 26.260 11.611 29.940 1.00 49.41 355 ALA A N 1
ATOM 2862 C CA . ALA A 1 355 ? 27.192 11.979 31.003 1.00 49.41 355 ALA A CA 1
ATOM 2863 C C . ALA A 1 355 ? 26.746 13.220 31.801 1.00 49.41 355 ALA A C 1
ATOM 2865 O O . ALA A 1 355 ? 26.867 13.233 33.024 1.00 49.41 355 ALA A O 1
ATOM 2866 N N . ASN A 1 356 ? 26.208 14.262 31.152 1.00 48.84 356 ASN A N 1
ATOM 2867 C CA . ASN A 1 356 ? 25.713 15.451 31.860 1.00 48.84 356 ASN A CA 1
ATOM 2868 C C . ASN A 1 356 ? 24.438 15.175 32.664 1.00 48.84 356 ASN A C 1
ATOM 2870 O O . ASN A 1 356 ? 24.263 15.751 33.736 1.00 48.84 356 ASN A O 1
ATOM 2874 N N . VAL A 1 357 ? 23.566 14.287 32.184 1.00 43.72 357 VAL A N 1
ATOM 2875 C CA . VAL A 1 357 ? 22.313 13.952 32.872 1.00 43.72 357 VAL A CA 1
ATOM 2876 C C . VAL A 1 357 ? 22.558 13.032 34.077 1.00 43.72 357 VAL A C 1
ATOM 2878 O O . VAL A 1 357 ? 21.962 13.257 35.132 1.00 43.72 357 VAL A O 1
ATOM 2881 N N . GLU A 1 358 ? 23.497 12.080 33.989 1.00 47.69 358 GLU A N 1
ATOM 2882 C CA . GLU A 1 358 ? 23.955 11.290 35.148 1.00 47.69 358 GLU A CA 1
ATOM 2883 C C . GLU A 1 358 ? 24.571 12.179 36.237 1.00 47.69 358 GLU A C 1
ATOM 2885 O O . GLU A 1 358 ? 24.286 12.008 37.425 1.00 47.69 358 GLU A O 1
ATOM 2890 N N . LYS A 1 359 ? 25.353 13.187 35.828 1.00 52.94 359 LYS A N 1
ATOM 2891 C CA . LYS A 1 359 ? 25.997 14.144 36.737 1.00 52.94 359 LYS A CA 1
ATOM 2892 C C . LYS A 1 359 ? 25.012 15.122 37.389 1.00 52.94 359 LYS A C 1
ATOM 2894 O O . LYS A 1 359 ? 25.263 15.559 38.508 1.00 52.94 359 LYS A O 1
ATOM 2899 N N . GLN A 1 360 ? 23.914 15.476 36.711 1.00 48.91 360 GLN A N 1
ATOM 2900 C CA . GLN A 1 360 ? 22.929 16.447 37.210 1.00 48.91 360 GLN A CA 1
ATOM 2901 C C . GLN A 1 360 ? 21.839 15.846 38.107 1.00 48.91 360 GLN A C 1
ATOM 2903 O O . GLN A 1 360 ? 21.285 16.581 38.923 1.00 48.91 360 GLN A O 1
ATOM 2908 N N . HIS A 1 361 ? 21.518 14.550 37.993 1.00 41.59 361 HIS A N 1
ATOM 2909 C CA . HIS A 1 361 ? 20.327 14.009 38.664 1.00 41.59 361 HIS A CA 1
ATOM 2910 C C . HIS A 1 361 ? 20.531 12.796 39.575 1.00 41.59 361 HIS A C 1
ATOM 2912 O O . HIS A 1 361 ? 19.578 12.438 40.266 1.00 41.59 361 HIS A O 1
ATOM 2918 N N . GLY A 1 362 ? 21.726 12.189 39.644 1.00 43.88 362 GLY A N 1
ATOM 2919 C CA . GLY A 1 362 ? 22.069 11.177 40.664 1.00 43.88 362 GLY A CA 1
ATOM 2920 C C . GLY A 1 362 ? 21.099 9.988 40.787 1.00 43.88 362 GLY A C 1
ATOM 2921 O O . GLY A 1 362 ? 21.096 9.290 41.798 1.00 43.88 362 GLY A O 1
ATOM 2922 N N . LYS A 1 363 ? 20.241 9.769 39.786 1.00 48.78 363 LYS A N 1
ATOM 2923 C CA . LYS A 1 363 ? 19.218 8.726 39.737 1.00 48.78 363 LYS A CA 1
ATOM 2924 C C . LYS A 1 363 ? 19.186 8.144 38.332 1.00 48.78 363 LYS A C 1
ATOM 2926 O O . LYS A 1 363 ? 19.155 8.883 37.350 1.00 48.78 363 LYS A O 1
ATOM 2931 N N . SER A 1 364 ? 19.153 6.815 38.272 1.00 43.19 364 SER A N 1
ATOM 2932 C CA . SER A 1 364 ? 18.866 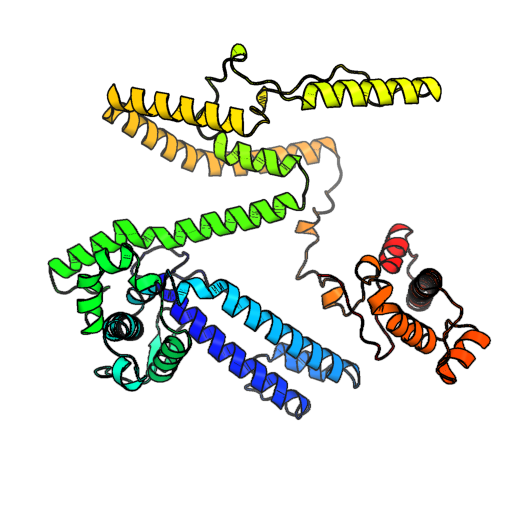6.054 37.057 1.00 43.19 364 SER A CA 1
ATOM 2933 C C . SER A 1 364 ? 17.562 6.560 36.431 1.00 43.19 364 SER A C 1
ATOM 2935 O O . SER A 1 364 ? 16.524 6.627 37.096 1.00 43.19 364 SER A O 1
ATOM 2937 N N . LEU A 1 365 ? 17.632 6.973 35.166 1.00 45.12 365 LEU A N 1
ATOM 2938 C CA . LEU A 1 365 ? 16.482 7.451 34.408 1.00 45.12 365 LEU A CA 1
ATOM 2939 C C . LEU A 1 365 ? 15.452 6.326 34.258 1.00 45.12 365 LEU A C 1
ATOM 2941 O O . LEU A 1 365 ? 15.716 5.308 33.621 1.00 45.12 365 LEU A O 1
ATOM 2945 N N . SER A 1 366 ? 14.227 6.556 34.740 1.00 44.66 366 SER A N 1
ATOM 2946 C CA . SER A 1 366 ? 13.068 5.849 34.193 1.00 44.66 366 SER A CA 1
ATOM 2947 C C . SER A 1 366 ? 13.011 6.148 32.692 1.00 44.66 366 SER A C 1
ATOM 2949 O O . SER A 1 366 ? 13.034 7.325 32.317 1.00 44.66 366 SER A O 1
ATOM 2951 N N . GLY A 1 367 ? 12.955 5.116 31.849 1.00 42.00 367 GLY A N 1
ATOM 2952 C CA . GLY A 1 367 ? 13.047 5.269 30.395 1.00 42.00 367 GLY A CA 1
ATOM 2953 C C . GLY A 1 367 ? 12.066 6.305 29.833 1.00 42.00 367 GLY A C 1
ATOM 2954 O O . GLY A 1 367 ? 10.985 6.526 30.385 1.00 42.00 367 GLY A O 1
ATOM 2955 N N . SER A 1 368 ? 12.429 6.946 28.720 1.00 40.81 368 SER A N 1
ATOM 2956 C CA . SER A 1 368 ? 11.504 7.770 27.926 1.00 40.81 368 SER A CA 1
ATOM 2957 C C . SER A 1 368 ? 10.249 6.976 27.531 1.00 40.81 368 SER A C 1
ATOM 2959 O O . SER A 1 368 ? 10.282 5.748 27.513 1.00 40.81 368 SER A O 1
ATOM 2961 N N . ALA A 1 369 ? 9.147 7.636 27.152 1.00 40.69 369 ALA A N 1
ATOM 2962 C CA . ALA A 1 369 ? 7.928 6.950 26.684 1.00 40.69 369 ALA A CA 1
ATOM 2963 C C . ALA A 1 369 ? 8.214 5.896 25.590 1.00 40.69 369 ALA A C 1
ATOM 2965 O O . ALA A 1 369 ? 7.578 4.852 25.549 1.00 40.69 369 ALA A O 1
ATOM 2966 N N . ARG A 1 370 ? 9.248 6.133 24.772 1.00 35.12 370 ARG A N 1
ATOM 2967 C CA . ARG A 1 370 ? 9.736 5.228 23.724 1.00 35.12 370 ARG A CA 1
ATOM 2968 C C . ARG A 1 370 ? 10.610 4.074 24.241 1.00 35.12 370 ARG A C 1
ATOM 2970 O O . ARG A 1 370 ? 10.670 3.035 23.608 1.00 35.12 370 ARG A O 1
ATOM 2977 N N . GLN A 1 371 ? 11.289 4.249 25.375 1.00 39.09 371 GLN A N 1
ATOM 2978 C CA . GLN A 1 371 ? 12.036 3.187 26.071 1.00 39.09 371 GLN A CA 1
ATOM 2979 C C . GLN A 1 371 ? 11.145 2.371 27.023 1.00 39.09 371 GLN A C 1
ATOM 2981 O O . GLN A 1 371 ? 11.504 1.253 27.375 1.00 39.09 371 GLN A O 1
ATOM 2986 N N . ARG A 1 372 ? 9.987 2.913 27.428 1.00 42.28 372 ARG A N 1
ATOM 2987 C CA . ARG A 1 372 ? 8.918 2.176 28.127 1.00 42.28 372 ARG A CA 1
ATOM 2988 C C . ARG A 1 372 ? 8.049 1.349 27.175 1.00 42.28 372 ARG A C 1
ATOM 2990 O O . ARG A 1 372 ? 7.359 0.450 27.636 1.00 42.28 372 ARG A O 1
ATOM 2997 N N . GLN A 1 373 ? 8.095 1.633 25.871 1.00 39.31 373 GLN A N 1
ATOM 2998 C CA . GLN A 1 373 ? 7.443 0.833 24.834 1.00 39.31 373 GLN A CA 1
ATOM 2999 C C . GLN A 1 373 ? 8.167 -0.505 24.655 1.00 39.31 373 GLN A C 1
ATOM 3001 O O . GLN A 1 373 ? 9.069 -0.645 23.831 1.00 39.31 373 GLN A O 1
ATOM 3006 N N . GLN A 1 374 ? 7.762 -1.503 25.437 1.00 33.97 374 GLN A N 1
ATOM 3007 C CA . GLN A 1 374 ? 8.055 -2.905 25.164 1.00 33.97 374 GLN A CA 1
ATOM 3008 C C . GLN A 1 374 ? 6.857 -3.515 24.428 1.00 33.97 374 GLN A C 1
ATOM 3010 O O . GLN A 1 374 ? 5.940 -4.048 25.044 1.00 33.97 374 GLN A O 1
ATOM 3015 N N . GLY A 1 375 ? 6.856 -3.405 23.098 1.00 42.50 375 GLY A N 1
ATOM 3016 C CA . GLY A 1 375 ? 5.838 -4.007 22.232 1.00 42.50 375 GLY A CA 1
ATOM 3017 C C . GLY A 1 375 ? 4.881 -3.013 21.568 1.00 42.50 375 GLY A C 1
ATOM 3018 O O . GLY A 1 375 ? 5.069 -1.798 21.607 1.00 42.50 375 GLY A O 1
ATOM 3019 N N . VAL A 1 376 ? 3.871 -3.556 20.884 1.00 38.62 376 VAL A N 1
ATOM 3020 C CA . VAL A 1 376 ? 2.788 -2.781 20.267 1.00 38.62 376 VAL A CA 1
ATOM 3021 C C . VAL A 1 376 ? 1.871 -2.296 21.388 1.00 38.62 376 VAL A C 1
ATOM 3023 O O . VAL A 1 376 ? 1.120 -3.097 21.935 1.00 38.62 376 VAL A O 1
ATOM 3026 N N . ASP A 1 377 ? 1.916 -1.007 21.734 1.00 41.81 377 ASP A N 1
ATOM 3027 C CA . ASP A 1 377 ? 0.950 -0.425 22.672 1.00 41.81 377 ASP A CA 1
ATOM 3028 C C . ASP A 1 377 ? -0.468 -0.637 22.125 1.00 41.81 377 ASP A C 1
ATOM 3030 O O . ASP A 1 377 ? -0.879 -0.033 21.127 1.00 41.81 377 ASP A O 1
ATOM 3034 N N . THR A 1 378 ? -1.225 -1.519 22.773 1.00 44.09 378 THR A N 1
ATOM 3035 C CA . THR A 1 378 ? -2.625 -1.777 22.451 1.00 44.09 378 THR A CA 1
ATOM 3036 C C . THR A 1 378 ? -3.411 -0.491 22.695 1.00 44.09 378 THR A C 1
ATOM 3038 O O . THR A 1 378 ? -3.717 -0.138 23.832 1.00 44.09 378 THR A O 1
ATOM 3041 N N . THR A 1 379 ? -3.713 0.262 21.633 1.00 55.28 379 THR A N 1
ATOM 3042 C CA . THR A 1 379 ? -4.556 1.463 21.755 1.00 55.28 379 THR A CA 1
ATOM 3043 C C . THR A 1 379 ? -5.901 1.095 22.396 1.00 55.28 379 THR A C 1
ATOM 3045 O O . THR A 1 379 ? -6.340 -0.040 22.221 1.00 55.28 379 THR A O 1
ATOM 3048 N N . PRO A 1 380 ? -6.621 2.009 23.076 1.00 54.66 380 PRO A N 1
ATOM 3049 C CA . PRO A 1 380 ? -7.935 1.695 23.645 1.00 54.66 380 PRO A CA 1
ATOM 3050 C C . PRO A 1 380 ? -8.881 1.046 22.629 1.00 54.66 380 PRO A C 1
ATOM 3052 O O . PRO A 1 380 ? -9.536 0.061 22.938 1.00 54.66 380 PRO A O 1
ATOM 3055 N N . TYR A 1 381 ? -8.839 1.507 21.377 1.00 54.75 381 TYR A N 1
ATOM 3056 C CA . TYR A 1 381 ? -9.578 0.909 20.269 1.00 54.75 381 TYR A CA 1
ATOM 3057 C C . TYR A 1 381 ? -9.140 -0.536 19.960 1.00 54.75 381 TYR A C 1
ATOM 3059 O O . TYR A 1 381 ? -9.974 -1.411 19.753 1.00 54.75 381 TYR A O 1
ATOM 3067 N N . MET A 1 382 ? -7.833 -0.817 19.987 1.00 48.78 382 MET A N 1
ATOM 3068 C CA . MET A 1 382 ? -7.286 -2.178 19.901 1.00 48.78 382 MET A CA 1
ATOM 3069 C C . MET A 1 382 ? -7.489 -2.997 21.189 1.00 48.78 382 MET A C 1
ATOM 3071 O O . MET A 1 382 ? -7.288 -4.203 21.185 1.00 48.78 382 MET A O 1
ATOM 3075 N N . ALA A 1 383 ? -7.855 -2.391 22.307 1.00 60.69 383 ALA A N 1
ATOM 3076 C CA . ALA A 1 383 ? -8.233 -3.116 23.515 1.00 60.69 383 ALA A CA 1
ATOM 3077 C C . ALA A 1 383 ? -9.749 -3.362 23.574 1.00 60.69 383 ALA A C 1
ATOM 3079 O O . ALA A 1 383 ? -10.227 -3.886 24.568 1.00 60.69 383 ALA A O 1
ATOM 3080 N N . GLY A 1 384 ? -10.499 -2.958 22.538 1.00 65.00 384 GLY A N 1
ATOM 3081 C CA . GLY A 1 384 ? -11.959 -3.034 22.515 1.00 65.00 384 GLY A CA 1
ATOM 3082 C C . GLY A 1 384 ? -12.666 -1.986 23.372 1.00 65.00 384 GLY A C 1
ATOM 3083 O O . GLY A 1 384 ? -13.887 -2.009 23.502 1.00 65.00 384 GLY A O 1
ATOM 3084 N N . ARG A 1 385 ? -11.908 -1.036 23.919 1.00 79.44 385 ARG A N 1
ATOM 3085 C CA . ARG A 1 385 ? -12.410 0.002 24.805 1.00 79.44 385 ARG A CA 1
ATOM 3086 C C . ARG A 1 385 ? -12.983 1.169 24.015 1.00 79.44 385 ARG A C 1
ATOM 3088 O O . ARG A 1 385 ? -12.420 1.645 23.023 1.00 79.44 385 ARG A O 1
ATOM 3095 N N . VAL A 1 386 ? -14.087 1.693 24.519 1.00 85.38 386 VAL A N 1
ATOM 3096 C CA . VAL A 1 386 ? -14.730 2.907 24.036 1.00 85.38 386 VAL A CA 1
ATOM 3097 C C . VAL A 1 386 ? -14.122 4.109 24.743 1.00 85.38 386 VAL A C 1
ATOM 3099 O O . VAL A 1 386 ? -14.055 4.160 25.971 1.00 85.38 386 VAL A O 1
ATOM 3102 N N . VAL A 1 387 ? -13.669 5.097 23.968 1.00 90.44 387 VAL A N 1
ATOM 3103 C CA . VAL A 1 387 ? -13.129 6.351 24.500 1.00 90.44 387 VAL A CA 1
ATOM 3104 C C . VAL A 1 387 ? -14.261 7.363 24.610 1.00 90.44 387 VAL A C 1
ATOM 3106 O O . VAL A 1 387 ? -14.797 7.820 23.597 1.00 90.44 387 VAL A O 1
ATOM 3109 N N . PHE A 1 388 ? -14.596 7.788 25.829 1.00 89.12 388 PHE A N 1
ATOM 3110 C CA . PHE A 1 388 ? -15.722 8.703 26.025 1.00 89.12 388 PHE A CA 1
ATOM 3111 C C . PHE A 1 388 ? -15.563 10.024 25.264 1.00 89.12 388 PHE A C 1
ATOM 3113 O O . PHE A 1 388 ? -16.534 10.555 24.734 1.00 89.12 388 PHE A O 1
ATOM 3120 N N . ALA A 1 389 ? -14.337 10.551 25.181 1.00 87.06 389 ALA A N 1
ATOM 3121 C CA . ALA A 1 389 ? -14.046 11.793 24.461 1.00 87.06 389 ALA A CA 1
ATOM 3122 C C . ALA A 1 389 ? -14.312 11.698 22.945 1.00 87.06 389 ALA A C 1
ATOM 3124 O O . ALA A 1 389 ? -14.497 12.724 22.294 1.00 87.06 389 ALA A O 1
ATOM 3125 N N . LYS A 1 390 ? -14.351 10.481 22.385 1.00 87.25 390 LYS A N 1
ATOM 3126 C CA . LYS A 1 390 ? -14.640 10.227 20.968 1.00 87.25 390 LYS A CA 1
ATOM 3127 C C . LYS A 1 390 ? -16.118 9.940 20.690 1.00 87.25 390 LYS A C 1
ATOM 3129 O O . LYS A 1 390 ? -16.507 9.899 19.523 1.00 87.25 390 LYS A O 1
ATOM 3134 N N . CYS A 1 391 ? -16.939 9.766 21.727 1.00 86.44 391 CYS A N 1
ATOM 3135 C CA . CYS A 1 391 ? -18.363 9.467 21.603 1.00 86.44 391 CYS A CA 1
ATOM 3136 C C . CYS A 1 391 ? -19.188 10.757 21.570 1.00 86.44 391 CYS A C 1
ATOM 3138 O O . CYS A 1 391 ? -19.318 11.465 22.572 1.00 86.44 391 CYS A O 1
ATOM 3140 N N . LEU A 1 392 ? -19.770 11.065 20.410 1.00 86.81 392 LEU A N 1
ATOM 3141 C CA . LEU A 1 392 ? -20.669 12.209 20.256 1.00 86.81 392 LEU A CA 1
ATOM 3142 C C . LEU A 1 392 ? -22.054 11.883 20.827 1.00 86.81 392 LEU A C 1
ATOM 3144 O O . LEU A 1 392 ? -22.647 10.875 20.436 1.00 86.81 392 LEU A O 1
ATOM 3148 N N . LYS A 1 393 ? -22.598 12.776 21.668 1.00 88.69 393 LYS A N 1
ATOM 3149 C CA . LYS A 1 393 ? -23.924 12.640 22.306 1.00 88.69 393 LYS A CA 1
ATOM 3150 C C . LYS A 1 393 ? -25.024 12.268 21.308 1.00 88.69 393 LYS A C 1
ATOM 3152 O O . LYS A 1 393 ? -25.739 11.300 21.525 1.00 88.69 393 LYS A O 1
ATOM 3157 N N . ALA A 1 394 ? -25.115 13.001 20.197 1.00 86.69 394 ALA A N 1
ATOM 3158 C CA . ALA A 1 394 ? -26.163 12.813 19.190 1.00 86.69 394 ALA A CA 1
ATOM 3159 C C . ALA A 1 394 ? -26.158 11.420 18.537 1.00 86.69 394 ALA A C 1
ATOM 3161 O O . ALA A 1 394 ? -27.191 10.974 18.059 1.00 86.69 394 ALA A O 1
ATOM 3162 N N . LYS A 1 395 ? -25.004 10.739 18.511 1.00 89.31 395 LYS A N 1
ATOM 3163 C CA . LYS A 1 395 ? -24.847 9.426 17.869 1.00 89.31 395 LYS A CA 1
ATOM 3164 C C . LYS A 1 395 ? -24.835 8.259 18.855 1.00 89.31 395 LYS A C 1
ATOM 3166 O O . LYS A 1 395 ? -25.064 7.136 18.440 1.00 89.31 395 LYS A O 1
ATOM 3171 N N . ASN A 1 396 ? -24.544 8.514 20.132 1.00 92.06 396 ASN A N 1
ATOM 3172 C CA . ASN A 1 396 ? -24.280 7.461 21.116 1.00 92.06 396 ASN A CA 1
ATOM 3173 C C . ASN A 1 396 ? -25.244 7.464 22.308 1.00 92.06 396 ASN A C 1
ATOM 3175 O O . ASN A 1 396 ? -25.036 6.685 23.228 1.00 92.06 396 ASN A O 1
ATOM 3179 N N . MET A 1 397 ? -26.276 8.318 22.337 1.00 91.62 397 MET A N 1
ATOM 3180 C CA . MET A 1 397 ? -27.216 8.349 23.468 1.00 91.62 397 MET A CA 1
ATOM 3181 C C . MET A 1 397 ? -27.850 6.975 23.715 1.00 91.62 397 MET A C 1
ATOM 3183 O O . MET A 1 397 ? -27.734 6.453 24.817 1.00 91.62 397 MET A O 1
ATOM 3187 N N . ASN A 1 398 ? -28.429 6.358 22.683 1.00 89.62 398 ASN A N 1
ATOM 3188 C CA . ASN A 1 398 ? -29.064 5.046 22.819 1.00 89.62 398 ASN A CA 1
ATOM 3189 C C . ASN A 1 398 ? -28.052 3.970 23.231 1.00 89.62 398 ASN A C 1
ATOM 3191 O O . ASN A 1 398 ? -28.318 3.225 24.164 1.00 89.62 398 ASN A O 1
ATOM 3195 N N . ALA A 1 399 ? -26.866 3.943 22.614 1.00 91.75 399 ALA A N 1
ATOM 3196 C CA . ALA A 1 399 ? -25.821 2.980 22.963 1.00 91.75 399 ALA A CA 1
ATOM 3197 C C . ALA A 1 399 ? -25.371 3.101 24.431 1.00 91.75 399 ALA A C 1
ATOM 3199 O O . ALA A 1 399 ? -25.186 2.101 25.116 1.00 91.75 399 ALA A O 1
ATOM 3200 N N . MET A 1 400 ? -25.265 4.330 24.945 1.00 93.12 400 MET A N 1
ATOM 3201 C CA . MET A 1 400 ? -24.945 4.581 26.351 1.00 93.12 400 MET A CA 1
ATOM 3202 C C . MET A 1 400 ? -26.066 4.132 27.296 1.00 93.12 400 MET A C 1
ATOM 3204 O O . MET A 1 400 ? -25.764 3.628 28.372 1.00 93.12 400 MET A O 1
ATOM 3208 N N . VAL A 1 401 ? -27.340 4.294 26.916 1.00 91.88 401 VAL A N 1
ATOM 3209 C CA . VAL A 1 401 ? -28.486 3.805 27.707 1.00 91.88 401 VAL A CA 1
ATOM 3210 C C . VAL A 1 401 ? -28.484 2.279 27.768 1.00 91.88 401 VAL A C 1
ATOM 3212 O O . VAL A 1 401 ? -28.570 1.723 28.857 1.00 91.88 401 VAL A O 1
ATOM 3215 N N . VAL A 1 402 ? -28.312 1.609 26.625 1.00 91.25 402 VAL A N 1
ATOM 3216 C CA . VAL A 1 402 ? -28.236 0.141 26.543 1.00 91.25 402 VAL A CA 1
ATOM 3217 C C . VAL A 1 402 ? -27.096 -0.392 27.421 1.00 91.25 402 VAL A C 1
ATOM 3219 O O . VAL A 1 402 ? -27.286 -1.330 28.193 1.00 91.25 402 VAL A O 1
ATOM 3222 N N . GLU A 1 403 ? -25.929 0.252 27.378 1.00 94.44 403 GLU A N 1
ATOM 3223 C CA . GLU A 1 403 ? -24.788 -0.103 28.227 1.00 94.44 403 GLU A CA 1
ATOM 3224 C C . GLU A 1 403 ? -25.059 0.139 29.718 1.00 94.44 403 GLU A C 1
ATOM 3226 O O . GLU A 1 403 ? -24.675 -0.674 30.556 1.00 94.44 403 GLU A O 1
ATOM 3231 N N . ALA A 1 404 ? -25.734 1.234 30.071 1.00 92.62 404 ALA A N 1
ATOM 3232 C CA . ALA A 1 404 ? -26.101 1.521 31.456 1.00 92.62 404 ALA A CA 1
ATOM 3233 C C . ALA A 1 404 ? -27.115 0.513 32.014 1.00 92.62 404 ALA A C 1
ATOM 3235 O O . ALA A 1 404 ? -27.015 0.145 33.182 1.00 92.62 404 ALA A O 1
ATOM 3236 N N . VAL A 1 405 ? -28.048 0.035 31.182 1.00 90.69 405 VAL A N 1
ATOM 3237 C CA . VAL A 1 405 ? -28.981 -1.047 31.531 1.00 90.69 405 VAL A CA 1
ATOM 3238 C C . VAL A 1 405 ? -28.225 -2.352 31.756 1.00 90.69 405 VAL A C 1
ATOM 3240 O O . VAL A 1 405 ? -28.422 -2.986 32.788 1.00 90.69 405 VAL A O 1
ATOM 3243 N N . ALA A 1 406 ? -27.320 -2.723 30.844 1.00 88.44 406 ALA A N 1
ATOM 3244 C CA . ALA A 1 406 ? -26.513 -3.938 30.976 1.00 88.44 406 ALA A CA 1
ATOM 3245 C C . ALA A 1 406 ? -25.618 -3.927 32.227 1.00 88.44 406 ALA A C 1
ATOM 3247 O O . ALA A 1 406 ? -25.314 -4.977 32.788 1.00 88.44 406 ALA A O 1
ATOM 3248 N N . ARG A 1 407 ? -25.201 -2.738 32.680 1.00 91.81 407 ARG A N 1
ATOM 3249 C CA . ARG A 1 407 ? -24.432 -2.543 33.920 1.00 91.81 407 ARG A CA 1
ATOM 3250 C C . ARG A 1 407 ? -25.286 -2.380 35.174 1.00 91.81 407 ARG A C 1
ATOM 3252 O O . ARG A 1 407 ? -24.703 -2.241 36.245 1.00 91.81 407 ARG A O 1
ATOM 3259 N N . GLU A 1 408 ? -26.610 -2.361 35.039 1.00 91.56 408 GLU A N 1
ATOM 3260 C CA . GLU A 1 408 ? -27.560 -2.126 36.133 1.00 91.56 408 GLU A CA 1
ATOM 3261 C C . GLU A 1 408 ? -27.341 -0.780 36.851 1.00 91.56 408 GLU A C 1
ATOM 3263 O O . GLU A 1 408 ? -27.425 -0.679 38.071 1.00 91.56 408 GLU A O 1
ATOM 3268 N N . LEU A 1 409 ? -27.033 0.273 36.086 1.00 92.56 409 LEU A N 1
ATOM 3269 C CA . LEU A 1 409 ? -26.710 1.605 36.623 1.00 92.56 409 LEU A CA 1
ATOM 3270 C C . LEU A 1 409 ? -27.875 2.596 36.585 1.00 92.56 409 LEU A C 1
ATOM 3272 O O . LEU A 1 409 ? -27.748 3.693 37.129 1.00 92.56 409 LEU A O 1
ATOM 3276 N N . LEU A 1 410 ? -28.968 2.258 35.900 1.00 90.00 410 LEU A N 1
ATOM 3277 C CA . LEU A 1 410 ? -30.162 3.100 35.843 1.00 90.00 410 LEU A CA 1
ATOM 3278 C C . LEU A 1 410 ? -31.052 2.856 37.061 1.00 90.00 410 LEU A C 1
ATOM 3280 O O . LEU A 1 410 ? -31.114 1.736 37.567 1.00 90.00 410 LEU A O 1
ATOM 3284 N N . ASP A 1 411 ? -31.760 3.894 37.502 1.00 89.81 411 ASP A N 1
ATOM 3285 C CA . ASP A 1 411 ? -32.801 3.728 38.511 1.00 89.81 411 ASP A CA 1
ATOM 3286 C C . ASP A 1 411 ? -34.012 2.961 37.951 1.00 89.81 411 ASP A C 1
ATOM 3288 O O . ASP A 1 411 ? -34.160 2.773 36.741 1.00 89.81 411 ASP A O 1
ATOM 3292 N N . GLU A 1 412 ? -34.892 2.506 38.843 1.00 86.69 412 GLU A N 1
ATOM 3293 C CA . GLU A 1 412 ? -36.066 1.710 38.470 1.00 86.69 412 GLU A CA 1
ATOM 3294 C C . GLU A 1 412 ? -37.009 2.449 37.508 1.00 86.69 412 GLU A C 1
ATOM 3296 O O . GLU A 1 412 ? -37.647 1.820 36.664 1.00 86.69 412 GLU A O 1
ATOM 3301 N N . SER A 1 413 ? -37.073 3.782 37.583 1.00 87.69 413 SER A N 1
ATOM 3302 C CA . SER A 1 413 ? -37.947 4.578 36.719 1.00 87.69 413 SER A CA 1
ATOM 3303 C C . SER A 1 413 ? -37.418 4.662 35.285 1.00 87.69 413 SER A C 1
ATOM 3305 O O . SER A 1 413 ? -38.167 4.429 34.335 1.00 87.69 413 SER A O 1
ATOM 3307 N N . ASP A 1 414 ? -36.116 4.898 35.118 1.00 88.75 414 ASP A N 1
ATOM 3308 C CA . ASP A 1 414 ? -35.451 4.943 33.818 1.00 88.75 414 ASP A CA 1
ATOM 3309 C C . ASP A 1 414 ? -35.312 3.543 33.210 1.00 88.75 414 ASP A C 1
ATOM 3311 O O . ASP A 1 414 ? -35.434 3.375 31.994 1.00 88.75 414 ASP A O 1
ATOM 3315 N N . LYS A 1 415 ? -35.120 2.515 34.042 1.00 87.62 415 LYS A N 1
ATOM 3316 C CA . LYS A 1 415 ? -35.116 1.113 33.607 1.00 87.62 415 LYS A CA 1
ATOM 3317 C C . LYS A 1 415 ? -36.493 0.688 33.089 1.00 87.62 415 LYS A C 1
ATOM 3319 O O . LYS A 1 415 ? -36.575 0.067 32.028 1.00 87.62 415 LYS A O 1
ATOM 3324 N N . ALA A 1 416 ? -37.571 1.058 33.785 1.00 85.25 416 ALA A N 1
ATOM 3325 C CA . ALA A 1 416 ? -38.937 0.821 33.320 1.00 85.25 416 ALA A CA 1
ATOM 3326 C C . ALA A 1 416 ? -39.230 1.578 32.014 1.00 85.25 416 ALA A C 1
ATOM 3328 O O . ALA A 1 416 ? -39.725 0.978 31.061 1.00 85.25 416 ALA A O 1
ATOM 3329 N N . ALA A 1 417 ? -38.846 2.857 31.927 1.00 85.25 417 ALA A N 1
ATOM 3330 C CA . ALA A 1 417 ? -39.007 3.651 30.710 1.00 85.25 417 ALA A CA 1
ATOM 3331 C C . ALA A 1 417 ? -38.294 3.011 29.507 1.00 85.25 417 ALA A C 1
ATOM 3333 O O . ALA A 1 417 ? -38.896 2.886 28.441 1.00 85.25 417 ALA A O 1
ATOM 3334 N N . TYR A 1 418 ? -37.056 2.539 29.685 1.00 88.44 418 TYR A N 1
ATOM 3335 C CA . TYR A 1 418 ? -36.316 1.832 28.640 1.00 88.44 418 TYR A CA 1
ATOM 3336 C C . TYR A 1 418 ? -37.027 0.548 28.181 1.00 88.44 418 TYR A C 1
ATOM 3338 O O . TYR A 1 418 ? -37.193 0.340 26.979 1.00 88.44 418 TYR A O 1
ATOM 3346 N N . ASN A 1 419 ? -37.499 -0.284 29.118 1.00 85.94 419 ASN A N 1
ATOM 3347 C CA . ASN A 1 419 ? -38.202 -1.534 28.802 1.00 85.94 419 ASN A CA 1
ATOM 3348 C C . ASN A 1 419 ? -39.537 -1.302 28.071 1.00 85.94 419 ASN A C 1
ATOM 3350 O O . ASN A 1 419 ? -39.954 -2.130 27.265 1.00 85.94 419 ASN A O 1
ATOM 3354 N N . GLU A 1 420 ? -40.189 -0.166 28.319 1.00 87.75 420 GLU A N 1
ATOM 3355 C CA . GLU A 1 420 ? -41.414 0.259 27.631 1.00 87.75 420 GLU A CA 1
ATOM 3356 C C . GLU A 1 420 ? -41.147 0.990 26.300 1.00 87.75 420 GLU A C 1
ATOM 3358 O O . GLU A 1 420 ? -42.085 1.460 25.654 1.00 87.75 420 GLU A O 1
ATOM 3363 N N . GLY A 1 421 ? -39.881 1.125 25.881 1.00 84.75 421 GLY A N 1
ATOM 3364 C CA . GLY A 1 421 ? -39.496 1.855 24.669 1.00 84.75 421 GLY A CA 1
ATOM 3365 C C . GLY A 1 421 ? -39.703 3.372 24.762 1.00 84.75 421 GLY A C 1
ATOM 3366 O O . GLY A 1 421 ? -39.776 4.054 23.739 1.00 84.75 421 GLY A O 1
ATOM 3367 N N . LYS A 1 422 ? -39.818 3.913 25.979 1.00 85.19 422 LYS A N 1
ATOM 3368 C CA . LYS A 1 422 ? -39.983 5.344 26.249 1.00 85.19 422 LYS A CA 1
ATOM 3369 C C . LYS A 1 422 ? -38.623 6.031 26.435 1.00 85.19 422 LYS A C 1
ATOM 3371 O O . LYS A 1 422 ? -37.641 5.388 26.809 1.00 85.19 422 LYS A O 1
ATOM 3376 N N . PRO A 1 423 ? -38.537 7.353 26.199 1.00 83.25 423 PRO A N 1
ATOM 3377 C CA . PRO A 1 423 ? -37.329 8.114 26.494 1.00 83.25 423 PRO A CA 1
ATOM 3378 C C . PRO A 1 423 ? -36.986 8.051 27.985 1.00 83.25 423 PRO A C 1
ATOM 3380 O O . PRO A 1 423 ? -37.829 8.360 28.826 1.00 83.25 423 PRO A O 1
ATOM 3383 N N . VAL A 1 424 ? -35.740 7.696 28.300 1.00 88.62 424 VAL A N 1
ATOM 3384 C CA . VAL A 1 424 ? -35.207 7.792 29.665 1.00 88.62 424 VAL A CA 1
ATOM 3385 C C . VAL A 1 424 ? -34.976 9.256 30.048 1.00 88.62 424 VAL A C 1
ATOM 3387 O O . VAL A 1 424 ? -34.637 10.086 29.198 1.00 88.62 424 VAL A O 1
ATOM 3390 N N . SER A 1 425 ? -35.156 9.579 31.325 1.00 87.81 425 SER A N 1
ATOM 3391 C CA . SER A 1 425 ? -35.023 10.938 31.858 1.00 87.81 425 SER A CA 1
ATOM 3392 C C . SER A 1 425 ? -33.564 11.341 32.105 1.00 87.81 425 SER A C 1
ATOM 3394 O O . SER A 1 425 ? -33.216 12.527 32.050 1.00 87.81 425 SER A O 1
ATOM 3396 N N . ILE A 1 426 ? -32.682 10.360 32.316 1.00 89.94 426 ILE A N 1
ATOM 3397 C CA . ILE A 1 426 ? -31.263 10.586 32.570 1.00 89.94 426 ILE A CA 1
ATOM 3398 C C . ILE A 1 426 ? -30.520 11.218 31.380 1.00 89.94 426 ILE A C 1
ATOM 3400 O O . ILE A 1 426 ? -30.686 10.871 30.209 1.00 89.94 426 ILE A O 1
ATOM 3404 N N . THR A 1 427 ? -29.622 12.160 31.683 1.00 92.75 427 THR A N 1
ATOM 3405 C CA . THR A 1 427 ? -28.817 12.839 30.660 1.00 92.75 427 THR A CA 1
ATOM 3406 C C . THR A 1 427 ? -27.602 12.014 30.228 1.00 92.75 427 THR A C 1
ATOM 3408 O O . THR A 1 427 ? -27.004 11.293 31.024 1.00 92.75 427 THR A O 1
ATOM 3411 N N . TYR A 1 428 ? -27.139 12.215 28.989 1.00 90.69 428 TYR A N 1
ATOM 3412 C CA . TYR A 1 428 ? -25.896 11.617 28.472 1.00 90.69 428 TYR A CA 1
ATOM 3413 C C . TYR A 1 428 ? -24.684 11.806 29.404 1.00 90.69 428 TYR A C 1
ATOM 3415 O O . TYR A 1 428 ? -23.876 10.896 29.580 1.00 90.69 428 TYR A O 1
ATOM 3423 N N . THR A 1 429 ? -24.547 12.995 30.000 1.00 91.56 429 THR A N 1
ATOM 3424 C CA . THR A 1 429 ? -23.441 13.316 30.914 1.00 91.56 429 THR A CA 1
ATOM 3425 C C . THR A 1 429 ? -23.541 12.506 32.203 1.00 91.56 429 THR A C 1
ATOM 3427 O O . THR A 1 429 ? -22.526 11.996 32.675 1.00 91.56 429 THR A O 1
ATOM 3430 N N . SER A 1 430 ? -24.756 12.337 32.732 1.00 92.38 430 SER A N 1
ATOM 3431 C CA . SER A 1 430 ? -25.020 11.519 33.917 1.00 92.38 430 SER A CA 1
ATOM 3432 C C . SER A 1 430 ? -24.727 10.042 33.646 1.00 92.38 430 SER A C 1
ATOM 3434 O O . SER A 1 430 ? -23.990 9.429 34.412 1.00 92.38 430 SER A O 1
ATOM 3436 N N . ILE A 1 431 ? -25.189 9.494 32.512 1.00 93.06 431 ILE A N 1
ATOM 3437 C CA . ILE A 1 431 ? -24.886 8.108 32.117 1.00 93.06 431 ILE A CA 1
ATOM 3438 C C . ILE A 1 431 ? -23.372 7.895 31.998 1.00 93.06 431 ILE A C 1
ATOM 3440 O O . ILE A 1 431 ? -22.823 6.928 32.522 1.00 93.06 431 ILE A O 1
ATOM 3444 N N . ARG A 1 432 ? -22.662 8.827 31.350 1.00 94.00 432 ARG A N 1
ATOM 3445 C CA . ARG A 1 432 ? -21.200 8.769 31.229 1.00 94.00 432 ARG A CA 1
ATOM 3446 C C . ARG A 1 432 ? -20.509 8.731 32.593 1.00 94.00 432 ARG A C 1
ATOM 3448 O O . ARG A 1 432 ? -19.554 7.976 32.760 1.00 94.00 432 ARG A O 1
ATOM 3455 N N . ALA A 1 433 ? -20.964 9.544 33.544 1.00 94.00 433 ALA A N 1
ATOM 3456 C CA . ALA A 1 433 ? -20.410 9.561 34.892 1.00 94.00 433 ALA A CA 1
ATOM 3457 C C . ALA A 1 433 ? -20.680 8.243 35.635 1.00 94.00 433 ALA A C 1
ATOM 3459 O O . ALA A 1 433 ? -19.766 7.719 36.269 1.00 94.00 433 ALA A O 1
ATOM 3460 N N . LEU A 1 434 ? -21.887 7.681 35.505 1.00 95.06 434 LEU A N 1
ATOM 3461 C CA . LEU A 1 434 ? -22.246 6.386 36.089 1.00 95.06 434 LEU A CA 1
ATOM 3462 C C . LEU A 1 434 ? -21.352 5.262 35.561 1.00 95.06 434 LEU A C 1
ATOM 3464 O O . LEU A 1 434 ? -20.754 4.544 36.357 1.00 95.06 434 LEU A O 1
ATOM 3468 N N . ILE A 1 435 ? -21.181 5.160 34.239 1.00 95.50 435 ILE A N 1
ATOM 3469 C CA . ILE A 1 435 ? -20.321 4.135 33.628 1.00 95.50 435 ILE A CA 1
ATOM 3470 C C . ILE A 1 435 ? -18.862 4.324 34.067 1.00 95.50 435 ILE A C 1
ATOM 3472 O O . ILE A 1 435 ? -18.200 3.358 34.436 1.00 95.50 435 ILE A O 1
ATOM 3476 N N . ALA A 1 436 ? -18.347 5.558 34.081 1.00 94.38 436 ALA A N 1
ATOM 3477 C CA . ALA A 1 436 ? -16.977 5.822 34.527 1.00 94.38 436 ALA A CA 1
ATOM 3478 C C . ALA A 1 436 ? -16.759 5.453 36.008 1.00 94.38 436 ALA A C 1
ATOM 3480 O O . ALA A 1 436 ? -15.707 4.921 36.359 1.00 94.38 436 ALA A O 1
ATOM 3481 N N . ASN A 1 437 ? -17.744 5.715 36.872 1.00 94.19 437 ASN A N 1
ATOM 3482 C CA . ASN A 1 437 ? -17.704 5.32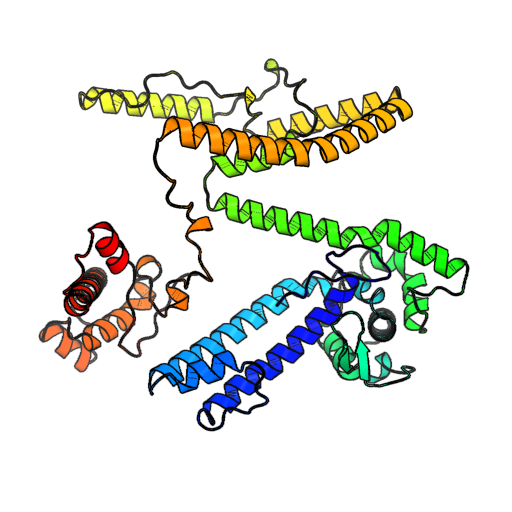2 38.281 1.00 94.19 437 ASN A CA 1
ATOM 3483 C C . ASN A 1 437 ? -17.776 3.798 38.451 1.00 94.19 437 ASN A C 1
ATOM 3485 O O . ASN A 1 437 ? -17.031 3.251 39.260 1.00 94.19 437 ASN A O 1
ATOM 3489 N N . ASP A 1 438 ? -18.620 3.115 37.674 1.00 95.06 438 ASP A N 1
ATOM 3490 C CA . ASP A 1 438 ? -18.728 1.653 37.680 1.00 95.06 438 ASP A CA 1
ATOM 3491 C C . ASP A 1 438 ? -17.415 0.981 37.259 1.00 95.06 438 ASP A C 1
ATOM 3493 O O . ASP A 1 438 ? -16.970 0.046 37.918 1.00 95.06 438 ASP A O 1
ATOM 3497 N N . VAL A 1 439 ? -16.735 1.504 36.232 1.00 93.38 439 VAL A N 1
ATOM 3498 C CA . VAL A 1 439 ? -15.412 1.011 35.805 1.00 93.38 439 VAL A CA 1
ATOM 3499 C C . VAL A 1 439 ? -14.393 1.099 36.940 1.00 93.38 439 VAL A C 1
ATOM 3501 O O . VAL A 1 439 ? -13.688 0.129 37.211 1.00 93.38 439 VAL A O 1
ATOM 3504 N N . VAL A 1 440 ? -14.326 2.240 37.632 1.00 92.88 440 VAL A N 1
ATOM 3505 C CA . VAL A 1 440 ? -13.411 2.417 38.770 1.00 92.88 440 VAL A CA 1
ATOM 3506 C C . VAL A 1 440 ? -13.785 1.486 39.926 1.00 92.88 440 VAL A C 1
ATOM 3508 O O . VAL A 1 440 ? -12.900 0.886 40.534 1.00 92.88 440 VAL A O 1
ATOM 3511 N N . ARG A 1 441 ? -15.082 1.345 40.227 1.00 93.88 441 ARG A N 1
ATOM 3512 C CA . ARG A 1 441 ? -15.585 0.459 41.286 1.00 93.88 441 ARG A CA 1
ATOM 3513 C C . ARG A 1 441 ? -15.203 -0.999 41.019 1.00 93.88 441 ARG A C 1
ATOM 3515 O O . ARG A 1 441 ? -14.577 -1.612 41.877 1.00 93.88 441 ARG A O 1
ATOM 3522 N N . ARG A 1 442 ? -15.504 -1.522 39.825 1.00 91.19 442 ARG A N 1
ATOM 3523 C CA . ARG A 1 442 ? -15.169 -2.901 39.429 1.00 91.19 442 ARG A CA 1
ATOM 3524 C C . ARG A 1 442 ? -13.664 -3.146 39.439 1.00 91.19 442 ARG A C 1
ATOM 3526 O O . ARG A 1 442 ? -13.218 -4.159 39.960 1.00 91.19 442 ARG A O 1
ATOM 3533 N N . TRP A 1 443 ? -12.866 -2.182 38.971 1.00 91.19 443 TRP A N 1
ATOM 3534 C CA . TRP A 1 443 ? -11.408 -2.299 39.040 1.00 91.19 443 TRP A CA 1
ATOM 3535 C C . TRP A 1 443 ? -10.918 -2.465 40.485 1.00 91.19 443 TRP A C 1
ATOM 3537 O O . TRP A 1 443 ? -10.106 -3.349 40.753 1.00 91.19 443 TRP A O 1
ATOM 3547 N N . LYS A 1 444 ? -11.441 -1.656 41.423 1.00 90.19 444 LYS A N 1
ATOM 3548 C CA . LYS A 1 444 ? -11.106 -1.744 42.858 1.00 90.19 444 LYS A CA 1
ATOM 3549 C C . LYS A 1 444 ? -11.549 -3.078 43.471 1.00 90.19 444 LYS A C 1
ATOM 3551 O O . LYS A 1 444 ? -10.864 -3.599 44.346 1.00 90.19 444 LYS A O 1
ATOM 3556 N N . GLU A 1 445 ? -12.667 -3.638 43.014 1.00 89.62 445 GLU A N 1
ATOM 3557 C CA . GLU A 1 445 ? -13.162 -4.950 43.451 1.00 89.62 445 GLU A CA 1
ATOM 3558 C C . GLU A 1 445 ? -12.305 -6.114 42.933 1.00 89.62 445 GLU A C 1
ATOM 3560 O O . GLU A 1 445 ? -12.067 -7.064 43.679 1.00 89.62 445 GLU A O 1
ATOM 3565 N N . GLU A 1 446 ? -11.815 -6.027 41.695 1.00 87.06 446 GLU A N 1
ATOM 3566 C CA . GLU A 1 446 ? -10.949 -7.031 41.062 1.00 87.06 446 GLU A CA 1
ATOM 3567 C C . GLU A 1 446 ? -9.497 -6.965 41.564 1.00 87.06 446 GLU A C 1
ATOM 3569 O O . GLU A 1 446 ? -8.809 -7.981 41.614 1.00 87.06 446 GLU A O 1
ATOM 3574 N N . HIS A 1 447 ? -9.024 -5.780 41.964 1.00 89.06 447 HIS A N 1
ATOM 3575 C CA . HIS A 1 447 ? -7.626 -5.521 42.324 1.00 89.06 447 HIS A CA 1
ATOM 3576 C C . HIS A 1 447 ? -7.474 -5.081 43.785 1.00 89.06 447 HIS A C 1
ATOM 3578 O O . HIS A 1 447 ? -6.762 -4.120 44.078 1.00 89.06 447 HIS A O 1
ATOM 3584 N N . LYS A 1 448 ? -8.117 -5.797 44.717 1.00 87.50 448 LYS A N 1
ATOM 3585 C CA . LYS A 1 448 ? -8.115 -5.463 46.158 1.00 87.50 448 LYS A CA 1
ATOM 3586 C C . LYS A 1 448 ? -6.714 -5.298 46.757 1.00 87.50 448 LYS A C 1
ATOM 3588 O O . LYS A 1 448 ? -6.536 -4.500 47.672 1.00 87.50 448 LYS A O 1
ATOM 3593 N N . ASP A 1 449 ? -5.729 -6.002 46.207 1.00 87.94 449 ASP A N 1
ATOM 3594 C CA . ASP A 1 449 ? -4.348 -6.011 46.699 1.00 87.94 449 ASP A CA 1
ATOM 3595 C C . ASP A 1 449 ? -3.476 -4.883 46.118 1.00 87.94 449 ASP A C 1
ATOM 3597 O O . ASP A 1 449 ? -2.295 -4.773 46.453 1.00 87.94 449 ASP A O 1
ATOM 3601 N N . LYS A 1 450 ? -4.020 -4.043 45.224 1.00 85.44 450 LYS A N 1
ATOM 3602 C CA . LYS A 1 450 ? -3.279 -2.959 44.568 1.00 85.44 450 LYS A CA 1
ATOM 3603 C C . LYS A 1 450 ? -3.942 -1.606 44.835 1.00 85.44 450 LYS A C 1
ATOM 3605 O O . LYS A 1 450 ? -5.054 -1.372 44.362 1.00 85.44 450 LYS A O 1
ATOM 3610 N N . PRO A 1 451 ? -3.270 -0.675 45.536 1.00 84.44 451 PRO A N 1
ATOM 3611 C CA . PRO A 1 451 ? -3.802 0.669 45.710 1.00 84.44 451 PRO A CA 1
ATOM 3612 C C . PRO A 1 451 ? -3.877 1.383 44.353 1.00 84.44 451 PRO A C 1
ATOM 3614 O O . PRO A 1 451 ? -2.892 1.436 43.616 1.00 84.44 451 PRO A O 1
ATOM 3617 N N . LEU A 1 452 ? -5.049 1.932 44.027 1.00 88.19 452 LEU A N 1
ATOM 3618 C CA . LEU A 1 452 ? -5.253 2.730 42.819 1.00 88.19 452 LEU A CA 1
ATOM 3619 C C . LEU A 1 452 ? -4.690 4.138 43.038 1.00 88.19 452 LEU A C 1
ATOM 3621 O O . LEU A 1 452 ? -5.147 4.843 43.939 1.00 88.19 452 LEU A O 1
ATOM 3625 N N . SER A 1 453 ? -3.717 4.554 42.226 1.00 89.19 453 SER A N 1
ATOM 3626 C CA . SER A 1 453 ? -3.220 5.932 42.269 1.00 89.19 453 SER A CA 1
ATOM 3627 C C . SER A 1 453 ? -4.252 6.911 41.690 1.00 89.19 453 SER A C 1
ATOM 3629 O O . SER A 1 453 ? -5.082 6.534 40.859 1.00 89.19 453 SER A O 1
ATOM 3631 N N . GLU A 1 454 ? -4.199 8.188 42.086 1.00 84.31 454 GLU A N 1
ATOM 3632 C CA . GLU A 1 454 ? -5.097 9.217 41.530 1.00 84.31 454 GLU A CA 1
ATOM 3633 C C . GLU A 1 454 ? -4.968 9.350 40.006 1.00 84.31 454 GLU A C 1
ATOM 3635 O O . GLU A 1 454 ? -5.944 9.644 39.312 1.00 84.31 454 GLU A O 1
ATOM 3640 N N . GLU A 1 455 ? -3.764 9.131 39.475 1.00 78.00 455 GLU A N 1
ATOM 3641 C CA . GLU A 1 455 ? -3.494 9.254 38.047 1.00 78.00 455 GLU A CA 1
ATOM 3642 C C . GLU A 1 455 ? -4.060 8.053 37.272 1.00 78.00 455 GLU A C 1
ATOM 3644 O O . GLU A 1 455 ? -4.700 8.239 36.236 1.00 78.00 455 GLU A O 1
ATOM 3649 N N . ASP A 1 456 ? -3.952 6.841 37.826 1.00 81.31 456 ASP A N 1
ATOM 3650 C CA . ASP A 1 456 ? -4.577 5.641 37.256 1.00 81.31 456 ASP A CA 1
ATOM 3651 C C . ASP A 1 456 ? -6.108 5.719 37.312 1.00 81.31 456 ASP A C 1
ATOM 3653 O O . ASP A 1 456 ? -6.791 5.323 36.366 1.00 81.31 456 ASP A O 1
ATOM 3657 N N . GLU A 1 457 ? -6.673 6.291 38.383 1.00 87.69 457 GLU A N 1
ATOM 3658 C CA . GLU A 1 457 ? -8.118 6.514 38.480 1.00 87.69 457 GLU A CA 1
ATOM 3659 C C . GLU A 1 457 ? -8.610 7.483 37.391 1.00 87.69 457 GLU A C 1
ATOM 3661 O O . GLU A 1 457 ? -9.641 7.238 36.752 1.00 87.69 457 GLU A O 1
ATOM 3666 N N . LYS A 1 458 ? -7.865 8.563 37.118 1.00 87.25 458 LYS A N 1
ATOM 3667 C CA . LYS A 1 458 ? -8.180 9.477 36.009 1.00 87.25 458 LYS A CA 1
ATOM 3668 C C . LYS A 1 458 ? -8.105 8.778 34.656 1.00 87.25 458 LYS A C 1
ATOM 3670 O O . LYS A 1 458 ? -8.950 9.057 33.807 1.00 87.25 458 LYS A O 1
ATOM 3675 N N . GLU A 1 459 ? -7.128 7.900 34.435 1.00 85.38 459 GLU A N 1
ATOM 3676 C CA . GLU A 1 459 ? -7.018 7.135 33.186 1.00 85.38 459 GLU A CA 1
ATOM 3677 C C . GLU A 1 459 ? -8.173 6.138 33.018 1.00 85.38 459 GLU A C 1
ATOM 3679 O O . GLU A 1 459 ? -8.792 6.092 31.950 1.00 85.38 459 GLU A O 1
ATOM 3684 N N . LEU A 1 460 ? -8.549 5.411 34.076 1.00 88.38 460 LEU A N 1
ATOM 3685 C CA . LEU A 1 460 ? -9.694 4.492 34.060 1.00 88.38 460 LEU A CA 1
ATOM 3686 C C . LEU A 1 460 ? -10.999 5.203 33.687 1.00 88.38 460 LEU A C 1
ATOM 3688 O O . LEU A 1 460 ? -11.806 4.667 32.933 1.00 88.38 460 LEU A O 1
ATOM 3692 N N . ARG A 1 461 ? -11.187 6.452 34.123 1.00 92.38 461 ARG A N 1
ATOM 3693 C CA . ARG A 1 461 ? -12.386 7.251 33.809 1.00 92.38 461 ARG A CA 1
ATOM 3694 C C . ARG A 1 461 ? -12.471 7.717 32.349 1.00 92.38 461 ARG A C 1
ATOM 3696 O O . ARG A 1 461 ? -13.510 8.242 31.940 1.00 92.38 461 ARG A O 1
ATOM 3703 N N . LYS A 1 462 ? -11.414 7.567 31.541 1.00 91.12 462 LYS A N 1
ATOM 3704 C CA . LYS A 1 462 ? -11.400 8.021 30.134 1.00 91.12 462 LYS A CA 1
ATOM 3705 C C . LYS A 1 462 ? -11.988 7.003 29.163 1.00 91.12 462 LYS A C 1
ATOM 3707 O O . LYS A 1 462 ? -12.451 7.401 28.087 1.00 91.12 462 LYS A O 1
ATOM 3712 N N . THR A 1 463 ? -11.961 5.721 29.517 1.00 91.12 463 THR A N 1
ATOM 3713 C CA . THR A 1 463 ? -12.343 4.622 28.622 1.00 91.12 463 THR A CA 1
ATOM 3714 C C . THR A 1 463 ? -13.107 3.537 29.366 1.00 91.12 463 THR A C 1
ATOM 3716 O O . THR A 1 463 ? -12.880 3.350 30.552 1.00 91.12 463 THR A O 1
ATOM 3719 N N . PHE A 1 464 ? -13.959 2.784 28.678 1.00 91.31 464 PHE A N 1
ATOM 3720 C CA . PHE A 1 464 ? -14.628 1.618 29.259 1.00 91.31 464 PHE A CA 1
ATOM 3721 C C . PHE A 1 464 ? -14.696 0.472 28.251 1.00 91.31 464 PHE A C 1
ATOM 3723 O O . PHE A 1 464 ? -14.679 0.712 27.045 1.00 91.31 464 PHE A O 1
ATOM 3730 N N . GLN A 1 465 ? -14.758 -0.766 28.737 1.00 88.38 465 GLN A N 1
ATOM 3731 C CA . GLN A 1 465 ? -15.027 -1.942 27.909 1.00 88.38 465 GLN A CA 1
ATOM 3732 C C . GLN A 1 465 ? -16.543 -2.171 27.868 1.00 88.38 465 GLN A C 1
ATOM 3734 O O . GLN A 1 465 ? -17.092 -2.405 28.945 1.00 88.38 465 GLN A O 1
ATOM 3739 N N . PRO A 1 466 ? -17.223 -2.086 26.708 1.00 87.00 466 PRO A N 1
ATOM 3740 C CA . PRO A 1 466 ? -18.654 -2.364 26.622 1.00 87.00 466 PRO A CA 1
ATOM 3741 C C . PRO A 1 466 ? -18.976 -3.777 27.104 1.00 87.00 466 PRO A C 1
ATOM 3743 O O . PRO A 1 466 ? -18.238 -4.709 26.784 1.00 87.00 466 PRO A O 1
ATOM 3746 N N . ILE A 1 467 ? -20.057 -3.920 27.864 1.00 89.19 467 ILE A N 1
ATOM 3747 C CA . ILE A 1 467 ? -20.607 -5.229 28.249 1.00 89.19 467 ILE A CA 1
ATOM 3748 C C . ILE A 1 467 ? -21.949 -5.518 27.575 1.00 89.19 467 ILE A C 1
ATOM 3750 O O . ILE A 1 467 ? -22.429 -6.645 27.621 1.00 89.19 467 ILE A O 1
ATOM 3754 N N . SER A 1 468 ? -22.556 -4.503 26.962 1.00 87.69 468 SER A N 1
ATOM 3755 C CA . SER A 1 468 ? -23.717 -4.656 26.095 1.00 87.69 468 SER A CA 1
ATOM 3756 C C . SER A 1 468 ? -23.316 -4.880 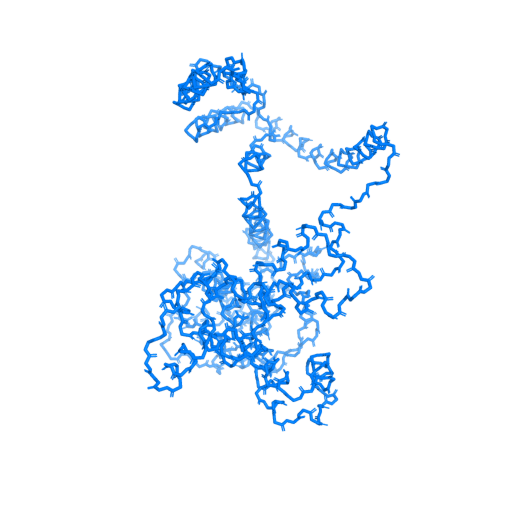24.637 1.00 87.69 468 SER A C 1
ATOM 3758 O O . SER A 1 468 ? -22.228 -4.496 24.207 1.00 87.69 468 SER A O 1
ATOM 3760 N N . ASP A 1 469 ? -24.262 -5.391 23.849 1.00 81.25 469 ASP A N 1
ATOM 3761 C CA . ASP A 1 469 ? -24.151 -5.508 22.388 1.00 81.25 469 ASP A CA 1
ATOM 3762 C C . ASP A 1 469 ? -24.375 -4.162 21.659 1.00 81.25 469 ASP A C 1
ATOM 3764 O O . ASP A 1 469 ? -24.624 -4.121 20.453 1.00 81.25 469 ASP A O 1
ATOM 3768 N N . ALA A 1 470 ? -24.330 -3.036 22.379 1.00 84.94 470 ALA A N 1
ATOM 3769 C CA . ALA A 1 470 ? -24.567 -1.722 21.804 1.00 84.94 470 ALA A CA 1
ATOM 3770 C C . ALA A 1 470 ? -23.420 -1.277 20.883 1.00 84.94 470 ALA A C 1
ATOM 3772 O O . ALA A 1 470 ? -22.244 -1.289 21.253 1.00 84.94 470 ALA A O 1
ATOM 3773 N N . GLU A 1 471 ? -23.763 -0.786 19.691 1.00 83.50 471 GLU A N 1
ATOM 3774 C CA . GLU A 1 471 ? -22.777 -0.231 18.766 1.00 83.50 471 GLU A CA 1
ATOM 3775 C C . GLU A 1 471 ? -22.418 1.222 19.117 1.00 83.50 471 GLU A C 1
ATOM 3777 O O . GLU A 1 471 ? -23.248 2.131 19.051 1.00 83.50 471 GLU A O 1
ATOM 3782 N N . PHE A 1 472 ? -21.142 1.462 19.438 1.00 87.25 472 PHE A N 1
ATOM 3783 C CA . PHE A 1 472 ? -20.611 2.799 19.715 1.00 87.25 472 PHE A CA 1
ATOM 3784 C C . PHE A 1 472 ? -19.933 3.418 18.486 1.00 87.25 472 PHE A C 1
ATOM 3786 O O . PHE A 1 472 ? -18.955 2.891 17.948 1.00 87.25 472 PHE A O 1
ATOM 3793 N N . VAL A 1 473 ? -20.386 4.610 18.093 1.00 86.31 473 VAL A N 1
ATOM 3794 C CA . VAL A 1 473 ? -19.815 5.400 16.996 1.00 86.31 473 VAL A CA 1
ATOM 3795 C C . VAL A 1 473 ? -18.774 6.381 17.547 1.00 86.31 473 VAL A C 1
ATOM 3797 O O . VAL A 1 473 ? -19.119 7.421 18.119 1.00 86.31 473 VAL A O 1
ATOM 3800 N N . GLN A 1 474 ? -17.490 6.073 17.345 1.00 80.00 474 GLN A N 1
ATOM 3801 C CA . GLN A 1 474 ? -16.358 6.911 17.762 1.00 80.00 474 GLN A CA 1
ATOM 3802 C C . GLN A 1 474 ? -15.823 7.756 16.597 1.00 80.00 474 GLN A C 1
ATOM 3804 O O . GLN A 1 474 ? -15.713 7.274 15.474 1.00 80.00 474 GLN A O 1
ATOM 3809 N N . LYS A 1 475 ? -15.480 9.023 16.862 1.00 77.06 475 LYS A N 1
ATOM 3810 C CA . LYS A 1 475 ? -14.797 9.892 15.890 1.00 77.06 475 LYS A CA 1
ATOM 3811 C C . LYS A 1 475 ? -13.332 9.453 15.716 1.00 77.06 475 LYS A C 1
ATOM 3813 O O . LYS A 1 475 ? -12.628 9.261 16.718 1.00 77.06 475 LYS A O 1
ATOM 3818 N N . ASP A 1 476 ? -12.898 9.310 14.464 1.00 53.72 476 ASP A N 1
ATOM 3819 C CA . ASP A 1 476 ? -11.509 8.982 14.100 1.00 53.72 476 ASP A CA 1
ATOM 3820 C C . ASP A 1 476 ? -10.501 10.000 14.648 1.00 53.72 476 ASP A C 1
ATOM 3822 O O . ASP A 1 476 ? -10.746 11.224 14.522 1.00 53.72 476 ASP A O 1
#

Sequence (476 aa):
MEFNHALDKNIGRTGFLAHHHLVRYFLKTIELKELKQEVEKGAQYIAQSPQTAKLPSFWQAMRDCEGLDTKYQTDRARKFLKLYEVSLHKHNQHFCNELLFLGCFGEKPTATIVAKYLMLVCDEDDLSAQDLVEGQQAKLFMSSIHNNKTIDLEAFARFLIECGKSDCLDTMHFERLYDILCKISNGADFWNPTTEQGWHDLIFYMNFYAPLPSTMEEIERSVKTARLCKRTGKNEQNVSSYGIARAPLLTKCDEPNLLLSSYGEAMREQRASEASAASAEGKESRYSGEYKEDLSRGPARLENVLKHSLNIYNYVEEQKKQDKEGYEHKLDITLANLGDKSAKESARRQRDYAANVEKQHGKSLSGSARQRQQGVDTTPYMAGRVVFAKCLKAKNMNAMVVEAVARELLDESDKAAYNEGKPVSITYTSIRALIANDVVRRWKEEHKDKPLSEEDEKELRKTFQPISDAEFVQKD